Protein AF-A0A971QK13-F1 (afdb_monomer_lite)

Structure (mmCIF, N/CA/C/O backbone):
data_AF-A0A971QK13-F1
#
_entry.id   AF-A0A971QK13-F1
#
loop_
_atom_site.group_PDB
_atom_site.id
_atom_site.type_symbol
_atom_site.label_atom_id
_atom_site.label_alt_id
_atom_site.label_comp_id
_atom_site.label_asym_id
_atom_site.label_entity_id
_atom_site.label_seq_id
_atom_site.pdbx_PDB_ins_code
_atom_site.Cartn_x
_atom_site.Cartn_y
_atom_site.Cartn_z
_atom_site.occupancy
_atom_site.B_iso_or_equiv
_atom_site.auth_seq_id
_atom_site.auth_comp_id
_atom_site.auth_asym_id
_atom_site.auth_atom_id
_atom_site.pdbx_PDB_model_num
ATOM 1 N N . MET A 1 1 ? 20.544 -62.397 50.017 1.00 30.62 1 MET A N 1
ATOM 2 C CA . MET A 1 1 ? 21.923 -61.939 49.705 1.00 30.62 1 MET A CA 1
ATOM 3 C C . MET A 1 1 ? 21.960 -61.643 48.209 1.00 30.62 1 MET A C 1
ATOM 5 O O . MET A 1 1 ? 21.668 -62.553 47.460 1.00 30.62 1 MET A O 1
ATOM 9 N N . ASN A 1 2 ? 21.909 -60.396 47.738 1.00 28.27 2 ASN A N 1
ATOM 10 C CA . ASN A 1 2 ? 22.898 -59.305 47.735 1.00 28.27 2 ASN A CA 1
ATOM 11 C C . ASN A 1 2 ? 23.994 -59.445 46.653 1.00 28.27 2 ASN A C 1
ATOM 13 O O . ASN A 1 2 ? 24.692 -60.451 46.636 1.00 28.27 2 ASN A O 1
ATOM 17 N N . LYS A 1 3 ? 24.185 -58.327 45.923 1.00 26.98 3 LYS A N 1
ATOM 18 C CA . LYS A 1 3 ? 25.390 -57.833 45.212 1.00 26.98 3 LYS A CA 1
ATOM 19 C C . LYS A 1 3 ? 25.695 -58.422 43.823 1.00 26.98 3 LYS A C 1
ATOM 21 O O . LYS A 1 3 ? 25.902 -59.613 43.682 1.00 26.98 3 LYS A O 1
ATOM 26 N N . ARG A 1 4 ? 25.574 -57.587 42.770 1.00 28.06 4 ARG A N 1
ATOM 27 C CA . ARG A 1 4 ? 26.642 -56.727 42.173 1.00 28.06 4 ARG A CA 1
ATOM 28 C C . ARG A 1 4 ? 27.706 -57.611 41.511 1.00 28.06 4 ARG A C 1
ATOM 30 O O . ARG A 1 4 ? 28.234 -58.483 42.170 1.00 28.06 4 ARG A O 1
ATOM 37 N N . SER A 1 5 ? 28.175 -57.400 40.292 1.00 31.84 5 SER A N 1
ATOM 38 C CA . SER A 1 5 ? 28.191 -56.244 39.393 1.00 31.84 5 SER A CA 1
ATOM 39 C C . SER A 1 5 ? 29.078 -56.689 38.227 1.00 31.84 5 SER A C 1
ATOM 41 O O . SER A 1 5 ? 30.087 -57.325 38.513 1.00 31.84 5 SER A O 1
ATOM 43 N N . LEU A 1 6 ? 28.748 -56.313 36.989 1.00 28.02 6 LEU A N 1
ATOM 44 C CA . LEU A 1 6 ? 29.665 -55.895 35.905 1.00 28.02 6 LEU A CA 1
ATOM 45 C C . LEU A 1 6 ? 28.840 -55.893 34.602 1.00 28.02 6 LEU A C 1
ATOM 47 O O . LEU A 1 6 ? 28.635 -56.939 34.004 1.00 28.02 6 LEU A O 1
ATOM 51 N N . LEU A 1 7 ? 28.104 -54.827 34.258 1.00 28.72 7 LEU A N 1
ATOM 52 C CA . LEU A 1 7 ? 28.603 -53.533 33.759 1.00 28.72 7 LEU A CA 1
ATOM 53 C C . LEU A 1 7 ? 29.648 -53.724 32.656 1.00 28.72 7 LEU A C 1
ATOM 55 O O . LEU A 1 7 ? 30.816 -53.943 32.965 1.00 28.72 7 LEU A O 1
ATOM 59 N N . SER A 1 8 ? 29.206 -53.611 31.399 1.00 29.81 8 SER A N 1
ATOM 60 C CA . SER A 1 8 ? 29.820 -52.807 30.322 1.00 29.81 8 SER A CA 1
ATOM 61 C C . SER A 1 8 ? 29.254 -53.256 28.971 1.00 29.81 8 SER A C 1
ATOM 63 O O . SER A 1 8 ? 29.828 -54.163 28.395 1.00 29.81 8 SER A O 1
ATOM 65 N N . PHE A 1 9 ? 28.124 -52.694 28.509 1.00 28.33 9 PHE A N 1
ATOM 66 C CA . PHE A 1 9 ? 27.793 -52.500 27.070 1.00 28.33 9 PHE A CA 1
ATOM 67 C C . PHE A 1 9 ? 26.409 -51.851 26.812 1.00 28.33 9 PHE A C 1
ATOM 69 O O . PHE A 1 9 ? 25.771 -52.102 25.796 1.00 28.33 9 PHE A O 1
ATOM 76 N N . ALA A 1 10 ? 25.917 -50.994 27.713 1.00 28.88 10 ALA A N 1
ATOM 77 C CA . ALA A 1 10 ? 24.663 -50.264 27.498 1.00 28.88 10 ALA A CA 1
ATOM 78 C C . ALA A 1 10 ? 24.762 -48.835 28.050 1.00 28.88 10 ALA A C 1
ATOM 80 O O . ALA A 1 10 ? 24.079 -48.452 28.994 1.00 28.88 10 ALA A O 1
ATOM 81 N N . MET A 1 11 ? 25.673 -48.051 27.483 1.00 30.08 11 MET A N 1
ATOM 82 C CA . MET A 1 11 ? 25.593 -46.595 27.513 1.00 30.08 11 MET A CA 1
ATOM 83 C C . MET A 1 11 ? 25.805 -46.131 26.086 1.00 30.08 11 MET A C 1
ATOM 85 O O . MET A 1 11 ? 26.916 -46.256 25.586 1.00 30.08 11 MET A O 1
ATOM 89 N N . LEU A 1 12 ? 24.719 -45.693 25.454 1.00 31.02 12 LEU A N 1
ATOM 90 C CA . LEU A 1 12 ? 24.586 -44.753 24.334 1.00 31.02 12 LEU A CA 1
ATOM 91 C C . LEU A 1 12 ? 23.219 -45.050 23.698 1.00 31.02 12 LEU A C 1
ATOM 93 O O . LEU A 1 12 ? 22.898 -46.208 23.464 1.00 31.02 12 LEU A O 1
ATOM 97 N N . PHE A 1 13 ? 22.427 -44.004 23.457 1.00 29.22 13 PHE A N 1
ATOM 98 C CA . PHE A 1 13 ? 21.011 -44.011 23.042 1.00 29.22 13 PHE A CA 1
ATOM 99 C C . PHE A 1 13 ? 19.954 -44.073 24.156 1.00 29.22 13 PHE A C 1
ATOM 101 O O . PHE A 1 13 ? 18.994 -44.827 24.091 1.00 29.22 13 PHE A O 1
ATOM 108 N N . PHE A 1 14 ? 20.062 -43.158 25.117 1.00 26.88 14 PHE A N 1
ATOM 109 C CA . PHE A 1 14 ? 18.880 -42.428 25.585 1.00 26.88 14 PHE A CA 1
ATOM 110 C C . PHE A 1 14 ? 19.212 -40.936 25.547 1.00 26.88 14 PHE A C 1
ATOM 112 O O . PHE A 1 14 ? 19.660 -40.362 26.533 1.00 26.88 14 PHE A O 1
ATOM 119 N N . SER A 1 15 ? 19.048 -40.325 24.373 1.00 23.19 15 SER A N 1
ATOM 120 C CA . SER A 1 15 ? 18.797 -38.888 24.311 1.00 23.19 15 SER A CA 1
ATOM 121 C C . SER A 1 15 ? 17.277 -38.745 24.366 1.00 23.19 15 SER A C 1
ATOM 123 O O . SER A 1 15 ? 16.614 -39.202 23.430 1.00 23.19 15 SER A O 1
ATOM 125 N N . PRO A 1 16 ? 16.687 -38.216 25.450 1.00 29.66 16 PRO A N 1
ATOM 126 C CA . PRO A 1 16 ? 15.288 -37.853 25.424 1.00 29.66 16 PRO A CA 1
ATOM 127 C C . PRO A 1 16 ? 15.213 -36.617 24.530 1.00 29.66 16 PRO A C 1
ATOM 129 O O . PRO A 1 16 ? 15.584 -35.520 24.940 1.00 29.66 16 PRO A O 1
ATOM 132 N N . PHE A 1 17 ? 14.785 -36.796 23.281 1.00 29.94 17 PHE A N 1
ATOM 133 C CA . PHE A 1 17 ? 14.240 -35.673 22.534 1.00 29.94 17 PHE A CA 1
ATOM 134 C C . PHE A 1 17 ? 13.046 -35.181 23.340 1.00 29.94 17 PHE A C 1
ATOM 136 O O . PHE A 1 17 ? 12.014 -35.847 23.438 1.00 29.94 17 PHE A O 1
ATOM 143 N N . ALA A 1 18 ? 13.269 -34.058 24.009 1.00 30.66 18 ALA A N 1
ATOM 144 C CA . ALA A 1 18 ? 12.284 -33.336 24.764 1.00 30.66 18 ALA A CA 1
ATOM 145 C C . ALA A 1 18 ? 11.224 -32.826 23.787 1.00 30.66 18 ALA A C 1
ATOM 147 O O . ALA A 1 18 ? 11.289 -31.710 23.291 1.00 30.66 18 ALA A O 1
ATOM 148 N N . VAL A 1 19 ? 10.212 -33.650 23.538 1.00 33.84 19 VAL A N 1
ATOM 149 C CA . VAL A 1 19 ? 8.870 -33.126 23.322 1.00 33.84 19 VAL A CA 1
ATOM 150 C C . VAL A 1 19 ? 8.419 -32.655 24.701 1.00 33.84 19 VAL A C 1
ATOM 152 O O . VAL A 1 19 ? 7.732 -33.375 25.425 1.00 33.84 19 VAL A O 1
ATOM 155 N N . TYR A 1 20 ? 8.894 -31.478 25.122 1.00 38.09 20 TYR A N 1
ATOM 156 C CA . TYR A 1 20 ? 8.211 -30.749 26.178 1.00 38.09 20 TYR A CA 1
ATOM 157 C C . TYR A 1 20 ? 6.815 -30.490 25.625 1.00 38.09 20 TYR A C 1
ATOM 159 O O . TYR A 1 20 ? 6.620 -29.673 24.728 1.00 38.09 20 TYR A O 1
ATOM 167 N N . ALA A 1 21 ? 5.834 -31.239 26.126 1.00 41.72 21 ALA A N 1
ATOM 168 C CA . ALA A 1 21 ? 4.463 -30.793 26.041 1.00 41.72 21 ALA A CA 1
ATOM 169 C C . ALA A 1 21 ? 4.459 -29.344 26.545 1.00 41.72 21 ALA A C 1
ATOM 171 O O . ALA A 1 21 ? 4.994 -29.063 27.618 1.00 41.72 21 ALA A O 1
ATOM 172 N N . ILE A 1 22 ? 3.886 -28.436 25.758 1.00 50.66 22 ILE A N 1
ATOM 173 C CA . ILE A 1 22 ? 3.754 -26.987 25.997 1.00 50.66 22 ILE A CA 1
ATOM 174 C C . ILE A 1 22 ? 2.853 -26.706 27.241 1.00 50.66 22 ILE A C 1
ATOM 176 O O . ILE A 1 22 ? 2.108 -25.735 27.291 1.00 50.66 22 ILE A O 1
ATOM 180 N N . GLY A 1 23 ? 2.813 -27.617 28.222 1.00 49.03 23 GLY A N 1
ATOM 181 C CA . GLY A 1 23 ? 1.889 -27.657 29.354 1.00 49.03 23 GLY A CA 1
ATOM 182 C C . GLY A 1 23 ? 2.478 -27.221 30.696 1.00 49.03 23 GLY A C 1
ATOM 183 O O . GLY A 1 23 ? 1.758 -26.584 31.451 1.00 49.03 23 GLY A O 1
ATOM 184 N N . ASP A 1 24 ? 3.762 -27.465 30.980 1.00 63.75 24 ASP A N 1
ATOM 185 C CA . ASP A 1 24 ? 4.302 -27.266 32.337 1.00 63.75 24 ASP A CA 1
ATOM 186 C C . ASP A 1 24 ? 5.513 -26.325 32.348 1.00 63.75 24 ASP A C 1
ATOM 188 O O . ASP A 1 24 ? 6.656 -26.736 32.556 1.00 63.75 24 ASP A O 1
ATOM 192 N N . LEU A 1 25 ? 5.272 -25.028 32.130 1.00 71.38 25 LEU A N 1
ATOM 193 C CA . LEU A 1 25 ? 6.267 -24.016 32.490 1.00 71.38 25 LEU A CA 1
ATOM 194 C C . LEU A 1 25 ? 6.360 -23.912 34.008 1.00 71.38 25 LEU A C 1
ATOM 196 O O . LEU A 1 25 ? 5.355 -23.705 34.691 1.00 71.38 25 LEU A O 1
ATOM 200 N N . THR A 1 26 ? 7.583 -23.953 34.521 1.00 82.25 26 THR A N 1
ATOM 201 C CA . THR A 1 26 ? 7.875 -23.599 35.912 1.00 82.25 26 THR A CA 1
ATOM 202 C C . THR A 1 26 ? 7.540 -22.128 36.178 1.00 82.25 26 THR A C 1
ATOM 204 O O . THR A 1 26 ? 7.613 -21.286 35.278 1.00 82.25 26 THR A O 1
ATOM 207 N N . ASP A 1 27 ? 7.244 -21.775 37.430 1.00 80.12 27 ASP A N 1
ATOM 208 C CA . ASP A 1 27 ? 6.997 -20.376 37.821 1.00 80.12 27 ASP A CA 1
ATOM 209 C C . ASP A 1 27 ? 8.185 -19.458 37.502 1.00 80.12 27 ASP A C 1
ATOM 211 O O . ASP A 1 27 ? 8.011 -18.291 37.143 1.00 80.12 27 ASP A O 1
ATOM 215 N N . MET A 1 28 ? 9.403 -20.004 37.557 1.00 82.31 28 MET A N 1
ATOM 216 C CA . MET A 1 28 ? 10.619 -19.311 37.140 1.00 82.31 28 MET A CA 1
ATOM 217 C C . MET A 1 28 ? 10.604 -19.008 35.636 1.00 82.31 28 MET A C 1
ATOM 219 O O . MET A 1 28 ? 10.874 -17.874 35.246 1.00 82.31 28 MET A O 1
ATOM 223 N N . GLN A 1 29 ? 10.234 -19.976 34.789 1.00 82.88 29 GLN A N 1
ATOM 224 C CA . GLN A 1 29 ? 10.110 -19.759 33.343 1.00 82.88 29 GLN A CA 1
ATOM 225 C C . GLN A 1 29 ? 8.994 -18.764 33.010 1.00 82.88 29 GLN A C 1
ATOM 227 O O . GLN A 1 29 ? 9.206 -17.893 32.172 1.00 82.88 29 GLN A O 1
ATOM 232 N N . LYS A 1 30 ? 7.843 -18.821 33.695 1.00 80.50 30 LYS A N 1
ATOM 233 C CA . LYS A 1 30 ? 6.766 -17.824 33.537 1.00 80.50 30 LYS A CA 1
ATOM 234 C C . LYS A 1 30 ? 7.236 -16.420 33.924 1.00 80.50 30 LYS A C 1
ATOM 236 O O . LYS A 1 30 ? 6.954 -15.452 33.221 1.00 80.50 30 LYS A O 1
ATOM 241 N N . THR A 1 31 ? 7.982 -16.310 35.022 1.00 82.69 31 THR A N 1
ATOM 242 C CA . THR A 1 31 ? 8.544 -15.036 35.492 1.00 82.69 31 THR A CA 1
ATOM 243 C C . THR A 1 31 ? 9.523 -14.452 34.480 1.00 82.69 31 THR A C 1
ATOM 245 O O . THR A 1 31 ? 9.425 -13.263 34.173 1.00 82.69 31 THR A O 1
ATOM 248 N N . GLU A 1 32 ? 10.414 -15.284 33.935 1.00 82.44 32 GLU A N 1
ATOM 249 C CA . GLU A 1 32 ? 11.365 -14.880 32.900 1.00 82.44 32 GLU A CA 1
ATOM 250 C C . GLU A 1 32 ? 10.610 -14.459 31.631 1.00 82.44 32 GLU A C 1
ATOM 252 O O . GLU A 1 32 ? 10.753 -13.329 31.180 1.00 82.44 32 GLU A O 1
ATOM 257 N N . MET A 1 33 ? 9.661 -15.261 31.136 1.00 81.62 33 MET A N 1
ATOM 258 C CA . MET A 1 33 ? 8.839 -14.882 29.977 1.00 81.62 33 MET A CA 1
ATOM 259 C C . MET A 1 33 ? 8.122 -13.538 30.148 1.00 81.62 33 MET A C 1
ATOM 261 O O . MET A 1 33 ? 8.027 -12.775 29.192 1.00 81.62 33 MET A O 1
ATOM 265 N N . LEU A 1 34 ? 7.650 -13.206 31.349 1.00 82.19 34 LEU A N 1
ATOM 266 C CA . LEU A 1 34 ? 6.960 -11.943 31.629 1.00 82.19 34 LEU A CA 1
ATOM 267 C C . LEU A 1 34 ? 7.899 -10.805 32.052 1.00 82.19 34 LEU A C 1
ATOM 269 O O . LEU A 1 34 ? 7.438 -9.790 32.592 1.00 82.19 34 LEU A O 1
ATOM 273 N N . ARG A 1 35 ? 9.211 -10.956 31.857 1.00 82.62 35 ARG A N 1
ATOM 274 C CA . ARG A 1 35 ? 10.189 -9.904 32.131 1.00 82.62 35 ARG A CA 1
ATOM 275 C C . ARG A 1 35 ? 9.904 -8.674 31.275 1.00 82.62 35 ARG A C 1
ATOM 277 O O . ARG A 1 35 ? 9.619 -8.783 30.081 1.00 82.62 35 ARG A O 1
ATOM 284 N N . TYR A 1 36 ? 9.991 -7.500 31.898 1.00 79.94 36 TYR A N 1
ATOM 285 C CA . TYR A 1 36 ? 9.805 -6.225 31.215 1.00 79.94 36 TYR A CA 1
ATOM 286 C C . TYR A 1 36 ? 10.885 -6.015 30.149 1.00 79.94 36 TYR A C 1
ATOM 288 O O . TYR A 1 36 ? 12.076 -6.174 30.425 1.00 79.94 36 TYR A O 1
ATOM 296 N N . VAL A 1 37 ? 10.451 -5.626 28.951 1.00 78.62 37 VAL A N 1
ATOM 297 C CA . VAL A 1 37 ? 11.316 -5.222 27.840 1.00 78.62 37 VAL A CA 1
ATOM 298 C C . VAL A 1 37 ? 10.913 -3.798 27.448 1.00 78.62 37 VAL A C 1
ATOM 300 O O . VAL A 1 37 ? 9.719 -3.572 27.200 1.00 78.62 37 VAL A O 1
ATOM 303 N N . PRO A 1 38 ? 11.849 -2.829 27.460 1.00 69.88 38 PRO A N 1
ATOM 304 C CA . PRO A 1 38 ? 11.549 -1.462 27.054 1.00 69.88 38 PRO A CA 1
ATOM 305 C C . PRO A 1 38 ? 11.153 -1.420 25.573 1.00 69.88 38 PRO A C 1
ATOM 307 O O . PRO A 1 38 ? 11.573 -2.272 24.791 1.00 69.88 38 PRO A O 1
ATOM 310 N N . ALA A 1 39 ? 10.317 -0.448 25.210 1.00 62.44 39 ALA A N 1
ATOM 311 C CA . ALA A 1 39 ? 10.036 -0.152 23.808 1.00 62.44 39 ALA A CA 1
ATOM 312 C C . ALA A 1 39 ? 11.306 0.398 23.124 1.00 62.44 39 ALA A C 1
ATOM 314 O O . ALA A 1 39 ? 12.195 0.884 23.829 1.00 62.44 39 ALA A O 1
ATOM 315 N N . PRO A 1 40 ? 11.409 0.340 21.786 1.00 59.59 40 PRO A N 1
ATOM 316 C CA . PRO A 1 40 ? 12.537 0.929 21.087 1.00 59.59 40 PRO A CA 1
ATOM 317 C C . PRO A 1 40 ? 12.478 2.457 21.219 1.00 59.59 40 PRO A C 1
ATOM 319 O O . PRO A 1 40 ? 11.396 3.045 21.198 1.00 59.59 40 PRO A O 1
ATOM 322 N N . ASP A 1 41 ? 13.645 3.093 21.330 1.00 53.16 41 ASP A N 1
ATOM 323 C CA . ASP A 1 41 ? 13.761 4.553 21.457 1.00 53.16 41 ASP A CA 1
ATOM 324 C C . ASP A 1 41 ? 13.451 5.293 20.138 1.00 53.16 41 ASP A C 1
ATOM 326 O O . ASP A 1 41 ? 13.190 6.497 20.143 1.00 53.16 41 ASP A O 1
ATOM 330 N N . GLU A 1 42 ? 13.449 4.581 19.005 1.00 51.53 42 GLU A N 1
ATOM 331 C CA . GLU A 1 42 ? 13.185 5.139 17.679 1.00 51.53 42 GLU A CA 1
ATOM 332 C C . GLU A 1 42 ? 11.786 4.764 17.169 1.00 51.53 42 GLU A C 1
ATOM 334 O O . GLU A 1 42 ? 11.354 3.615 17.324 1.00 51.53 42 GLU A O 1
ATOM 339 N N . PRO A 1 43 ? 11.074 5.694 16.503 1.00 49.38 43 PRO A N 1
ATOM 340 C CA . PRO A 1 43 ? 9.821 5.389 15.836 1.00 49.38 43 PRO A CA 1
ATOM 341 C C . PRO A 1 43 ? 10.116 4.513 14.614 1.00 49.38 43 PRO A C 1
ATOM 343 O O . PRO A 1 43 ? 10.297 4.995 13.498 1.00 49.38 43 PRO A O 1
ATOM 346 N N . TRP A 1 44 ? 10.179 3.200 14.826 1.00 55.19 44 TRP A N 1
ATOM 347 C CA . TRP A 1 44 ? 10.120 2.234 13.737 1.00 55.19 44 TRP A CA 1
ATOM 348 C C . TRP A 1 44 ? 8.863 2.470 12.908 1.00 55.19 44 TRP A C 1
ATOM 350 O O . TRP A 1 44 ? 7.849 2.953 13.418 1.00 55.19 44 TRP A O 1
ATOM 360 N N . PHE A 1 45 ? 8.936 2.097 11.632 1.00 63.94 45 PHE A N 1
ATOM 361 C CA . PHE A 1 45 ? 7.835 2.164 10.682 1.00 63.94 45 PHE A CA 1
ATOM 362 C C . PHE A 1 45 ? 6.538 1.638 11.324 1.00 63.94 45 PHE A C 1
ATOM 364 O O . PHE A 1 45 ? 6.365 0.438 11.535 1.00 63.94 45 PHE A O 1
ATOM 371 N N . TRP A 1 46 ? 5.645 2.559 11.700 1.00 66.12 46 TRP A N 1
ATOM 372 C CA . TRP A 1 46 ? 4.530 2.297 12.621 1.00 66.12 46 TRP A CA 1
ATOM 373 C C . TRP A 1 46 ? 3.446 1.376 12.033 1.00 66.12 46 TRP A C 1
ATOM 375 O O . TRP A 1 46 ? 2.506 1.019 12.730 1.00 66.12 46 TRP A O 1
ATOM 385 N N . LEU A 1 47 ? 3.597 0.972 10.765 1.00 65.69 47 LEU A N 1
ATOM 386 C CA . LEU A 1 47 ? 2.751 0.003 10.060 1.00 65.69 47 LEU A CA 1
ATOM 387 C C . LEU A 1 47 ? 3.213 -1.461 10.213 1.00 65.69 47 LEU A C 1
ATOM 389 O O . LEU A 1 47 ? 2.582 -2.358 9.652 1.00 65.69 47 LEU A O 1
ATOM 393 N N . GLU A 1 48 ? 4.319 -1.729 10.904 1.00 73.25 48 GLU A N 1
ATOM 394 C CA . GLU A 1 48 ? 4.756 -3.095 11.249 1.00 73.25 48 GLU A CA 1
ATOM 395 C C . GLU A 1 48 ? 4.397 -3.431 12.700 1.00 73.25 48 GLU A C 1
ATOM 397 O O . GLU A 1 48 ? 4.147 -2.507 13.447 1.00 73.25 48 GLU A O 1
ATOM 402 N N . PRO A 1 49 ? 4.380 -4.691 13.159 1.00 77.38 49 PRO A N 1
ATOM 403 C CA . PRO A 1 49 ? 4.252 -5.018 14.589 1.00 77.38 49 PRO A CA 1
ATOM 404 C C . PRO A 1 49 ? 5.480 -4.589 15.417 1.00 77.38 49 PRO A C 1
ATOM 406 O O . PRO A 1 49 ? 6.561 -4.373 14.870 1.00 77.38 49 PRO A O 1
ATOM 409 N N . ASP A 1 50 ? 5.352 -4.397 16.733 1.00 79.50 50 ASP A N 1
ATOM 410 C CA . ASP A 1 50 ? 6.501 -4.105 17.613 1.00 79.50 50 ASP A CA 1
ATOM 411 C C . ASP A 1 50 ? 7.334 -5.374 17.847 1.00 79.50 50 ASP A C 1
ATOM 413 O O . ASP A 1 50 ? 6.852 -6.328 18.447 1.00 79.50 50 ASP A O 1
ATOM 417 N N . THR A 1 51 ? 8.583 -5.384 17.373 1.00 81.81 51 THR A N 1
ATOM 418 C CA . THR A 1 51 ? 9.506 -6.530 17.441 1.00 81.81 51 THR A CA 1
ATOM 419 C C . THR A 1 51 ? 10.499 -6.456 18.608 1.00 81.81 51 THR A C 1
ATOM 421 O O . THR A 1 51 ? 11.484 -7.198 18.618 1.00 81.81 51 THR A O 1
ATOM 424 N N . SER A 1 52 ? 10.284 -5.583 19.600 1.00 84.19 52 SER A N 1
ATOM 425 C CA . SER A 1 52 ? 11.232 -5.356 20.710 1.00 84.19 52 SER A CA 1
ATOM 426 C C . SER A 1 52 ? 11.591 -6.626 21.484 1.00 84.19 52 SER A C 1
ATOM 428 O O . SER A 1 52 ? 12.688 -6.736 22.032 1.00 84.19 52 SER A O 1
ATOM 430 N N . ARG A 1 53 ? 10.692 -7.617 21.527 1.00 88.56 53 ARG A N 1
ATOM 431 C CA . ARG A 1 53 ? 10.926 -8.899 22.207 1.00 88.56 53 ARG A CA 1
ATOM 432 C C . ARG A 1 53 ? 11.411 -10.017 21.294 1.00 88.56 53 ARG A C 1
ATOM 434 O O . ARG A 1 53 ? 11.692 -11.089 21.820 1.00 88.56 53 ARG A O 1
ATOM 441 N N . CYS A 1 54 ? 11.565 -9.819 19.983 1.00 88.25 54 CYS A N 1
ATOM 442 C CA . CYS A 1 54 ? 11.956 -10.903 19.070 1.00 88.25 54 CYS A CA 1
ATOM 443 C C . CYS A 1 54 ? 13.262 -11.590 19.500 1.00 88.25 54 CYS A C 1
ATOM 445 O O . CYS A 1 54 ? 13.312 -12.812 19.622 1.00 88.25 54 CYS A O 1
ATOM 447 N N . ALA A 1 55 ? 14.303 -10.808 19.811 1.00 87.81 55 ALA A N 1
ATOM 448 C CA . ALA A 1 55 ? 15.586 -11.351 20.264 1.00 87.81 55 ALA A CA 1
ATOM 449 C C . ALA A 1 55 ? 15.473 -12.073 21.618 1.00 87.81 55 ALA A C 1
ATOM 451 O O . ALA A 1 55 ? 16.104 -13.107 21.833 1.00 87.81 55 ALA A O 1
ATOM 452 N N . TYR A 1 56 ? 14.646 -11.542 22.521 1.00 89.88 56 TYR A N 1
ATOM 453 C CA . TYR A 1 56 ? 14.408 -12.131 23.834 1.00 89.88 56 TYR A CA 1
ATOM 454 C C . TYR A 1 56 ? 13.656 -13.465 23.733 1.00 89.88 56 TYR A C 1
ATOM 456 O O . TYR A 1 56 ? 14.069 -14.455 24.333 1.00 89.88 56 TYR A O 1
ATOM 464 N N . ASN A 1 57 ? 12.596 -13.509 22.925 1.00 91.00 57 ASN A N 1
ATOM 465 C CA . ASN A 1 57 ? 11.814 -14.712 22.661 1.00 91.00 57 ASN A CA 1
ATOM 466 C C . ASN A 1 57 ? 12.692 -15.802 22.032 1.00 91.00 57 ASN A C 1
ATOM 468 O O . ASN A 1 57 ? 12.707 -16.919 22.537 1.00 91.00 57 ASN A O 1
ATOM 472 N N . ALA A 1 58 ? 13.510 -15.465 21.029 1.00 90.50 58 ALA A N 1
ATOM 473 C CA . ALA A 1 58 ? 14.434 -16.416 20.408 1.00 90.50 58 ALA A CA 1
ATOM 474 C C . ALA A 1 58 ? 15.482 -16.963 21.400 1.00 90.50 58 ALA A C 1
ATOM 476 O O . ALA A 1 58 ? 15.829 -18.146 21.372 1.00 90.50 58 ALA A O 1
ATOM 477 N N . ALA A 1 59 ? 15.989 -16.118 22.306 1.00 90.06 59 ALA A N 1
ATOM 478 C CA . ALA A 1 59 ? 16.908 -16.551 23.356 1.00 90.06 59 ALA A CA 1
ATOM 479 C C . ALA A 1 59 ? 16.224 -17.487 24.366 1.00 90.06 59 ALA A C 1
ATOM 481 O O . ALA A 1 59 ? 16.807 -18.504 24.747 1.00 90.06 59 ALA A O 1
ATOM 482 N N . PHE A 1 60 ? 14.988 -17.170 24.765 1.00 90.12 60 PHE A N 1
ATOM 483 C CA . PHE A 1 60 ? 14.175 -18.020 25.632 1.00 90.12 60 PHE A CA 1
ATOM 484 C C . PHE A 1 60 ? 13.882 -19.375 24.976 1.00 90.12 60 PHE A C 1
ATOM 486 O O . PHE A 1 60 ? 14.064 -20.410 25.616 1.00 90.12 60 PHE A O 1
ATOM 493 N N . GLU A 1 61 ? 13.492 -19.385 23.700 1.00 92.31 61 GLU A N 1
ATOM 494 C CA . GLU A 1 61 ? 13.224 -20.605 22.932 1.00 92.31 61 GLU A CA 1
ATOM 495 C C . GLU A 1 61 ? 14.460 -21.502 22.891 1.00 92.31 61 GLU A C 1
ATOM 497 O O . GLU A 1 61 ? 14.414 -22.657 23.316 1.00 92.31 61 GLU A O 1
ATOM 502 N N . LYS A 1 62 ? 15.610 -20.933 22.517 1.00 92.12 62 LYS A N 1
ATOM 503 C CA . LYS A 1 62 ? 16.886 -21.652 22.485 1.00 92.12 62 LYS A CA 1
ATOM 504 C C . LYS A 1 62 ? 17.285 -22.212 23.853 1.00 92.12 62 LYS A C 1
ATOM 506 O O . LYS A 1 62 ? 17.756 -23.344 23.929 1.00 92.12 62 LYS A O 1
ATOM 511 N N . ALA A 1 63 ? 17.121 -21.435 24.925 1.00 89.50 63 ALA A N 1
ATOM 512 C CA . ALA A 1 63 ? 17.487 -21.856 26.279 1.00 89.50 63 ALA A CA 1
ATOM 513 C C . ALA A 1 63 ? 16.624 -23.017 26.801 1.00 89.50 63 ALA A C 1
ATOM 515 O O . ALA A 1 63 ? 17.078 -23.767 27.663 1.00 89.50 63 ALA A O 1
ATOM 516 N N . ASN A 1 64 ? 15.408 -23.173 26.274 1.00 85.75 64 ASN A N 1
ATOM 517 C CA . ASN A 1 64 ? 14.447 -24.186 26.709 1.00 85.75 64 ASN A CA 1
ATOM 518 C C . ASN A 1 64 ? 14.209 -25.292 25.663 1.00 85.75 64 ASN A C 1
ATOM 520 O O . ASN A 1 64 ? 13.340 -26.134 25.870 1.00 85.75 64 ASN A O 1
ATOM 524 N N . GLY A 1 65 ? 14.975 -25.317 24.565 1.00 89.50 65 GLY A N 1
ATOM 525 C CA . GLY A 1 65 ? 14.836 -26.321 23.505 1.00 89.50 65 GLY A CA 1
ATOM 526 C C . GLY A 1 65 ? 13.504 -26.245 22.751 1.00 89.50 65 GLY A C 1
ATOM 527 O O . GLY A 1 65 ? 12.985 -27.281 22.350 1.00 89.50 65 GLY A O 1
ATOM 528 N N . LEU A 1 66 ? 12.943 -25.041 22.611 1.00 88.62 66 LEU A N 1
ATOM 529 C CA . LEU A 1 66 ? 11.697 -24.779 21.890 1.00 88.62 66 LEU A CA 1
ATOM 530 C C . LEU A 1 66 ? 11.968 -24.389 20.431 1.00 88.62 66 LEU A C 1
ATOM 532 O O . LEU A 1 66 ? 13.050 -23.897 20.098 1.00 88.62 66 LEU A O 1
ATOM 536 N N . GLU A 1 67 ? 10.966 -24.571 19.575 1.00 90.69 67 GLU A N 1
ATOM 537 C CA . GLU A 1 67 ? 11.027 -24.190 18.166 1.00 90.69 67 GLU A CA 1
ATOM 538 C C . GLU A 1 67 ? 10.753 -22.687 17.977 1.00 90.69 67 GLU A C 1
ATOM 540 O O . GLU A 1 67 ? 10.048 -22.073 18.787 1.00 90.69 67 GLU A O 1
ATOM 545 N N . PRO A 1 68 ? 11.236 -22.074 16.879 1.00 88.94 68 PRO A N 1
ATOM 546 C CA . PRO A 1 68 ? 10.933 -20.682 16.566 1.00 88.94 68 PRO A CA 1
ATOM 547 C C . PRO A 1 68 ? 9.425 -20.365 16.606 1.00 88.94 68 PRO A C 1
ATOM 549 O O . PRO A 1 68 ? 8.597 -21.012 15.944 1.00 88.94 68 PRO A O 1
ATOM 552 N N . GLY A 1 69 ? 9.064 -19.347 17.388 1.00 87.88 69 GLY A N 1
ATOM 553 C CA . GLY A 1 69 ? 7.690 -18.875 17.586 1.00 87.88 69 GLY A CA 1
ATOM 554 C C . GLY A 1 69 ? 6.919 -19.580 18.710 1.00 87.88 69 GLY A C 1
ATOM 555 O O . GLY A 1 69 ? 5.789 -19.184 19.011 1.00 87.88 69 GLY A O 1
ATOM 556 N N . ASP A 1 70 ? 7.486 -20.598 19.363 1.00 90.00 70 ASP A N 1
ATOM 557 C CA . ASP A 1 70 ? 6.845 -21.245 20.514 1.00 90.00 70 ASP A CA 1
ATOM 558 C C . ASP A 1 70 ? 6.648 -20.284 21.686 1.00 90.00 70 ASP A C 1
ATOM 560 O O . ASP A 1 70 ? 5.613 -20.353 22.351 1.00 90.00 70 ASP A O 1
ATOM 564 N N . ALA A 1 71 ? 7.570 -19.345 21.924 1.00 90.62 71 ALA A N 1
ATOM 565 C CA . ALA A 1 71 ? 7.415 -18.379 23.010 1.00 90.62 71 ALA A CA 1
ATOM 566 C C . ALA A 1 71 ? 6.142 -17.538 22.838 1.00 90.62 71 ALA A C 1
ATOM 568 O O . ALA A 1 71 ? 5.427 -17.287 23.807 1.00 90.62 71 ALA A O 1
ATOM 569 N N . VAL A 1 72 ? 5.812 -17.143 21.605 1.00 90.62 72 VAL A N 1
ATOM 570 C CA . VAL A 1 72 ? 4.602 -16.360 21.315 1.00 90.62 72 VAL A CA 1
ATOM 571 C C . VAL A 1 72 ? 3.346 -17.213 21.461 1.00 90.62 72 VAL A C 1
ATOM 573 O O . VAL A 1 72 ? 2.376 -16.769 22.077 1.00 90.62 72 VAL A O 1
ATOM 576 N N . ARG A 1 73 ? 3.367 -18.461 20.972 1.00 90.25 73 ARG A N 1
ATOM 577 C CA . ARG A 1 73 ? 2.252 -19.411 21.152 1.00 90.25 73 ARG A CA 1
ATOM 578 C C . ARG A 1 73 ? 1.963 -19.651 22.631 1.00 90.25 73 ARG A C 1
ATOM 580 O O . ARG A 1 73 ? 0.804 -19.655 23.041 1.00 90.25 73 ARG A O 1
ATOM 587 N N . ILE A 1 74 ? 3.015 -19.794 23.431 1.00 90.50 74 ILE A N 1
ATOM 588 C CA . ILE A 1 74 ? 2.935 -19.922 24.883 1.00 90.50 74 ILE A CA 1
ATOM 589 C C . ILE A 1 74 ? 2.324 -18.668 25.515 1.00 90.50 74 ILE A C 1
ATOM 591 O O . ILE A 1 74 ? 1.388 -18.795 26.300 1.00 90.50 74 ILE A O 1
ATOM 595 N N . LEU A 1 75 ? 2.806 -17.467 25.171 1.00 91.44 75 LEU A N 1
ATOM 596 C CA . LEU A 1 75 ? 2.236 -16.212 25.679 1.00 91.44 75 LEU A CA 1
ATOM 597 C C . LEU A 1 75 ? 0.742 -16.101 25.351 1.00 91.44 75 LEU A C 1
ATOM 599 O O . LEU A 1 75 ? -0.049 -15.732 26.216 1.00 91.44 75 LEU A O 1
ATOM 603 N N . GLY A 1 76 ? 0.348 -16.464 24.129 1.00 90.81 76 GLY A N 1
ATOM 604 C CA . GLY A 1 76 ? -1.054 -16.489 23.716 1.00 90.81 76 GLY A CA 1
ATOM 605 C C . GLY A 1 76 ? -1.896 -17.474 24.508 1.00 90.81 76 GLY A C 1
ATOM 606 O O . GLY A 1 76 ? -2.989 -17.126 24.948 1.00 90.81 76 GLY A O 1
ATOM 607 N N . ARG A 1 77 ? -1.376 -18.679 24.744 1.00 89.19 77 ARG A N 1
ATOM 608 C CA . ARG A 1 77 ? -2.057 -19.684 25.558 1.00 89.19 77 ARG A CA 1
ATOM 609 C C . ARG A 1 77 ? -2.221 -19.228 27.007 1.00 89.19 77 ARG A C 1
ATOM 611 O O . ARG A 1 77 ? -3.319 -19.330 27.535 1.00 89.19 77 ARG A O 1
ATOM 618 N N . LEU A 1 78 ? -1.168 -18.687 27.623 1.00 89.94 78 LEU A N 1
ATOM 619 C CA . LEU A 1 78 ? -1.233 -18.142 28.983 1.00 89.94 78 LEU A CA 1
ATOM 620 C C . LEU A 1 78 ? -2.253 -17.000 29.077 1.00 89.94 78 LEU A C 1
ATOM 622 O O . LEU A 1 78 ? -3.009 -16.927 30.040 1.00 89.94 78 LEU A O 1
ATOM 626 N N . LEU A 1 79 ? -2.311 -16.131 28.064 1.00 90.62 79 LEU A N 1
ATOM 627 C CA . LEU A 1 79 ? -3.311 -15.066 27.988 1.00 90.62 79 LEU A CA 1
ATOM 628 C C . LEU A 1 79 ? -4.737 -15.622 27.876 1.00 90.62 79 LEU A C 1
ATOM 630 O O . LEU A 1 79 ? -5.646 -15.113 28.528 1.00 90.62 79 LEU A O 1
ATOM 634 N N . GLU A 1 80 ? -4.935 -16.662 27.067 1.00 89.81 80 GLU A N 1
ATOM 635 C CA . GLU A 1 80 ? -6.229 -17.329 26.910 1.00 89.81 80 GLU A CA 1
ATOM 636 C C . GLU A 1 80 ? -6.672 -18.028 28.202 1.00 89.81 80 GLU A C 1
ATOM 638 O O . GLU A 1 80 ? -7.813 -17.849 28.624 1.00 89.81 80 GLU A O 1
ATOM 643 N N . GLU A 1 81 ? -5.769 -18.744 28.874 1.00 88.50 81 GLU A N 1
ATOM 644 C CA . GLU A 1 81 ? -6.022 -19.392 30.167 1.00 88.50 81 GLU A CA 1
ATOM 645 C C . GLU A 1 81 ? -6.377 -18.372 31.259 1.00 88.50 81 GLU A C 1
ATOM 647 O O . GLU A 1 81 ? -7.336 -18.582 32.004 1.00 88.50 81 GLU A O 1
ATOM 652 N N . GLU A 1 82 ? -5.664 -17.244 31.324 1.00 88.56 82 GLU A N 1
ATOM 653 C CA . GLU A 1 82 ? -5.912 -16.205 32.326 1.00 88.56 82 GLU A CA 1
ATOM 654 C C . GLU A 1 82 ? -7.258 -15.497 32.100 1.00 88.56 82 GLU A C 1
ATOM 656 O O . GLU A 1 82 ? -8.025 -15.297 33.042 1.00 88.56 82 GLU A O 1
ATOM 661 N N . ILE A 1 83 ? -7.590 -15.155 30.848 1.00 86.44 83 ILE A N 1
ATOM 662 C CA . ILE A 1 83 ? -8.848 -14.465 30.511 1.00 86.44 83 ILE A CA 1
ATOM 663 C C . ILE A 1 83 ? -10.063 -15.380 30.673 1.00 86.44 83 ILE A C 1
ATOM 665 O O . ILE A 1 83 ? -11.122 -14.924 31.107 1.00 86.44 83 ILE A O 1
ATOM 669 N N . LEU A 1 84 ? -9.931 -16.657 30.310 1.00 83.62 84 LEU A N 1
ATOM 670 C CA . LEU A 1 84 ? -11.008 -17.642 30.429 1.00 83.62 84 LEU A CA 1
ATOM 671 C C . LEU A 1 84 ? -11.074 -18.278 31.826 1.00 83.62 84 LEU A C 1
ATOM 673 O O . LEU A 1 84 ? -11.917 -19.147 32.062 1.00 83.62 84 LEU A O 1
ATOM 677 N N . SER A 1 85 ? -10.215 -17.846 32.756 1.00 82.00 85 SER A N 1
ATOM 678 C CA . SER A 1 85 ? -10.200 -18.328 34.132 1.00 82.00 85 SER A CA 1
ATOM 679 C C . SER A 1 85 ? -11.561 -18.105 34.806 1.00 82.00 85 SER A C 1
ATOM 681 O O . SER A 1 85 ? -12.064 -16.976 34.827 1.00 82.00 85 SER A O 1
ATOM 683 N N . PRO A 1 86 ? -12.149 -19.138 35.443 1.00 70.62 86 PRO A N 1
ATOM 684 C CA . PRO A 1 86 ? -13.420 -19.012 36.160 1.00 70.62 86 PRO A CA 1
ATOM 685 C C . PRO A 1 86 ? -13.404 -17.954 37.272 1.00 70.62 86 PRO A C 1
ATOM 687 O O . PRO A 1 86 ? -14.454 -17.436 37.639 1.00 70.62 86 PRO A O 1
ATOM 690 N N . ASN A 1 87 ? -12.217 -17.625 37.795 1.00 74.00 87 ASN A N 1
ATOM 691 C CA . ASN A 1 87 ? -12.031 -16.664 38.883 1.00 74.00 87 ASN A CA 1
ATOM 692 C C . ASN A 1 87 ? -11.793 -15.221 38.393 1.00 74.00 87 ASN A C 1
ATOM 694 O O . ASN A 1 87 ? -11.477 -14.355 39.203 1.00 74.00 87 ASN A O 1
ATOM 698 N N . GLY A 1 88 ? -11.932 -14.951 37.089 1.00 63.25 88 GLY A N 1
ATOM 699 C CA . GLY A 1 88 ? -11.849 -13.602 36.513 1.00 63.25 88 GLY A CA 1
ATOM 700 C C . GLY A 1 88 ? -10.450 -13.134 36.094 1.00 63.25 88 GLY A C 1
ATOM 701 O O . GLY A 1 88 ? -10.345 -12.058 35.507 1.00 63.25 88 GLY A O 1
ATOM 702 N N . GLY A 1 89 ? -9.413 -13.945 36.324 1.00 76.12 89 GLY A N 1
ATOM 703 C CA . GLY A 1 89 ? -8.016 -13.635 35.993 1.00 76.12 89 GLY A CA 1
ATOM 704 C C . GLY A 1 89 ? -7.416 -12.492 36.829 1.00 76.12 89 GLY A C 1
ATOM 705 O O . GLY A 1 89 ? -8.104 -11.554 37.232 1.00 76.12 89 GLY A O 1
ATOM 706 N N . ASP A 1 90 ? -6.116 -12.550 37.108 1.00 84.31 90 ASP A N 1
ATOM 707 C CA . ASP A 1 90 ? -5.376 -11.483 37.784 1.00 84.31 90 ASP A CA 1
ATOM 708 C C . ASP A 1 90 ? -5.064 -10.331 36.816 1.00 84.31 90 ASP A C 1
ATOM 710 O O . ASP A 1 90 ? -4.399 -10.502 35.790 1.00 84.31 90 ASP A O 1
ATOM 714 N N . SER A 1 91 ? -5.499 -9.116 37.166 1.00 80.75 91 SER A N 1
ATOM 715 C CA . SER A 1 91 ? -5.370 -7.936 36.302 1.00 80.75 91 SER A CA 1
ATOM 716 C C . SER A 1 91 ? -3.918 -7.608 35.946 1.00 80.75 91 SER A C 1
ATOM 718 O O . SER A 1 91 ? -3.631 -7.172 34.830 1.00 80.75 91 SER A O 1
ATOM 720 N N . ASN A 1 92 ? -2.986 -7.819 36.883 1.00 84.50 92 ASN A N 1
ATOM 721 C CA . ASN A 1 92 ? -1.567 -7.543 36.661 1.00 84.50 92 ASN A CA 1
ATOM 722 C C . ASN A 1 92 ? -0.945 -8.569 35.711 1.00 84.50 92 ASN A C 1
ATOM 724 O O . ASN A 1 92 ? -0.154 -8.211 34.835 1.00 84.50 92 ASN A O 1
ATOM 728 N N . THR A 1 93 ? -1.328 -9.834 35.851 1.00 85.88 93 THR A N 1
ATOM 729 C CA . THR A 1 93 ? -0.913 -10.930 34.974 1.00 85.88 93 THR A CA 1
ATOM 730 C C . THR A 1 93 ? -1.419 -10.714 33.554 1.00 85.88 93 THR A C 1
ATOM 732 O O . THR A 1 93 ? -0.613 -10.725 32.620 1.00 85.88 93 THR A O 1
ATOM 735 N N . VAL A 1 94 ? -2.707 -10.394 33.384 1.00 86.12 94 VAL A N 1
ATOM 736 C CA . VAL A 1 94 ? -3.290 -10.067 32.072 1.00 86.12 94 VAL A CA 1
ATOM 737 C C . VAL A 1 94 ? -2.567 -8.880 31.429 1.00 86.12 94 VAL A C 1
ATOM 739 O O . VAL A 1 94 ? -2.189 -8.954 30.261 1.00 86.12 94 VAL A O 1
ATOM 742 N N . ALA A 1 95 ? -2.302 -7.805 32.180 1.00 84.38 95 ALA A N 1
ATOM 743 C CA . ALA A 1 95 ? -1.590 -6.638 31.657 1.00 84.38 95 ALA A CA 1
ATOM 744 C C . ALA A 1 95 ? -0.171 -6.973 31.166 1.00 84.38 95 ALA A C 1
ATOM 746 O O . ALA A 1 95 ? 0.225 -6.530 30.086 1.00 84.38 95 ALA A O 1
ATOM 747 N N . ARG A 1 96 ? 0.582 -7.782 31.923 1.00 86.75 96 ARG A N 1
ATOM 748 C CA . ARG A 1 96 ? 1.937 -8.218 31.541 1.00 86.75 96 ARG A CA 1
ATOM 749 C C . ARG A 1 96 ? 1.926 -9.139 30.325 1.00 86.75 96 ARG A C 1
ATOM 751 O O . ARG A 1 96 ? 2.794 -9.006 29.467 1.00 86.75 96 ARG A O 1
ATOM 758 N N . LEU A 1 97 ? 0.952 -10.045 30.236 1.00 90.12 97 LEU A N 1
ATOM 759 C CA . LEU A 1 97 ? 0.781 -10.931 29.083 1.00 90.12 97 LEU A CA 1
ATOM 760 C C . LEU A 1 97 ? 0.434 -10.140 27.819 1.00 90.12 97 LEU A C 1
ATOM 762 O O . LEU A 1 97 ? 1.041 -10.365 26.776 1.00 90.12 97 LEU A O 1
ATOM 766 N N . VAL A 1 98 ? -0.477 -9.170 27.921 1.00 88.06 98 VAL A N 1
ATOM 767 C CA . VAL A 1 98 ? -0.827 -8.274 26.811 1.00 88.06 98 VAL A CA 1
ATOM 768 C C . VAL A 1 98 ? 0.381 -7.454 26.346 1.00 88.06 98 VAL A C 1
ATOM 770 O O . VAL A 1 98 ? 0.619 -7.369 25.143 1.00 88.06 98 VAL A O 1
ATOM 773 N N . ASP A 1 99 ? 1.171 -6.887 27.264 1.00 85.44 99 ASP A N 1
ATOM 774 C CA . ASP A 1 99 ? 2.398 -6.150 26.914 1.00 85.44 99 ASP A CA 1
ATOM 775 C C . ASP A 1 99 ? 3.436 -7.050 26.221 1.00 85.44 99 ASP A C 1
ATOM 777 O O . ASP A 1 99 ? 4.015 -6.672 25.201 1.00 85.44 99 ASP A O 1
ATOM 781 N N . ALA A 1 100 ? 3.634 -8.269 26.732 1.00 88.38 100 ALA A N 1
ATOM 782 C CA . ALA A 1 100 ? 4.552 -9.238 26.144 1.00 88.38 100 ALA A CA 1
ATOM 783 C C . ALA A 1 100 ? 4.107 -9.690 24.744 1.00 88.38 100 ALA A C 1
ATOM 785 O O . ALA A 1 100 ? 4.945 -9.831 23.853 1.00 88.38 100 ALA A O 1
ATOM 786 N N . VAL A 1 101 ? 2.799 -9.883 24.543 1.00 89.06 101 VAL A N 1
ATOM 787 C CA . VAL A 1 101 ? 2.210 -10.180 23.234 1.00 89.06 101 VAL A CA 1
ATOM 788 C C . VAL A 1 101 ? 2.439 -9.019 22.276 1.00 89.06 101 VAL A C 1
ATOM 790 O O . VAL A 1 101 ? 3.008 -9.245 21.214 1.00 89.06 101 VAL A O 1
ATOM 793 N N . LEU A 1 102 ? 2.072 -7.792 22.650 1.00 84.75 102 LEU A N 1
ATOM 794 C CA . LEU A 1 102 ? 2.189 -6.599 21.800 1.00 84.75 102 LEU A CA 1
ATOM 795 C C . LEU A 1 102 ? 3.599 -6.402 21.231 1.00 84.75 102 LEU A C 1
ATOM 797 O O . LEU A 1 102 ? 3.751 -6.098 20.054 1.00 84.75 102 LEU A O 1
ATOM 801 N N . LYS A 1 103 ? 4.622 -6.630 22.057 1.00 85.88 103 LYS A N 1
ATOM 802 C CA . LYS A 1 103 ? 6.035 -6.448 21.692 1.00 85.88 103 LYS A CA 1
ATOM 803 C C . LYS A 1 103 ? 6.677 -7.678 21.039 1.00 85.88 103 LYS A C 1
ATOM 805 O O . LYS A 1 103 ? 7.895 -7.706 20.851 1.00 85.88 103 LYS A O 1
ATOM 810 N N . SER A 1 104 ? 5.903 -8.736 20.782 1.00 86.44 104 SER A N 1
ATOM 811 C CA . SER A 1 104 ? 6.417 -10.001 20.242 1.00 86.44 104 SER A CA 1
ATOM 812 C C . SER A 1 104 ? 6.761 -9.946 18.758 1.00 86.44 104 SER A C 1
ATOM 814 O O . SER A 1 104 ? 7.552 -10.766 18.303 1.00 86.44 104 SER A O 1
ATOM 816 N N . GLY A 1 105 ? 6.162 -9.018 18.012 1.00 80.50 105 GLY A N 1
ATOM 817 C CA . GLY A 1 105 ? 6.381 -8.859 16.580 1.00 80.50 105 GLY A CA 1
ATOM 818 C C . GLY A 1 105 ? 5.734 -9.932 15.698 1.00 80.50 105 GLY A C 1
ATOM 819 O O . GLY A 1 105 ? 5.838 -9.852 14.476 1.00 80.50 105 GLY A O 1
ATOM 820 N N . ASP A 1 106 ? 5.082 -10.936 16.287 1.00 86.25 106 ASP A N 1
ATOM 821 C CA . ASP A 1 106 ? 4.626 -12.134 15.585 1.00 86.25 106 ASP A CA 1
ATOM 822 C C . ASP A 1 106 ? 3.106 -12.117 15.374 1.00 86.25 106 ASP A C 1
ATOM 824 O O . ASP A 1 106 ? 2.308 -12.227 16.306 1.00 86.25 106 ASP A O 1
ATOM 828 N N . ASN A 1 107 ? 2.704 -12.023 14.106 1.00 85.62 107 ASN A N 1
ATOM 829 C CA . ASN A 1 107 ? 1.303 -11.980 13.693 1.00 85.62 107 ASN A CA 1
ATOM 830 C C . ASN A 1 107 ? 0.525 -13.277 13.973 1.00 85.62 107 ASN A C 1
ATOM 832 O O . ASN A 1 107 ? -0.706 -13.259 13.907 1.00 85.62 107 ASN A O 1
ATOM 836 N N . SER A 1 108 ? 1.178 -14.396 14.306 1.00 85.62 108 SER A N 1
ATOM 837 C CA . SER A 1 108 ? 0.495 -15.655 14.641 1.00 85.62 108 SER A CA 1
ATOM 838 C C . SER A 1 108 ? -0.439 -15.525 15.853 1.00 85.62 108 SER A C 1
ATOM 840 O O . SER A 1 108 ? -1.426 -16.259 15.963 1.00 85.62 108 SER A O 1
ATOM 842 N N . ILE A 1 109 ? -0.193 -14.532 16.716 1.00 88.56 109 ILE A N 1
ATOM 843 C CA . ILE A 1 109 ? -1.002 -14.244 17.902 1.00 88.56 109 ILE A CA 1
ATOM 844 C C . ILE A 1 109 ? -2.384 -13.657 17.582 1.00 88.56 109 ILE A C 1
ATOM 846 O O . ILE A 1 109 ? -3.297 -13.736 18.406 1.00 88.56 109 ILE A O 1
ATOM 850 N N . THR A 1 110 ? -2.572 -13.102 16.379 1.00 89.56 110 THR A N 1
ATOM 851 C CA . THR A 1 110 ? -3.824 -12.442 15.966 1.00 89.56 110 THR A CA 1
ATOM 852 C C . THR A 1 110 ? -5.039 -13.358 16.083 1.00 89.56 110 THR A C 1
ATOM 854 O O . THR A 1 110 ? -6.073 -12.922 16.576 1.00 89.56 110 THR A O 1
ATOM 857 N N . ASN A 1 111 ? -4.895 -14.647 15.756 1.00 90.00 111 ASN A N 1
ATOM 858 C CA . ASN A 1 111 ? -5.966 -15.635 15.903 1.00 90.00 111 ASN A CA 1
ATOM 859 C C . ASN A 1 111 ? -6.420 -15.792 17.362 1.00 90.00 111 ASN A C 1
ATOM 861 O O . ASN A 1 111 ? -7.616 -15.897 17.628 1.00 90.00 111 ASN A O 1
ATOM 865 N N . VAL A 1 112 ? -5.478 -15.805 18.312 1.00 91.69 112 VAL A N 1
ATOM 866 C CA . VAL A 1 112 ? -5.786 -15.901 19.748 1.00 91.69 112 VAL A CA 1
ATOM 867 C C . VAL A 1 112 ? -6.478 -14.623 20.217 1.00 91.69 112 VAL A C 1
ATOM 869 O O . VAL A 1 112 ? -7.519 -14.690 20.868 1.00 91.69 112 VAL A O 1
ATOM 872 N N . LEU A 1 113 ? -5.953 -13.458 19.829 1.00 92.94 113 LEU A N 1
ATOM 873 C CA . LEU A 1 113 ? -6.555 -12.167 20.160 1.00 92.94 113 LEU A CA 1
ATOM 874 C C . LEU A 1 113 ? -7.974 -12.031 19.591 1.00 92.94 113 LEU A C 1
ATOM 876 O O . LEU A 1 113 ? -8.863 -11.584 20.309 1.00 92.94 113 LEU A O 1
ATOM 880 N N . ASP A 1 114 ? -8.220 -12.473 18.356 1.00 93.19 114 ASP A N 1
ATOM 881 C CA . ASP A 1 114 ? -9.551 -12.449 17.742 1.00 93.19 114 ASP A CA 1
ATOM 882 C C . ASP A 1 114 ? -10.514 -13.408 18.462 1.00 93.19 114 ASP A C 1
ATOM 884 O O . ASP A 1 114 ? -11.651 -13.032 18.759 1.00 93.19 114 ASP A O 1
ATOM 888 N N . ARG A 1 115 ? -10.073 -14.627 18.820 1.00 92.19 115 ARG A N 1
ATOM 889 C CA . ARG A 1 115 ? -10.891 -15.551 19.632 1.00 92.19 115 ARG A CA 1
ATOM 890 C C . ARG A 1 115 ? -11.304 -14.919 20.957 1.00 92.19 115 ARG A C 1
ATOM 892 O O . ARG A 1 115 ? -12.471 -15.010 21.328 1.00 92.19 115 ARG A O 1
ATOM 899 N N . LEU A 1 116 ? -10.368 -14.270 21.646 1.00 92.62 116 LEU A N 1
ATOM 900 C CA . LEU A 1 116 ? -10.607 -13.638 22.942 1.00 92.62 116 LEU A CA 1
ATOM 901 C C . LEU A 1 116 ? -11.475 -12.383 22.825 1.00 92.62 116 LEU A C 1
ATOM 903 O O . LEU A 1 116 ? -12.383 -12.184 23.633 1.00 92.62 116 LEU A O 1
ATOM 907 N N . LEU A 1 117 ? -11.235 -11.544 21.816 1.00 94.19 117 LEU A N 1
ATOM 908 C CA . LEU A 1 117 ? -11.996 -10.318 21.570 1.00 94.19 117 LEU A CA 1
ATOM 909 C C . LEU A 1 117 ? -13.479 -10.629 21.337 1.00 94.19 117 LEU A C 1
ATOM 911 O O . LEU A 1 117 ? -14.353 -9.974 21.906 1.00 94.19 117 LEU A O 1
ATOM 915 N N . PHE A 1 118 ? -13.756 -11.670 20.550 1.00 94.12 118 PHE A N 1
ATOM 916 C CA . PHE A 1 118 ? -15.111 -12.084 20.188 1.00 94.12 118 PHE A CA 1
ATOM 917 C C . PHE A 1 118 ? -15.655 -13.243 21.035 1.00 94.12 118 PHE A C 1
ATOM 919 O O . PHE A 1 118 ? -16.677 -13.836 20.679 1.00 94.12 118 PHE A O 1
ATOM 926 N N . ALA A 1 119 ? -14.999 -13.575 22.149 1.00 90.44 119 ALA A N 1
ATOM 927 C CA . ALA A 1 119 ? -15.511 -14.550 23.101 1.00 90.44 119 ALA A CA 1
ATOM 928 C C . ALA A 1 119 ? -16.822 -14.049 23.727 1.00 90.44 119 ALA A C 1
ATOM 930 O O . ALA A 1 119 ? -16.991 -12.854 23.989 1.00 90.44 119 ALA A O 1
ATOM 931 N N . LYS A 1 120 ? -17.743 -14.982 24.004 1.00 86.50 120 LYS A N 1
ATOM 932 C CA . LYS A 1 120 ? -19.079 -14.683 24.551 1.00 8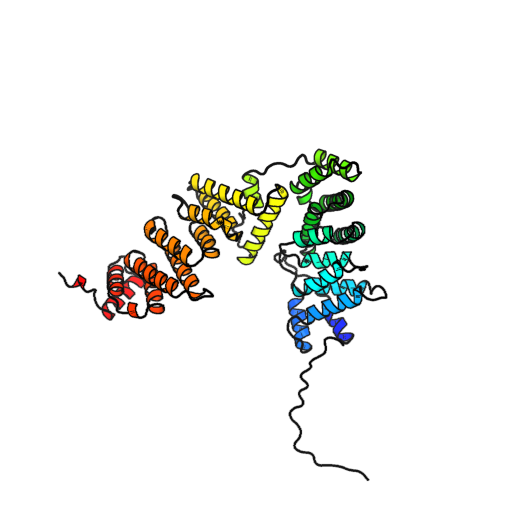6.50 120 LYS A CA 1
ATOM 933 C C . LYS A 1 120 ? -19.013 -13.916 25.876 1.00 86.50 120 LYS A C 1
ATOM 935 O O . LYS A 1 120 ? -19.854 -13.066 26.136 1.00 86.50 120 LYS A O 1
ATOM 940 N N . THR A 1 121 ? -18.021 -14.226 26.701 1.00 82.19 121 THR A N 1
ATOM 941 C CA . THR A 1 121 ? -17.763 -13.563 27.979 1.00 82.19 121 THR A CA 1
ATOM 942 C C . THR A 1 121 ? -16.274 -13.278 28.078 1.00 82.19 121 THR A C 1
ATOM 944 O O . THR A 1 121 ? -15.477 -14.211 28.139 1.00 82.19 121 THR A O 1
ATOM 947 N N . ASN A 1 122 ? -15.903 -12.000 28.077 1.00 87.62 122 ASN A N 1
ATOM 948 C CA . ASN A 1 122 ? -14.529 -11.563 28.286 1.00 87.62 122 ASN A CA 1
ATOM 949 C C . ASN A 1 122 ? -14.524 -10.267 29.122 1.00 87.62 122 ASN A C 1
ATOM 951 O O . ASN A 1 122 ? -14.830 -9.202 28.578 1.00 87.62 122 ASN A O 1
ATOM 955 N N . PRO A 1 123 ? -14.176 -10.325 30.421 1.00 85.12 123 PRO A N 1
ATOM 956 C CA . PRO A 1 123 ? -14.107 -9.130 31.266 1.00 85.12 123 PRO A CA 1
ATOM 957 C C . PRO A 1 123 ? -12.970 -8.177 30.857 1.00 85.12 123 PRO A C 1
ATOM 959 O O . PRO A 1 123 ? -13.033 -6.983 31.132 1.00 85.12 123 PRO A O 1
ATOM 962 N N . TRP A 1 124 ? -11.967 -8.676 30.131 1.00 88.19 124 TRP A N 1
ATOM 963 C CA . TRP A 1 124 ? -10.782 -7.945 29.678 1.00 88.19 124 TRP A CA 1
ATOM 964 C C . TRP A 1 124 ? -10.871 -7.503 28.213 1.00 88.19 124 TRP A C 1
ATOM 966 O O . TRP A 1 124 ? -9.861 -7.144 27.601 1.00 88.19 124 TRP A O 1
ATOM 976 N N . ARG A 1 125 ? -12.073 -7.506 27.622 1.00 91.00 125 ARG A N 1
ATOM 977 C CA . ARG A 1 125 ? -12.271 -7.265 26.184 1.00 91.00 125 ARG A CA 1
ATOM 978 C C . ARG A 1 125 ? -11.659 -5.957 25.690 1.00 91.00 125 ARG A C 1
ATOM 980 O O . ARG A 1 125 ? -11.062 -5.940 24.618 1.00 91.00 125 ARG A O 1
ATOM 987 N N . GLY A 1 126 ? -11.749 -4.885 26.477 1.00 91.06 126 GLY A N 1
ATOM 988 C CA . GLY A 1 126 ? -11.130 -3.607 26.128 1.00 91.06 126 GLY A CA 1
ATOM 989 C C . GLY A 1 126 ? -9.604 -3.681 26.020 1.00 91.06 126 GLY A C 1
ATOM 990 O O . GLY A 1 126 ? -9.027 -3.143 25.081 1.00 91.06 126 GLY A O 1
ATOM 991 N N . MET A 1 127 ? -8.943 -4.428 26.909 1.00 89.44 127 MET A N 1
ATOM 992 C CA . MET A 1 127 ? -7.493 -4.639 26.831 1.00 89.44 127 MET A CA 1
ATOM 993 C C . MET A 1 127 ? -7.105 -5.497 25.628 1.00 89.44 127 MET A C 1
ATOM 995 O O . MET A 1 127 ? -6.131 -5.176 24.950 1.00 89.44 127 MET A O 1
ATOM 999 N N . VAL A 1 128 ? -7.878 -6.548 25.332 1.00 92.06 128 VAL A N 1
ATOM 1000 C CA . VAL A 1 128 ? -7.654 -7.396 24.148 1.00 92.06 128 VAL A CA 1
ATOM 1001 C C . VAL A 1 128 ? -7.853 -6.598 22.860 1.00 92.06 128 VAL A C 1
ATOM 1003 O O . VAL A 1 128 ? -7.058 -6.740 21.936 1.00 92.06 128 VAL A O 1
ATOM 1006 N N . PHE A 1 129 ? -8.853 -5.714 22.807 1.00 93.69 129 PHE A N 1
ATOM 1007 C CA . PHE A 1 129 ? -9.049 -4.795 21.686 1.00 93.69 129 PHE A CA 1
ATOM 1008 C C . PHE A 1 129 ? -7.811 -3.917 21.466 1.00 93.69 129 PHE A C 1
ATOM 1010 O O . PHE A 1 129 ? -7.246 -3.940 20.375 1.00 93.69 129 PHE A O 1
ATOM 1017 N N . CYS A 1 130 ? -7.324 -3.236 22.509 1.00 90.44 130 CYS A N 1
ATOM 1018 C CA . CYS A 1 130 ? -6.108 -2.417 22.436 1.00 90.44 130 CYS A CA 1
ATOM 1019 C C . CYS A 1 130 ? -4.842 -3.224 22.108 1.00 90.44 130 CYS A C 1
ATOM 1021 O O . CYS A 1 130 ? -3.888 -2.674 21.572 1.00 90.44 130 CYS A O 1
ATOM 1023 N N . ALA A 1 131 ? -4.795 -4.511 22.460 1.00 89.00 131 ALA A N 1
ATOM 1024 C CA . ALA A 1 131 ? -3.706 -5.395 22.059 1.00 89.00 131 ALA A CA 1
ATOM 1025 C C . ALA A 1 131 ? -3.789 -5.717 20.561 1.00 89.00 131 ALA A C 1
ATOM 1027 O O . ALA A 1 131 ? -2.802 -5.663 19.834 1.00 89.00 131 ALA A O 1
ATOM 1028 N N . ARG A 1 132 ? -4.998 -6.028 20.086 1.00 91.06 132 ARG A N 1
ATOM 1029 C CA . ARG A 1 132 ? -5.256 -6.436 18.707 1.00 91.06 132 ARG A CA 1
ATOM 1030 C C . ARG A 1 132 ? -4.999 -5.320 17.697 1.00 91.06 132 ARG A C 1
ATOM 1032 O O . ARG A 1 132 ? -4.617 -5.634 16.564 1.00 91.06 132 ARG A O 1
ATOM 1039 N N . THR A 1 133 ? -5.153 -4.050 18.088 1.00 89.94 133 THR A N 1
ATOM 1040 C CA . THR A 1 133 ? -4.833 -2.904 17.219 1.00 89.94 133 THR A CA 1
ATOM 1041 C C . THR A 1 133 ? -3.375 -2.918 16.761 1.00 89.94 133 THR A C 1
ATOM 1043 O O . THR A 1 133 ? -3.122 -2.616 15.598 1.00 89.94 133 THR A O 1
ATOM 1046 N N . GLY A 1 134 ? -2.444 -3.379 17.610 1.00 85.12 134 GLY A N 1
ATOM 1047 C CA . GLY A 1 134 ? -1.009 -3.437 17.296 1.00 85.12 134 GLY A CA 1
ATOM 1048 C C . GLY A 1 134 ? -0.584 -4.481 16.263 1.00 85.12 134 GLY A C 1
ATOM 1049 O O . GLY A 1 134 ? 0.588 -4.614 15.930 1.00 85.12 134 GLY A O 1
ATOM 1050 N N . PHE A 1 135 ? -1.554 -5.226 15.735 1.00 86.75 135 PHE A N 1
ATOM 1051 C CA . PHE A 1 135 ? -1.357 -6.226 14.688 1.00 86.75 135 PHE A CA 1
ATOM 1052 C C . PHE A 1 135 ? -2.283 -5.984 13.491 1.00 86.75 135 PHE A C 1
ATOM 1054 O O . PHE A 1 135 ? -2.621 -6.912 12.756 1.00 86.75 135 PHE A O 1
ATOM 1061 N N . CYS A 1 136 ? -2.802 -4.764 13.323 1.00 81.50 136 CYS A N 1
ATOM 1062 C CA . CYS A 1 136 ? -3.635 -4.430 12.162 1.00 81.50 136 CYS A CA 1
ATOM 1063 C C . CYS A 1 136 ? -2.805 -4.146 10.907 1.00 81.50 136 CYS A C 1
ATOM 1065 O O . CYS A 1 136 ? -3.322 -4.279 9.798 1.00 81.50 136 CYS A O 1
ATOM 1067 N N . GLY A 1 137 ? -1.538 -3.746 11.064 1.00 77.25 137 GLY A N 1
ATOM 1068 C CA . GLY A 1 137 ? -0.730 -3.244 9.956 1.00 77.25 137 GLY A CA 1
ATOM 1069 C C . GLY A 1 137 ? -1.471 -2.123 9.225 1.00 77.25 137 GLY A C 1
ATOM 1070 O O . GLY A 1 137 ? -1.895 -1.152 9.844 1.00 77.25 137 GLY A O 1
ATOM 1071 N N . VAL A 1 138 ? -1.686 -2.286 7.919 1.00 71.94 138 VAL A N 1
ATOM 1072 C CA . VAL A 1 138 ? -2.433 -1.331 7.080 1.00 71.94 138 VAL A CA 1
ATOM 1073 C C . VAL A 1 138 ? -3.950 -1.579 7.016 1.00 71.94 138 VAL A C 1
ATOM 1075 O O . VAL A 1 138 ? -4.657 -0.817 6.356 1.00 71.94 138 VAL A O 1
ATOM 1078 N N . ASP A 1 139 ? -4.475 -2.627 7.663 1.00 77.38 139 ASP A N 1
ATOM 1079 C CA . ASP A 1 139 ? -5.885 -3.029 7.545 1.00 77.38 139 ASP A CA 1
ATOM 1080 C C . ASP A 1 139 ? -6.715 -2.832 8.827 1.00 77.38 139 ASP A C 1
ATOM 1082 O O . ASP A 1 139 ? -7.385 -3.731 9.334 1.00 77.38 139 ASP A O 1
ATOM 1086 N N . GLN A 1 140 ? -6.694 -1.612 9.367 1.00 88.50 140 GLN A N 1
ATOM 1087 C CA . GLN A 1 140 ? -7.455 -1.254 10.576 1.00 88.50 140 GLN A CA 1
ATOM 1088 C C . GLN A 1 140 ? -8.984 -1.398 10.410 1.00 88.50 140 GLN A C 1
ATOM 1090 O O . GLN A 1 140 ? -9.696 -1.718 11.364 1.00 88.50 140 GLN A O 1
ATOM 1095 N N . ARG A 1 141 ? -9.499 -1.195 9.194 1.00 88.75 141 ARG A N 1
ATOM 1096 C CA . ARG A 1 141 ? -10.923 -1.212 8.850 1.00 88.75 141 ARG A CA 1
ATOM 1097 C C . ARG A 1 141 ? -11.524 -2.595 8.991 1.00 88.75 141 ARG A C 1
ATOM 1099 O O . ARG A 1 141 ? -12.624 -2.703 9.521 1.00 88.75 141 ARG A O 1
ATOM 1106 N N . ALA A 1 142 ? -10.810 -3.643 8.583 1.00 90.62 142 ALA A N 1
ATOM 1107 C CA . ALA A 1 142 ? -11.298 -5.004 8.759 1.00 90.62 142 ALA A CA 1
ATOM 1108 C C . ALA A 1 142 ? -11.558 -5.321 10.241 1.00 90.62 142 ALA A C 1
ATOM 1110 O O . ALA A 1 142 ? -12.579 -5.930 10.568 1.00 90.62 142 ALA A O 1
ATOM 1111 N N . LEU A 1 143 ? -10.686 -4.869 11.153 1.00 93.12 143 LEU A N 1
ATOM 1112 C CA . LEU A 1 143 ? -10.919 -5.007 12.593 1.00 93.12 143 LEU A CA 1
ATOM 1113 C C . LEU A 1 143 ? -12.111 -4.157 13.054 1.00 93.12 143 LEU A C 1
ATOM 1115 O O . LEU A 1 143 ? -12.989 -4.674 13.746 1.00 93.12 143 LEU A O 1
ATOM 1119 N N . ALA A 1 144 ? -12.166 -2.883 12.658 1.00 95.50 144 ALA A N 1
ATOM 1120 C CA . ALA A 1 144 ? -13.249 -1.974 13.031 1.00 95.50 144 ALA A CA 1
ATOM 1121 C C . ALA A 1 144 ? -14.630 -2.506 12.605 1.00 95.50 144 ALA A C 1
ATOM 1123 O O . ALA A 1 144 ? -15.550 -2.585 13.420 1.00 95.50 144 ALA A O 1
ATOM 1124 N N . GLU A 1 145 ? -14.767 -2.957 11.356 1.00 95.50 145 GLU A N 1
ATOM 1125 C CA . GLU A 1 145 ? -16.003 -3.545 10.830 1.00 95.50 145 GLU A CA 1
ATOM 1126 C C . GLU A 1 145 ? -16.376 -4.837 11.566 1.00 95.50 145 GLU A C 1
ATOM 1128 O O . GLU A 1 145 ? -17.549 -5.063 11.867 1.00 95.50 145 GLU A O 1
ATOM 1133 N N . GLN A 1 146 ? -15.399 -5.684 11.912 1.00 95.06 146 GLN A N 1
ATOM 1134 C CA . GLN A 1 146 ? -15.664 -6.879 12.713 1.00 95.06 146 GLN A CA 1
ATOM 1135 C C . GLN A 1 146 ? -16.155 -6.541 14.122 1.00 95.06 146 GLN A C 1
ATOM 1137 O O . GLN A 1 146 ? -17.108 -7.170 14.584 1.00 95.06 146 GLN A O 1
ATOM 1142 N N . VAL A 1 147 ? -15.545 -5.557 14.784 1.00 96.19 147 VAL A N 1
ATOM 1143 C CA . VAL A 1 147 ? -15.959 -5.071 16.108 1.00 96.19 147 VAL A CA 1
ATOM 1144 C C . VAL A 1 147 ? -17.392 -4.554 16.063 1.00 96.19 147 VAL A C 1
ATOM 1146 O O . VAL A 1 147 ? -18.225 -5.027 16.836 1.00 96.19 147 VAL A O 1
ATOM 1149 N N . VAL A 1 148 ? -17.709 -3.671 15.112 1.00 96.50 148 VAL A N 1
ATOM 1150 C CA . VAL A 1 148 ? -19.058 -3.102 14.957 1.00 96.50 148 VAL A CA 1
ATOM 1151 C C . VAL A 1 148 ? -20.097 -4.176 14.646 1.00 96.50 148 VAL A C 1
ATOM 1153 O O . VAL A 1 148 ? -21.176 -4.186 15.234 1.00 96.50 148 VAL A O 1
ATOM 1156 N N . ARG A 1 149 ? -19.766 -5.117 13.758 1.00 96.56 149 ARG A N 1
ATOM 1157 C CA . ARG A 1 149 ? -20.694 -6.161 13.310 1.00 96.56 149 ARG A CA 1
ATOM 1158 C C . ARG A 1 149 ? -20.953 -7.243 14.358 1.00 96.56 149 ARG A C 1
ATOM 1160 O O . ARG A 1 149 ? -22.040 -7.812 14.371 1.00 96.56 149 ARG A O 1
ATOM 1167 N N . ARG A 1 150 ? -19.947 -7.614 15.158 1.00 95.81 150 ARG A N 1
ATOM 1168 C CA . ARG A 1 150 ? -20.001 -8.822 16.006 1.00 95.81 150 ARG A CA 1
ATOM 1169 C C . ARG A 1 150 ? -20.290 -8.536 17.472 1.00 95.81 150 ARG A C 1
ATOM 1171 O O . ARG A 1 150 ? -20.825 -9.418 18.138 1.00 95.81 150 ARG A O 1
ATOM 1178 N N . LEU A 1 151 ? -19.911 -7.365 17.978 1.00 96.12 151 LEU A N 1
ATOM 1179 C CA . LEU A 1 151 ? -20.089 -7.021 19.387 1.00 96.12 151 LEU A CA 1
ATOM 1180 C C . LEU A 1 151 ? -21.336 -6.146 19.576 1.00 96.12 151 LEU A C 1
ATOM 1182 O O . LEU A 1 151 ? -21.585 -5.271 18.745 1.00 96.12 151 LEU A O 1
ATOM 1186 N N . PRO A 1 152 ? -22.113 -6.326 20.657 1.00 95.12 152 PRO A N 1
ATOM 1187 C CA . PRO A 1 152 ? -23.199 -5.412 21.015 1.00 95.12 152 PRO A CA 1
ATOM 1188 C C . PRO A 1 152 ? -22.658 -4.037 21.449 1.00 95.12 152 PRO A C 1
ATOM 1190 O O . PRO A 1 152 ? -21.525 -3.945 21.922 1.00 95.12 152 PRO A O 1
ATOM 1193 N N . SER A 1 153 ? -23.473 -2.973 21.347 1.00 95.81 153 SER A N 1
ATOM 1194 C CA . SER A 1 153 ? -23.042 -1.586 21.633 1.00 95.81 153 SER A CA 1
ATOM 1195 C C . SER A 1 153 ? -22.359 -1.434 22.996 1.00 95.81 153 SER A C 1
ATOM 1197 O O . SER A 1 153 ? -21.305 -0.813 23.078 1.00 95.81 153 SER A O 1
ATOM 1199 N N . SER A 1 154 ? -22.891 -2.064 24.049 1.00 94.25 154 SER A N 1
ATOM 1200 C CA . SER A 1 154 ? -22.312 -2.000 25.399 1.00 94.25 154 SER A CA 1
ATOM 1201 C C . SER A 1 154 ? -20.910 -2.609 25.493 1.00 94.25 154 SER A C 1
ATOM 1203 O O . SER A 1 154 ? -20.097 -2.174 26.297 1.00 94.25 154 SER A O 1
ATOM 1205 N N . GLU A 1 155 ? -20.597 -3.624 24.682 1.00 95.19 155 GLU A N 1
ATOM 1206 C CA . GLU A 1 155 ? -19.251 -4.208 24.647 1.00 95.19 155 GLU A CA 1
ATOM 1207 C C . GLU A 1 155 ? -18.300 -3.401 23.758 1.00 95.19 155 GLU A C 1
ATOM 1209 O O . GLU A 1 155 ? -17.113 -3.308 24.073 1.00 95.19 155 GLU A O 1
ATOM 1214 N N . ARG A 1 156 ? -18.809 -2.773 22.689 1.00 96.94 156 ARG A N 1
ATOM 1215 C CA . ARG A 1 156 ? -18.027 -1.835 21.866 1.00 96.94 156 ARG A CA 1
ATOM 1216 C C . ARG A 1 156 ? -17.615 -0.602 22.662 1.00 96.94 156 ARG A C 1
ATOM 1218 O O . ARG A 1 156 ? -16.467 -0.182 22.571 1.00 96.94 156 ARG A O 1
ATOM 1225 N N . GLU A 1 157 ? -18.508 -0.088 23.505 1.00 96.56 157 GLU A N 1
ATOM 1226 C CA . GLU A 1 157 ? -18.210 1.001 24.438 1.00 96.56 157 GLU A CA 1
ATOM 1227 C C . GLU A 1 157 ? -17.003 0.673 25.326 1.00 96.56 157 GLU A C 1
ATOM 1229 O O . GLU A 1 157 ? -16.070 1.470 25.410 1.00 96.56 157 GLU A O 1
ATOM 1234 N N . LEU A 1 158 ? -16.961 -0.529 25.916 1.00 94.12 158 LEU A N 1
ATOM 1235 C CA . LEU A 1 158 ? -15.823 -0.981 26.728 1.00 94.12 158 LEU A CA 1
ATOM 1236 C C . LEU A 1 158 ? -14.513 -1.004 25.928 1.00 94.12 158 LEU A C 1
ATOM 1238 O O . LEU A 1 158 ? -13.462 -0.636 26.457 1.00 94.12 158 LEU A O 1
ATOM 1242 N N . CYS A 1 159 ? -14.563 -1.417 24.658 1.00 96.56 159 CYS A N 1
ATOM 1243 C CA . CYS A 1 159 ? -13.407 -1.380 23.762 1.00 96.56 159 CYS A CA 1
ATOM 1244 C C . CYS A 1 159 ? -12.917 0.051 23.519 1.00 96.56 159 CYS A C 1
ATOM 1246 O O . CYS A 1 159 ? -11.725 0.319 23.665 1.00 96.56 159 CYS A O 1
ATOM 1248 N N . TYR A 1 160 ? -13.821 0.974 23.192 1.00 97.31 160 TYR A N 1
ATOM 1249 C CA . TYR A 1 160 ? -13.463 2.360 22.892 1.00 97.31 160 TYR A CA 1
ATOM 1250 C C . TYR A 1 160 ? -12.934 3.094 24.125 1.00 97.31 160 TYR A C 1
ATOM 1252 O O . TYR A 1 160 ? -11.868 3.703 24.062 1.00 97.31 160 TYR A O 1
ATOM 1260 N N . VAL A 1 161 ? -13.597 2.948 25.274 1.00 95.56 161 VAL A N 1
ATOM 1261 C CA . VAL A 1 161 ? -13.165 3.566 26.537 1.00 95.56 161 VAL A CA 1
ATOM 1262 C C . VAL A 1 161 ? -11.776 3.082 26.956 1.00 95.56 161 VAL A C 1
ATOM 1264 O O . VAL A 1 161 ? -10.945 3.893 27.364 1.00 95.56 161 VAL A O 1
ATOM 1267 N N . ALA A 1 162 ? -11.483 1.787 26.807 1.00 92.88 162 ALA A N 1
ATOM 1268 C CA . ALA A 1 162 ? -10.153 1.245 27.092 1.00 92.88 162 ALA A CA 1
ATOM 1269 C C . ALA A 1 162 ? -9.070 1.758 26.124 1.00 92.88 162 ALA A C 1
ATOM 1271 O O . ALA A 1 162 ? -7.889 1.784 26.478 1.00 92.88 162 ALA A O 1
ATOM 1272 N N . ALA A 1 163 ? -9.460 2.164 24.915 1.00 94.06 163 ALA A N 1
ATOM 1273 C CA . ALA A 1 163 ? -8.568 2.659 23.874 1.00 94.06 163 ALA A CA 1
ATOM 1274 C C . ALA A 1 163 ? -8.272 4.162 23.989 1.00 94.06 163 ALA A C 1
ATOM 1276 O O . ALA A 1 163 ? -7.170 4.588 23.649 1.00 94.06 163 ALA A O 1
ATOM 1277 N N . PHE A 1 164 ? -9.196 4.966 24.524 1.00 93.94 164 PHE A N 1
ATOM 1278 C CA . PHE A 1 164 ? -9.032 6.422 24.638 1.00 93.94 164 PHE A CA 1
ATOM 1279 C C . PHE A 1 164 ? -7.733 6.889 25.319 1.00 93.94 164 PHE A C 1
ATOM 1281 O O . PHE A 1 164 ? -7.132 7.849 24.827 1.00 93.94 164 PHE A O 1
ATOM 1288 N N . PRO A 1 165 ? -7.221 6.244 26.392 1.00 89.56 165 PRO A N 1
ATOM 1289 C CA . PRO A 1 165 ? -5.930 6.601 26.986 1.00 89.56 165 PRO A CA 1
ATOM 1290 C C . PRO A 1 165 ? -4.743 6.537 26.017 1.00 89.56 165 PRO A C 1
ATOM 1292 O O . PRO A 1 165 ? -3.754 7.228 26.250 1.00 89.56 165 PRO A O 1
ATOM 1295 N N . PHE A 1 166 ? -4.857 5.747 24.947 1.00 86.69 166 PHE A N 1
ATOM 1296 C CA . PHE A 1 166 ? -3.831 5.543 23.925 1.00 86.69 166 PHE A CA 1
ATOM 1297 C C . PHE A 1 166 ? -4.100 6.339 22.643 1.00 86.69 166 PHE A C 1
ATOM 1299 O O . PHE A 1 166 ? -3.436 6.109 21.644 1.00 86.69 166 PHE A O 1
ATOM 1306 N N . ILE A 1 167 ? -5.060 7.268 22.615 1.00 86.62 167 ILE A N 1
ATOM 1307 C CA . ILE A 1 167 ? -5.161 8.186 21.474 1.00 86.62 167 ILE A CA 1
ATOM 1308 C C . ILE A 1 167 ? -3.913 9.071 21.439 1.00 86.62 167 ILE A C 1
ATOM 1310 O O . ILE A 1 167 ? -3.519 9.620 22.473 1.00 86.62 167 ILE A O 1
ATOM 1314 N N . VAL A 1 168 ? -3.342 9.249 20.242 1.00 82.00 168 VAL A N 1
ATOM 1315 C CA . VAL A 1 168 ? -2.207 10.142 19.994 1.00 82.00 168 VAL A CA 1
ATOM 1316 C C . VAL A 1 168 ? -2.495 11.518 20.579 1.00 82.00 168 VAL A C 1
ATOM 1318 O O . VAL A 1 168 ? -3.392 12.238 20.132 1.00 82.00 168 VAL A O 1
ATOM 1321 N N . ASP A 1 169 ? -1.683 11.906 21.560 1.00 79.81 169 ASP A N 1
ATOM 1322 C CA . ASP A 1 169 ? -1.694 13.254 22.105 1.00 79.81 169 ASP A CA 1
ATOM 1323 C C . ASP A 1 169 ? -0.572 14.063 21.465 1.00 79.81 169 ASP A C 1
ATOM 1325 O O . ASP A 1 169 ? 0.575 14.073 21.916 1.00 79.81 169 ASP A O 1
ATOM 1329 N N . THR A 1 170 ? -0.938 14.785 20.410 1.00 68.25 170 THR A N 1
ATOM 1330 C CA . THR A 1 170 ? -0.019 15.643 19.646 1.00 68.25 170 THR A CA 1
ATOM 1331 C C . THR A 1 170 ? 0.663 16.735 20.488 1.00 68.25 170 THR A C 1
ATOM 1333 O O . THR A 1 170 ? 1.618 17.350 20.022 1.00 68.25 170 THR A O 1
ATOM 1336 N N . ARG A 1 171 ? 0.231 16.966 21.739 1.00 70.88 171 ARG A N 1
ATOM 1337 C CA . ARG A 1 171 ? 0.873 17.903 22.680 1.00 70.88 171 ARG A CA 1
ATOM 1338 C C . ARG A 1 171 ? 2.106 17.319 23.375 1.00 70.88 171 ARG A C 1
ATOM 1340 O O . ARG A 1 171 ? 2.901 18.087 23.906 1.00 70.88 171 ARG A O 1
ATOM 1347 N N . LYS A 1 172 ? 2.266 15.990 23.404 1.00 66.69 172 LYS A N 1
ATOM 1348 C CA . LYS A 1 172 ? 3.354 15.308 24.133 1.00 66.69 172 LYS A CA 1
ATOM 1349 C C . LYS A 1 172 ? 4.690 15.291 23.381 1.00 66.69 172 LYS A C 1
ATOM 1351 O O . LYS A 1 172 ? 5.693 14.892 23.964 1.00 66.69 172 LYS A O 1
ATOM 1356 N N . GLY A 1 173 ? 4.723 15.718 22.116 1.00 56.72 173 GLY A N 1
ATOM 1357 C CA . GLY A 1 173 ? 5.931 15.801 21.280 1.00 56.72 173 GLY A CA 1
ATOM 1358 C C . GLY A 1 173 ? 6.491 14.449 20.818 1.00 56.72 173 GLY A C 1
ATOM 1359 O O . GLY A 1 173 ? 6.912 14.334 19.673 1.00 56.72 173 GLY A O 1
ATOM 1360 N N . VAL A 1 174 ? 6.435 13.417 21.665 1.00 60.97 174 VAL A N 1
ATOM 1361 C CA . VAL A 1 174 ? 6.774 12.028 21.335 1.00 60.97 174 VAL A CA 1
ATOM 1362 C C . VAL A 1 174 ? 5.486 11.219 21.254 1.00 60.97 174 VAL A C 1
ATOM 1364 O O . VAL A 1 174 ? 4.744 11.131 22.231 1.00 60.97 174 VAL A O 1
ATOM 1367 N N . VAL A 1 175 ? 5.229 10.643 20.082 1.00 63.78 175 VAL A N 1
ATOM 1368 C CA . VAL A 1 175 ? 4.103 9.740 19.837 1.00 63.78 175 VAL A CA 1
ATOM 1369 C C . VAL A 1 175 ? 4.656 8.331 19.738 1.00 63.78 175 VAL A C 1
ATOM 1371 O O . VAL A 1 175 ? 5.544 8.078 18.922 1.00 63.78 175 VAL A O 1
ATOM 1374 N N . ASN A 1 176 ? 4.153 7.415 20.562 1.00 70.62 176 ASN A N 1
ATOM 1375 C CA . ASN A 1 176 ? 4.565 6.021 20.450 1.00 70.62 176 ASN A CA 1
ATOM 1376 C C . ASN A 1 176 ? 3.696 5.277 19.425 1.00 70.62 176 ASN A C 1
ATOM 1378 O O . ASN A 1 176 ? 2.561 5.644 19.123 1.00 70.62 176 ASN A O 1
ATOM 1382 N N . LYS A 1 177 ? 4.248 4.199 18.881 1.00 74.31 177 LYS A N 1
ATOM 1383 C CA . LYS A 1 177 ? 3.617 3.376 17.846 1.00 74.31 177 LYS A CA 1
ATOM 1384 C C . LYS A 1 177 ? 2.226 2.862 18.224 1.00 74.31 177 LYS A C 1
ATOM 1386 O O . LYS A 1 177 ? 1.296 2.957 17.428 1.00 74.31 177 LYS A O 1
ATOM 1391 N N . ARG A 1 178 ? 2.077 2.386 19.460 1.00 77.31 178 ARG A N 1
ATOM 1392 C CA . ARG A 1 178 ? 0.801 1.888 19.979 1.00 77.31 178 ARG A CA 1
ATOM 1393 C C . ARG A 1 178 ? -0.278 2.968 19.925 1.00 77.31 178 ARG A C 1
ATOM 1395 O O . ARG A 1 178 ? -1.425 2.665 19.609 1.00 77.31 178 ARG A O 1
ATOM 1402 N N . GLU A 1 179 ? 0.080 4.218 20.216 1.00 82.19 179 GLU A N 1
ATOM 1403 C CA . GLU A 1 179 ? -0.866 5.328 20.138 1.00 82.19 179 GLU A CA 1
ATOM 1404 C C . GLU A 1 179 ? -1.344 5.570 18.698 1.00 82.19 179 GLU A C 1
ATOM 1406 O O . GLU A 1 179 ? -2.541 5.771 18.474 1.00 82.19 179 GLU A O 1
ATOM 1411 N N . LEU A 1 180 ? -0.442 5.491 17.711 1.00 80.88 180 LEU A N 1
ATOM 1412 C CA . LEU A 1 180 ? -0.785 5.623 16.287 1.00 80.88 180 LEU A CA 1
ATOM 1413 C C . LEU A 1 180 ? -1.752 4.524 15.832 1.00 80.88 180 LEU A C 1
ATOM 1415 O O . LEU A 1 180 ? -2.773 4.825 15.217 1.00 80.88 180 LEU A O 1
ATOM 1419 N N . GLU A 1 181 ? -1.471 3.267 16.173 1.00 84.44 181 GLU A N 1
ATOM 1420 C CA . GLU A 1 181 ? -2.291 2.115 15.775 1.00 84.44 181 GLU A CA 1
ATOM 1421 C C . GLU A 1 181 ? -3.688 2.161 16.398 1.00 84.44 181 GLU A C 1
ATOM 1423 O O . GLU A 1 181 ? -4.689 1.956 15.708 1.00 84.44 181 GLU A O 1
ATOM 1428 N N . VAL A 1 182 ? -3.772 2.472 17.696 1.00 89.06 182 VAL A N 1
ATOM 1429 C CA . VAL A 1 182 ? -5.058 2.628 18.384 1.00 89.06 182 VAL A CA 1
ATOM 1430 C C . VAL A 1 182 ? -5.852 3.782 17.779 1.00 89.06 182 VAL A C 1
ATOM 1432 O O . VAL A 1 182 ? -7.044 3.631 17.515 1.00 89.06 182 VAL A O 1
ATOM 1435 N N . THR A 1 183 ? -5.200 4.917 17.519 1.00 89.56 183 THR A N 1
ATOM 1436 C CA . THR A 1 183 ? -5.857 6.083 16.913 1.00 89.56 183 THR A CA 1
ATOM 1437 C C . THR A 1 183 ? -6.402 5.741 15.530 1.00 89.56 183 THR A C 1
ATOM 1439 O O . THR A 1 183 ? -7.580 5.980 15.281 1.00 89.56 183 THR A O 1
ATOM 1442 N N . ALA A 1 184 ? -5.606 5.103 14.668 1.00 87.69 184 ALA A N 1
ATOM 1443 C CA . ALA A 1 184 ? -6.036 4.700 13.329 1.00 87.69 184 ALA A CA 1
ATOM 1444 C C . ALA A 1 184 ? -7.233 3.729 13.362 1.00 87.69 184 ALA A C 1
ATOM 1446 O O . ALA A 1 184 ? -8.182 3.886 12.595 1.00 87.69 184 ALA A O 1
ATOM 1447 N N . VAL A 1 185 ? -7.244 2.754 14.282 1.00 92.94 185 VAL A N 1
ATOM 1448 C CA . VAL A 1 185 ? -8.398 1.852 14.454 1.00 92.94 185 VAL A CA 1
ATOM 1449 C C . VAL A 1 185 ? -9.627 2.603 14.968 1.00 92.94 185 VAL A C 1
ATOM 1451 O O . VAL A 1 185 ? -10.733 2.327 14.512 1.00 92.94 185 VAL A O 1
ATOM 1454 N N . LEU A 1 186 ? -9.473 3.561 15.886 1.00 95.06 186 LEU A N 1
ATOM 1455 C CA . LEU A 1 186 ? -10.597 4.363 16.379 1.00 95.06 186 LEU A CA 1
ATOM 1456 C C . LEU A 1 186 ? -11.204 5.260 15.291 1.00 95.06 186 LEU A C 1
ATOM 1458 O O . LEU A 1 186 ? -12.426 5.393 15.246 1.00 95.06 186 LEU A O 1
ATOM 1462 N N . GLU A 1 187 ? -10.393 5.823 14.393 1.00 93.25 187 GLU A N 1
ATOM 1463 C CA . GLU A 1 187 ? -10.893 6.563 13.226 1.00 93.25 187 GLU A CA 1
ATOM 1464 C C . GLU A 1 187 ? -11.759 5.666 12.322 1.00 93.25 187 GLU A C 1
ATOM 1466 O O . GLU A 1 187 ? -12.859 6.058 11.929 1.00 93.25 187 GLU A O 1
ATOM 1471 N N . GLU A 1 188 ? -11.316 4.435 12.051 1.00 93.88 188 GLU A N 1
ATOM 1472 C CA . GLU A 1 188 ? -12.089 3.452 11.277 1.00 93.88 188 GLU A CA 1
ATOM 1473 C C . GLU A 1 188 ? -13.339 2.968 12.025 1.00 93.88 188 GLU A C 1
ATOM 1475 O O . GLU A 1 188 ? -14.394 2.774 11.417 1.00 93.88 188 GLU A O 1
ATOM 1480 N N . CYS A 1 189 ? -13.275 2.828 13.352 1.00 96.12 189 CYS A N 1
ATOM 1481 C CA . CYS A 1 189 ? -14.450 2.549 14.176 1.00 96.12 189 CYS A CA 1
ATOM 1482 C C . CYS A 1 189 ? -15.477 3.680 14.073 1.00 96.12 189 CYS A C 1
ATOM 1484 O O . CYS A 1 189 ? -16.653 3.388 13.901 1.00 96.12 189 CYS A O 1
ATOM 1486 N N . ALA A 1 190 ? -15.066 4.952 14.093 1.00 95.88 190 ALA A N 1
ATOM 1487 C CA . ALA A 1 190 ? -15.988 6.080 13.924 1.00 95.88 190 ALA A CA 1
ATOM 1488 C C . ALA A 1 190 ? -16.704 6.063 12.557 1.00 95.88 190 ALA A C 1
ATOM 1490 O O . ALA A 1 190 ? -17.839 6.528 12.441 1.00 95.88 190 ALA A O 1
ATOM 1491 N N . ILE A 1 191 ? -16.060 5.504 11.526 1.00 93.88 191 ILE A N 1
ATOM 1492 C CA . ILE A 1 191 ? -16.648 5.306 10.195 1.00 93.88 191 ILE A CA 1
ATOM 1493 C C . ILE A 1 191 ? -17.630 4.134 10.188 1.00 93.88 191 ILE A C 1
ATOM 1495 O O . ILE A 1 191 ? -18.742 4.260 9.667 1.00 93.88 191 ILE A O 1
ATOM 1499 N N . ALA A 1 192 ? -17.206 2.983 10.707 1.00 95.44 192 ALA A N 1
ATOM 1500 C CA . ALA A 1 192 ? -17.974 1.745 10.648 1.00 95.44 192 ALA A CA 1
ATOM 1501 C C . ALA A 1 192 ? -19.170 1.751 11.606 1.00 95.44 192 ALA A C 1
ATOM 1503 O O . ALA A 1 192 ? -20.206 1.166 11.291 1.00 95.44 192 ALA A O 1
ATOM 1504 N N . GLU A 1 193 ? -19.030 2.408 12.758 1.00 97.19 193 GLU A N 1
ATOM 1505 C CA . GLU A 1 193 ? -20.017 2.416 13.828 1.00 97.19 193 GLU A CA 1
ATOM 1506 C C . GLU A 1 193 ? -21.366 2.941 13.333 1.00 97.19 193 GLU A C 1
ATOM 1508 O O . GLU A 1 193 ? -21.460 3.760 12.415 1.00 97.19 193 GLU A O 1
ATOM 1513 N N . THR A 1 194 ? -22.414 2.392 13.936 1.00 94.38 194 THR A N 1
ATOM 1514 C CA . THR A 1 194 ? -23.826 2.618 13.618 1.00 94.38 194 THR A CA 1
ATOM 1515 C C . THR A 1 194 ? -24.587 3.267 14.768 1.00 94.38 194 THR A C 1
ATOM 1517 O O . THR A 1 194 ? -25.642 3.848 14.536 1.00 94.38 194 THR A O 1
ATOM 1520 N N . ASP A 1 195 ? -24.059 3.183 15.992 1.00 96.38 195 ASP A N 1
ATOM 1521 C CA . ASP A 1 195 ? -24.611 3.810 17.186 1.00 96.38 195 ASP A CA 1
ATOM 1522 C C . ASP A 1 195 ? -24.154 5.279 17.284 1.00 96.38 195 ASP A C 1
ATOM 1524 O O . ASP A 1 195 ? -22.974 5.541 17.551 1.00 96.38 195 ASP A O 1
ATOM 1528 N N . PRO A 1 196 ? -25.059 6.262 17.108 1.00 96.38 196 PRO A N 1
ATOM 1529 C CA . PRO A 1 196 ? -24.691 7.676 17.098 1.00 96.38 196 PRO A CA 1
ATOM 1530 C C . PRO A 1 196 ? -24.014 8.138 18.395 1.00 96.38 196 PRO A C 1
ATOM 1532 O O . PRO A 1 196 ? -23.164 9.030 18.361 1.00 96.38 196 PRO A O 1
ATOM 1535 N N . LEU A 1 197 ? -24.371 7.548 19.545 1.00 97.06 197 LEU A N 1
ATOM 1536 C CA . LEU A 1 197 ? -23.792 7.933 20.832 1.00 97.06 197 LEU A CA 1
ATOM 1537 C C . LEU A 1 197 ? -22.330 7.495 20.924 1.00 97.06 197 LEU A C 1
ATOM 1539 O O . LEU A 1 197 ? -21.488 8.309 21.311 1.00 97.06 197 LEU A O 1
ATOM 1543 N N . LEU A 1 198 ? -22.015 6.272 20.490 1.00 97.69 198 LEU A N 1
ATOM 1544 C CA . LEU A 1 198 ? -20.640 5.768 20.463 1.00 97.69 198 LEU A CA 1
ATOM 1545 C C . LEU A 1 198 ? -19.772 6.546 19.467 1.00 97.69 198 LEU A C 1
ATOM 1547 O O . LEU A 1 198 ? -18.663 6.945 19.820 1.00 97.69 198 LEU A O 1
ATOM 1551 N N . VAL A 1 199 ? -20.294 6.865 18.275 1.00 97.69 199 VAL A N 1
ATOM 1552 C CA . VAL A 1 199 ? -19.579 7.720 17.304 1.00 97.69 199 VAL A CA 1
ATOM 1553 C C . VAL A 1 199 ? -19.276 9.089 17.908 1.00 97.69 199 VAL A C 1
ATOM 1555 O O . VAL A 1 199 ? -18.159 9.587 17.782 1.00 97.69 199 VAL A O 1
ATOM 1558 N N . SER A 1 200 ? -20.238 9.686 18.620 1.00 97.94 200 SER A N 1
ATOM 1559 C CA . SER A 1 200 ? -20.022 10.977 19.283 1.00 97.94 200 SER A CA 1
ATOM 1560 C C . SER A 1 200 ? -18.973 10.907 20.399 1.00 97.94 200 SER A C 1
ATOM 1562 O O . SER A 1 200 ? -18.239 11.872 20.599 1.00 97.94 200 SER A O 1
ATOM 1564 N N . ALA A 1 201 ? -18.876 9.785 21.120 1.00 97.62 201 ALA A N 1
ATOM 1565 C CA . ALA A 1 201 ? -17.864 9.588 22.155 1.00 97.62 201 ALA A CA 1
ATOM 1566 C C . ALA A 1 201 ? -16.460 9.476 21.543 1.00 97.62 201 ALA A C 1
ATOM 1568 O O . ALA A 1 201 ? -15.542 10.155 22.003 1.00 97.62 201 ALA A O 1
ATOM 1569 N N . ILE A 1 202 ? -16.318 8.696 20.464 1.00 97.75 202 ILE A N 1
ATOM 1570 C CA . ILE A 1 202 ? -15.056 8.584 19.723 1.00 97.75 202 ILE A CA 1
ATOM 1571 C C . ILE A 1 202 ? -14.637 9.952 19.160 1.00 97.75 202 ILE A C 1
ATOM 1573 O O . ILE A 1 202 ? -13.492 10.356 19.362 1.00 97.75 202 ILE A O 1
ATOM 1577 N N . ASP A 1 203 ? -15.547 10.694 18.511 1.00 97.56 203 ASP A N 1
ATOM 1578 C CA . ASP A 1 203 ? -15.229 12.012 17.933 1.00 97.56 203 ASP A CA 1
ATOM 1579 C C . ASP A 1 203 ? -14.730 12.999 18.990 1.00 97.56 203 ASP A C 1
ATOM 1581 O O . ASP A 1 203 ? -13.727 13.676 18.769 1.00 97.56 203 ASP A O 1
ATOM 1585 N N . LYS A 1 204 ? -15.390 13.057 20.155 1.00 96.56 204 LYS A N 1
ATOM 1586 C CA . LYS A 1 204 ? -14.995 13.942 21.262 1.00 96.56 204 LYS A CA 1
ATOM 1587 C C . LYS A 1 204 ? -13.583 13.641 21.747 1.00 96.56 204 LYS A C 1
ATOM 1589 O O . LYS A 1 204 ? -12.786 14.565 21.917 1.00 96.56 204 LYS A O 1
ATOM 1594 N N . GLU A 1 205 ? -13.263 12.368 21.950 1.00 95.81 205 GLU A N 1
ATOM 1595 C CA . GLU A 1 205 ? -11.943 11.968 22.436 1.00 95.81 205 GLU A CA 1
ATOM 1596 C C . GLU A 1 205 ? -10.855 12.224 21.390 1.00 95.81 205 GLU A C 1
ATOM 1598 O O . GLU A 1 205 ? -9.844 12.853 21.719 1.00 95.81 205 GLU A O 1
ATOM 1603 N N . LEU A 1 206 ? -11.091 11.865 20.121 1.00 94.56 206 LEU A N 1
ATOM 1604 C CA . LEU A 1 206 ? -10.175 12.180 19.021 1.00 94.56 206 LEU A CA 1
ATOM 1605 C C . LEU A 1 206 ? -9.962 13.696 18.892 1.00 94.56 206 LEU A C 1
ATOM 1607 O O . LEU A 1 206 ? -8.822 14.159 18.877 1.00 94.56 206 LEU A O 1
ATOM 1611 N N . ALA A 1 207 ? -11.033 14.495 18.887 1.00 93.50 207 ALA A N 1
ATOM 1612 C CA . ALA A 1 207 ? -10.952 15.951 18.780 1.00 93.50 207 ALA A CA 1
ATOM 1613 C C . ALA A 1 207 ? -10.243 16.601 19.980 1.00 93.50 207 ALA A C 1
ATOM 1615 O O . ALA A 1 207 ? -9.636 17.661 19.829 1.00 93.50 207 ALA A O 1
ATOM 1616 N N . SER A 1 208 ? -10.279 15.988 21.165 1.00 91.06 208 SER A N 1
ATOM 1617 C CA . SER A 1 208 ? -9.630 16.539 22.360 1.00 91.06 208 SER A CA 1
ATOM 1618 C C . SER A 1 208 ? -8.100 16.371 22.377 1.00 91.06 208 SER A C 1
ATOM 1620 O O . SER A 1 208 ? -7.413 17.181 23.005 1.00 91.06 208 SER A O 1
ATOM 1622 N N . ARG A 1 209 ? -7.551 15.366 21.673 1.00 86.00 209 ARG A N 1
ATOM 1623 C CA . ARG A 1 209 ? -6.123 14.968 21.757 1.00 86.00 209 ARG A CA 1
ATOM 1624 C C . ARG A 1 209 ? -5.379 15.008 20.416 1.00 86.00 209 ARG A C 1
ATOM 1626 O O . ARG A 1 209 ? -4.207 15.397 20.364 1.00 86.00 209 ARG A O 1
ATOM 1633 N N . HIS A 1 210 ? -6.058 14.648 19.329 1.00 83.12 210 HIS A N 1
ATOM 1634 C CA . HIS A 1 210 ? -5.469 14.485 18.006 1.00 83.12 210 HIS A CA 1
ATOM 1635 C C . HIS A 1 210 ? -5.742 15.724 17.141 1.00 83.12 210 HIS A C 1
ATOM 1637 O O . HIS A 1 210 ? -6.820 15.887 16.568 1.00 83.12 210 HIS A O 1
ATOM 1643 N N . ASN A 1 211 ? -4.763 16.632 17.042 1.00 80.69 211 ASN A N 1
ATOM 1644 C CA . ASN A 1 211 ? -4.950 17.905 16.336 1.00 80.69 211 ASN A CA 1
ATOM 1645 C C . ASN A 1 211 ? -5.347 17.735 14.861 1.00 80.69 211 ASN A C 1
ATOM 1647 O O . ASN A 1 211 ? -6.143 18.530 14.368 1.00 80.69 211 ASN A O 1
ATOM 1651 N N . TRP A 1 212 ? -4.855 16.697 14.176 1.00 82.06 212 TRP A N 1
ATOM 1652 C CA . TRP A 1 212 ? -5.212 16.432 12.779 1.00 82.06 212 TRP A CA 1
ATOM 1653 C C . TRP A 1 212 ? -6.676 16.026 12.596 1.00 82.06 212 TRP A C 1
ATOM 1655 O O . TRP A 1 212 ? -7.264 16.357 11.573 1.00 82.06 212 TRP A O 1
ATOM 1665 N N . TRP A 1 213 ? -7.301 15.386 13.590 1.00 90.88 213 TRP A N 1
ATOM 1666 C CA . TRP A 1 213 ? -8.714 15.000 13.520 1.00 90.88 213 TRP A CA 1
ATOM 1667 C C . TRP A 1 213 ? -9.656 16.210 13.453 1.00 90.88 213 TRP A C 1
ATOM 1669 O O . TRP A 1 213 ? -10.659 16.185 12.740 1.00 90.88 213 TRP A O 1
ATOM 1679 N N . LYS A 1 214 ? -9.325 17.295 14.167 1.00 89.56 214 LYS A N 1
ATOM 1680 C CA . LYS A 1 214 ? -10.221 18.443 14.394 1.00 89.56 214 LYS A CA 1
ATOM 1681 C C . LYS A 1 214 ? -10.778 19.053 13.110 1.00 89.56 214 LYS A C 1
ATOM 1683 O O . LYS A 1 214 ? -11.965 19.368 13.068 1.00 89.56 214 LYS A O 1
ATOM 1688 N N . SER A 1 215 ? -9.938 19.217 12.091 1.00 87.19 215 SER A N 1
ATOM 1689 C CA . SER A 1 215 ? -10.282 19.860 10.815 1.00 87.19 215 SER A CA 1
ATOM 1690 C C . SER A 1 215 ? -10.453 18.875 9.656 1.00 87.19 215 SER A C 1
ATOM 1692 O O . SER A 1 215 ? -10.733 19.295 8.530 1.00 87.19 215 SER A O 1
ATOM 1694 N N . ARG A 1 216 ? -10.292 17.574 9.918 1.00 91.25 216 ARG A N 1
ATOM 1695 C CA . ARG A 1 216 ? -10.254 16.532 8.895 1.00 91.25 216 ARG A CA 1
ATOM 1696 C C . ARG A 1 216 ? -11.566 16.454 8.110 1.00 91.25 216 ARG A C 1
ATOM 1698 O O . ARG A 1 216 ? -12.652 16.536 8.687 1.00 91.25 216 ARG A O 1
ATOM 1705 N N . ASN A 1 217 ? -11.490 16.254 6.792 1.00 94.81 217 ASN A N 1
ATOM 1706 C CA . ASN A 1 217 ? -12.692 16.172 5.953 1.00 94.81 217 ASN A CA 1
ATOM 1707 C C . ASN A 1 217 ? -13.539 14.938 6.307 1.00 94.81 217 ASN A C 1
ATOM 1709 O O . ASN A 1 217 ? -14.765 15.029 6.345 1.00 94.81 217 ASN A O 1
ATOM 1713 N N . LEU A 1 218 ? -12.900 13.827 6.688 1.00 94.44 218 LEU A N 1
ATOM 1714 C CA . LEU A 1 218 ? -13.566 12.645 7.232 1.00 94.44 218 LEU A CA 1
ATOM 1715 C C . LEU A 1 218 ? -14.486 12.969 8.420 1.00 94.44 218 LEU A C 1
ATOM 1717 O O . LEU A 1 218 ? -15.641 12.540 8.436 1.00 94.44 218 LEU A O 1
ATOM 1721 N N . ARG A 1 219 ? -14.010 13.768 9.384 1.00 96.19 219 ARG A N 1
ATOM 1722 C CA . ARG A 1 219 ? -14.795 14.188 10.554 1.00 96.19 219 ARG A CA 1
ATOM 1723 C C . ARG A 1 219 ? -16.065 14.927 10.138 1.00 96.19 219 ARG A C 1
ATOM 1725 O O . ARG A 1 219 ? -17.146 14.629 10.640 1.00 96.19 219 ARG A O 1
ATOM 1732 N N . LYS A 1 220 ? -15.961 15.838 9.165 1.00 96.50 220 LYS A N 1
ATOM 1733 C CA . LYS A 1 220 ? -17.116 16.562 8.605 1.00 96.50 220 LYS A CA 1
ATOM 1734 C C . LYS A 1 220 ? -18.133 15.602 7.993 1.00 96.50 220 LYS A C 1
ATOM 1736 O O . LYS A 1 220 ? -19.336 15.788 8.149 1.00 96.50 220 LYS A O 1
ATOM 1741 N N . ARG A 1 221 ? -17.662 14.563 7.295 1.00 95.75 221 ARG A N 1
ATOM 1742 C CA . ARG A 1 221 ? -18.532 13.559 6.660 1.00 95.75 221 ARG A CA 1
ATOM 1743 C C . ARG A 1 221 ? -19.255 12.702 7.692 1.00 95.75 221 ARG A C 1
ATOM 1745 O O . ARG A 1 221 ? -20.448 12.457 7.533 1.00 95.75 221 ARG A O 1
ATOM 1752 N N . ILE A 1 222 ? -18.560 12.297 8.755 1.00 96.75 222 ILE A N 1
ATOM 1753 C CA . ILE A 1 222 ? -19.168 11.610 9.902 1.00 96.75 222 ILE A CA 1
ATOM 1754 C C . ILE A 1 222 ? -20.221 12.513 10.549 1.00 96.75 222 ILE A C 1
ATOM 1756 O O . ILE A 1 222 ? -21.352 12.077 10.754 1.00 96.75 222 ILE A O 1
ATOM 1760 N N . ALA A 1 223 ? -19.893 13.786 10.783 1.00 97.25 223 ALA A N 1
ATOM 1761 C CA . ALA A 1 223 ? -20.836 14.739 11.349 1.00 97.25 223 ALA A CA 1
ATOM 1762 C C . ALA A 1 223 ? -22.093 14.874 10.479 1.00 97.25 223 ALA A C 1
ATOM 1764 O O . ALA A 1 223 ? -23.204 14.731 10.981 1.00 97.25 223 ALA A O 1
ATOM 1765 N N . ARG A 1 224 ? -21.934 15.031 9.159 1.00 96.38 224 ARG A N 1
ATOM 1766 C CA . ARG A 1 224 ? -23.058 15.093 8.214 1.00 96.38 224 ARG A CA 1
ATOM 1767 C C . ARG A 1 224 ? -23.913 13.829 8.220 1.00 96.38 224 ARG A C 1
ATOM 1769 O O . ARG A 1 224 ? -25.131 13.934 8.176 1.00 96.38 224 ARG A O 1
ATOM 1776 N N . ARG A 1 225 ? -23.299 12.646 8.311 1.00 96.12 225 ARG A N 1
ATOM 1777 C CA . ARG A 1 225 ? -24.021 11.364 8.380 1.00 96.12 225 ARG A CA 1
ATOM 1778 C C . ARG A 1 225 ? -24.937 11.276 9.603 1.00 96.12 225 ARG A C 1
ATOM 1780 O O . ARG A 1 225 ? -26.007 10.687 9.502 1.00 96.12 225 ARG A O 1
ATOM 1787 N N . TYR A 1 226 ? -24.519 11.830 10.739 1.00 96.94 226 TYR A N 1
ATOM 1788 C CA . TYR A 1 226 ? -25.248 11.717 12.006 1.00 96.94 226 TYR A CA 1
ATOM 1789 C C . TYR A 1 226 ? -26.051 12.963 12.394 1.00 96.94 226 TYR A C 1
ATOM 1791 O O . TYR A 1 226 ? -26.836 12.897 13.343 1.00 96.94 226 TYR A O 1
ATOM 1799 N N . ALA A 1 227 ? -25.904 14.069 11.661 1.00 96.12 227 ALA A N 1
ATOM 1800 C CA . ALA A 1 227 ? -26.539 15.352 11.950 1.00 96.12 227 ALA A CA 1
ATOM 1801 C C . ALA A 1 227 ? -28.068 15.284 12.025 1.00 96.12 227 ALA A C 1
ATOM 1803 O O . ALA A 1 227 ? -28.649 16.015 12.820 1.00 96.12 227 ALA A O 1
ATOM 1804 N N . ASP A 1 228 ? -28.717 14.399 11.268 1.00 94.25 228 ASP A N 1
ATOM 1805 C CA . ASP A 1 228 ? -30.184 14.288 11.236 1.00 94.25 228 ASP A CA 1
ATOM 1806 C C . ASP A 1 228 ? -30.752 13.350 12.313 1.00 94.25 228 ASP A C 1
ATOM 1808 O O . ASP A 1 228 ? -31.961 13.155 12.411 1.00 94.25 228 ASP A O 1
ATOM 1812 N N . THR A 1 229 ? -29.899 12.784 13.169 1.00 94.19 229 THR A N 1
ATOM 1813 C CA . THR A 1 229 ? -30.362 11.951 14.284 1.00 94.19 229 THR A CA 1
ATOM 1814 C C . THR A 1 229 ? -31.101 12.814 15.318 1.00 94.19 229 THR A C 1
ATOM 1816 O O . THR A 1 229 ? -30.619 13.876 15.721 1.00 94.19 229 THR A O 1
ATOM 1819 N N . GLU A 1 230 ? -32.241 12.342 15.828 1.00 92.31 230 GLU A N 1
ATOM 1820 C CA . GLU A 1 230 ? -33.035 13.046 16.856 1.00 92.31 230 GLU A CA 1
ATOM 1821 C C . GLU A 1 230 ? -32.415 12.996 18.273 1.00 92.31 230 GLU A C 1
ATOM 1823 O O . GLU A 1 230 ? -32.972 13.527 19.232 1.00 92.31 230 GLU A O 1
ATOM 1828 N N . SER A 1 231 ? -31.240 12.381 18.427 1.00 93.12 231 SER A N 1
ATOM 1829 C CA . SER A 1 231 ? -30.556 12.194 19.710 1.00 93.12 231 SER A CA 1
ATOM 1830 C C . SER A 1 231 ? -29.598 13.342 20.067 1.00 93.12 231 SER A C 1
ATOM 1832 O O . SER A 1 231 ? -29.289 14.220 19.255 1.00 93.12 231 SER A O 1
ATOM 1834 N N . ALA A 1 232 ? -29.045 13.296 21.286 1.00 95.00 232 ALA A N 1
ATOM 1835 C CA . ALA A 1 232 ? -27.972 14.198 21.718 1.00 95.00 232 ALA A CA 1
ATOM 1836 C C . ALA A 1 232 ? -26.732 14.133 20.801 1.00 95.00 232 ALA A C 1
ATOM 1838 O O . ALA A 1 232 ? -26.039 15.136 20.629 1.00 95.00 232 ALA A O 1
ATOM 1839 N N . ALA A 1 233 ? -26.472 12.983 20.166 1.00 95.75 233 ALA A N 1
ATOM 1840 C CA . ALA A 1 233 ? -25.406 12.854 19.175 1.00 95.75 233 ALA A CA 1
ATOM 1841 C C . ALA A 1 233 ? -25.694 13.663 17.902 1.00 95.75 233 ALA A C 1
ATOM 1843 O O . ALA A 1 233 ? -24.791 14.304 17.373 1.00 95.75 233 ALA A O 1
ATOM 1844 N N . GLY A 1 234 ? -26.946 13.698 17.433 1.00 97.12 234 GLY A N 1
ATOM 1845 C CA . GLY A 1 234 ? -27.311 14.520 16.277 1.00 97.12 234 GLY A CA 1
ATOM 1846 C C . GLY A 1 234 ? -27.185 16.015 16.566 1.00 97.12 234 GLY A C 1
ATOM 1847 O O . GLY A 1 234 ? -26.643 16.755 15.749 1.00 97.12 234 GLY A O 1
ATOM 1848 N N . GLN A 1 235 ? -27.583 16.462 17.765 1.00 97.44 235 GLN A N 1
ATOM 1849 C CA . GLN A 1 235 ? -27.326 17.839 18.217 1.00 97.44 235 GLN A CA 1
ATOM 1850 C C . GLN A 1 235 ? -25.827 18.160 18.225 1.00 97.44 235 GLN A C 1
ATOM 1852 O O . GLN A 1 235 ? -25.421 19.181 17.672 1.00 97.44 235 GLN A O 1
ATOM 1857 N N . TYR A 1 236 ? -25.012 17.263 18.786 1.00 98.00 236 TYR A N 1
ATOM 1858 C CA . TYR A 1 236 ? -23.558 17.394 18.797 1.00 98.00 236 TYR A CA 1
ATOM 1859 C C . TYR A 1 236 ? -22.978 17.541 17.385 1.00 98.00 236 TYR A C 1
ATOM 1861 O O . TYR A 1 236 ? -22.233 18.483 17.124 1.00 98.00 236 TYR A O 1
ATOM 1869 N N . PHE A 1 237 ? -23.352 16.669 16.447 1.00 98.06 237 PHE A N 1
ATOM 1870 C CA . PHE A 1 237 ? -22.797 16.717 15.096 1.00 98.06 237 PHE A CA 1
ATOM 1871 C C . PHE A 1 237 ? -23.293 17.904 14.263 1.00 98.06 237 PHE A C 1
ATOM 1873 O O . PHE A 1 237 ? -22.524 18.427 13.459 1.00 98.06 237 PHE A O 1
ATOM 1880 N N . ARG A 1 238 ? -24.508 18.417 14.505 1.00 97.88 238 ARG A N 1
ATOM 1881 C CA . ARG A 1 238 ? -24.930 19.714 13.945 1.00 97.88 238 ARG A CA 1
ATOM 1882 C C . ARG A 1 238 ? -24.041 20.856 14.440 1.00 97.88 238 ARG A C 1
ATOM 1884 O O . ARG A 1 238 ? -23.660 21.709 13.643 1.00 97.88 238 ARG A O 1
ATOM 1891 N N . SER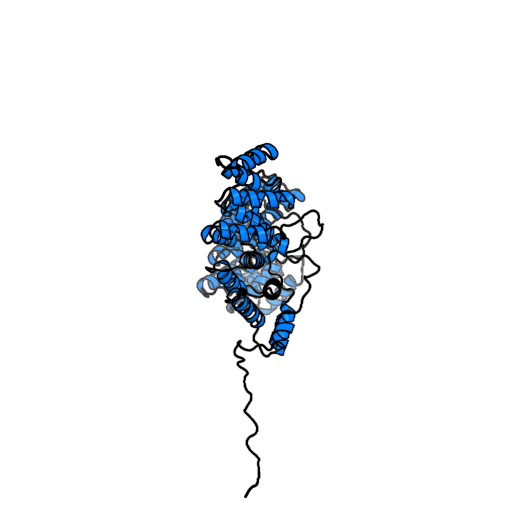 A 1 239 ? -23.659 20.852 15.720 1.00 97.19 239 SER A N 1
ATOM 1892 C CA . SER A 1 239 ? -22.686 21.816 16.250 1.00 97.19 239 SER A CA 1
ATOM 1893 C C . SER A 1 239 ? -21.302 21.648 15.622 1.00 97.19 239 SER A C 1
ATOM 1895 O O . SER A 1 239 ? -20.688 22.650 15.275 1.00 97.19 239 SER A O 1
ATOM 1897 N N . VAL A 1 240 ? -20.839 20.411 15.398 1.00 96.69 240 VAL A N 1
ATOM 1898 C CA . VAL A 1 240 ? -19.571 20.157 14.690 1.00 96.69 240 VAL A CA 1
ATOM 1899 C C . VAL A 1 240 ? -19.610 20.743 13.276 1.00 96.69 240 VAL A C 1
ATOM 1901 O O . VAL A 1 240 ? -18.700 21.475 12.907 1.00 96.69 240 VAL A O 1
ATOM 1904 N N . ILE A 1 241 ? -20.668 20.505 12.492 1.00 96.62 241 ILE A N 1
ATOM 1905 C CA . ILE A 1 241 ? -20.797 21.088 11.141 1.00 96.62 241 ILE A CA 1
ATOM 1906 C C . ILE A 1 241 ? -20.802 22.618 11.197 1.00 96.62 241 ILE A C 1
ATOM 1908 O O . ILE A 1 241 ? -20.148 23.257 10.376 1.00 96.62 241 ILE A O 1
ATOM 1912 N N . ALA A 1 242 ? -21.496 23.213 12.170 1.00 96.81 242 ALA A N 1
ATOM 1913 C CA . ALA A 1 242 ? -21.501 24.663 12.351 1.00 96.81 242 ALA A CA 1
ATOM 1914 C C . ALA A 1 242 ? -20.108 25.224 12.705 1.00 96.81 242 ALA A C 1
ATOM 1916 O O . ALA A 1 242 ? -19.783 26.336 12.299 1.00 96.81 242 ALA A O 1
ATOM 1917 N N . GLU A 1 243 ? -19.288 24.462 13.434 1.00 95.81 243 GLU A N 1
ATOM 1918 C CA . GLU A 1 243 ? -17.934 24.850 13.848 1.00 95.81 243 GLU A CA 1
ATOM 1919 C C . GLU A 1 243 ? -16.908 24.716 12.713 1.00 95.81 243 GLU A C 1
ATOM 1921 O O . GLU A 1 243 ? -16.159 25.653 12.441 1.00 95.81 243 GLU A O 1
ATOM 1926 N N . ILE A 1 244 ? -16.848 23.552 12.055 1.00 94.44 244 ILE A N 1
ATOM 1927 C CA . ILE A 1 244 ? -15.766 23.217 11.108 1.00 94.44 244 ILE A CA 1
ATOM 1928 C C . ILE A 1 244 ? -16.205 23.214 9.635 1.00 94.44 244 ILE A C 1
ATOM 1930 O O . ILE A 1 244 ? -15.373 23.037 8.738 1.00 94.44 244 ILE A O 1
ATOM 1934 N N . GLY A 1 245 ? -17.492 23.436 9.371 1.00 95.12 245 GLY A N 1
ATOM 1935 C CA . GLY A 1 245 ? -18.089 23.517 8.041 1.00 95.12 245 GLY A CA 1
ATOM 1936 C C . GLY A 1 245 ? -18.445 22.167 7.413 1.00 95.12 245 GLY A C 1
ATOM 1937 O O . GLY A 1 245 ? -18.129 21.093 7.927 1.00 95.12 245 GLY A O 1
ATOM 1938 N N . GLU A 1 246 ? -19.087 22.244 6.249 1.00 94.81 246 GLU A N 1
ATOM 1939 C CA . GLU A 1 246 ? -19.491 21.088 5.442 1.00 94.81 246 GLU A CA 1
ATOM 1940 C C . GLU A 1 246 ? -18.290 20.344 4.826 1.00 94.81 246 GLU A C 1
ATOM 1942 O O . GLU A 1 246 ? -17.243 20.958 4.566 1.00 94.81 246 GLU A O 1
ATOM 1947 N N . PRO A 1 247 ? -18.421 19.031 4.546 1.00 94.75 247 PRO A N 1
ATOM 1948 C CA . PRO A 1 247 ? -17.445 18.306 3.744 1.00 94.75 247 PRO A CA 1
ATOM 1949 C C . PRO A 1 247 ? -17.253 18.969 2.382 1.00 94.75 247 PRO A C 1
ATOM 1951 O O . PRO A 1 247 ? -18.226 19.329 1.717 1.00 94.75 247 PRO A O 1
ATOM 1954 N N . ARG A 1 248 ? -16.001 19.078 1.937 1.00 94.06 248 ARG A N 1
ATOM 1955 C CA . ARG A 1 248 ? -15.669 19.605 0.607 1.00 94.06 248 ARG A CA 1
ATOM 1956 C C . ARG A 1 248 ? -15.201 18.507 -0.342 1.00 94.06 248 ARG A C 1
ATOM 1958 O O . ARG A 1 248 ? -14.724 17.459 0.097 1.00 94.06 248 ARG A O 1
ATOM 1965 N N . ALA A 1 249 ? -15.289 18.789 -1.639 1.00 93.44 249 ALA A N 1
ATOM 1966 C CA . ALA A 1 249 ? -14.574 18.031 -2.658 1.00 93.44 249 ALA A CA 1
ATOM 1967 C C . ALA A 1 249 ? -13.054 18.246 -2.527 1.00 93.44 249 ALA A C 1
ATOM 1969 O O . ALA A 1 249 ? -12.600 19.277 -2.007 1.00 93.44 249 ALA A O 1
ATOM 1970 N N . PHE A 1 250 ? -12.273 17.276 -3.000 1.00 94.81 250 PHE A N 1
ATOM 1971 C CA . PHE A 1 250 ? -10.826 17.432 -3.102 1.00 94.81 250 PHE A CA 1
ATOM 1972 C C . PHE A 1 250 ? -10.449 18.314 -4.297 1.00 94.81 250 PHE A C 1
ATOM 1974 O O . PHE A 1 250 ? -11.214 18.508 -5.241 1.00 94.81 250 PHE A O 1
ATOM 1981 N N . THR A 1 251 ? -9.236 18.838 -4.238 1.00 94.06 251 THR A N 1
ATOM 1982 C CA . THR A 1 251 ? -8.577 19.656 -5.251 1.00 94.06 251 THR A CA 1
ATOM 1983 C C . THR A 1 251 ? -7.277 18.977 -5.680 1.00 94.06 251 THR A C 1
ATOM 1985 O O . THR A 1 251 ? -6.800 18.052 -5.023 1.00 94.06 251 THR A O 1
ATOM 1988 N N . SER A 1 252 ? -6.646 19.458 -6.751 1.00 90.31 252 SER A N 1
ATOM 1989 C CA . SER A 1 252 ? -5.315 18.974 -7.145 1.00 90.31 252 SER A CA 1
ATOM 1990 C C . SER A 1 252 ? -4.259 19.178 -6.052 1.00 90.31 252 SER A C 1
ATOM 1992 O O . SER A 1 252 ? -3.306 18.409 -5.972 1.00 90.31 252 SER A O 1
ATOM 1994 N N . GLN A 1 253 ? -4.431 20.187 -5.193 1.00 92.12 253 GLN A N 1
ATOM 1995 C CA . GLN A 1 253 ? -3.533 20.426 -4.065 1.00 92.12 253 GLN A CA 1
ATOM 1996 C C . GLN A 1 253 ? -3.616 19.291 -3.035 1.00 92.12 253 GLN A C 1
ATOM 1998 O O . GLN A 1 253 ? -2.587 18.834 -2.552 1.00 92.12 253 GLN A O 1
ATOM 2003 N N . ASP A 1 254 ? -4.815 18.765 -2.774 1.00 93.38 254 ASP A N 1
ATOM 2004 C CA . ASP A 1 254 ? -4.998 17.637 -1.854 1.00 93.38 254 ASP A CA 1
ATOM 2005 C C . ASP A 1 254 ? -4.291 16.371 -2.354 1.00 93.38 254 ASP A C 1
ATOM 2007 O O . ASP A 1 254 ? -3.753 15.602 -1.560 1.00 93.38 254 ASP A O 1
ATOM 2011 N N . ILE A 1 255 ? -4.263 16.151 -3.674 1.00 93.50 255 ILE A N 1
ATOM 2012 C CA . ILE A 1 255 ? -3.522 15.033 -4.279 1.00 93.50 255 ILE A CA 1
ATOM 2013 C C . ILE A 1 255 ? -2.025 15.175 -3.970 1.00 93.50 255 ILE A C 1
ATOM 2015 O O . ILE A 1 255 ? -1.397 14.214 -3.529 1.00 93.50 255 ILE A O 1
ATOM 2019 N N . TRP A 1 256 ? -1.461 16.375 -4.142 1.00 91.81 256 TRP A N 1
ATOM 2020 C CA . TRP A 1 256 ? -0.058 16.641 -3.814 1.00 91.81 256 TRP A CA 1
ATOM 2021 C C . TRP A 1 256 ? 0.263 16.461 -2.337 1.00 91.81 256 TRP A C 1
ATOM 2023 O O . TRP A 1 256 ? 1.305 15.901 -2.015 1.00 91.81 256 TRP A O 1
ATOM 2033 N N . GLU A 1 257 ? -0.600 16.952 -1.454 1.00 88.12 257 GLU A N 1
ATOM 2034 C CA . GLU A 1 257 ? -0.341 16.967 -0.014 1.00 88.12 257 GLU A CA 1
ATOM 2035 C C . GLU A 1 257 ? -0.530 15.595 0.639 1.00 88.12 257 GLU A C 1
ATOM 2037 O O . GLU A 1 257 ? 0.150 15.281 1.616 1.00 88.12 257 GLU A O 1
ATOM 2042 N N . HIS A 1 258 ? -1.440 14.769 0.116 1.00 89.06 258 HIS A N 1
ATOM 2043 C CA . HIS A 1 258 ? -1.866 13.549 0.803 1.00 89.06 258 HIS A CA 1
ATOM 2044 C C . HIS A 1 258 ? -1.523 12.251 0.074 1.00 89.06 258 HIS A C 1
ATOM 2046 O O . HIS A 1 258 ? -1.317 11.234 0.736 1.00 89.06 258 HIS A O 1
ATOM 2052 N N . LEU A 1 259 ? -1.459 12.253 -1.261 1.00 91.31 259 LEU A N 1
ATOM 2053 C CA . LEU A 1 259 ? -1.208 11.034 -2.042 1.00 91.31 259 LEU A CA 1
ATOM 2054 C C . LEU A 1 259 ? 0.235 10.896 -2.508 1.00 91.31 259 LEU A C 1
ATOM 2056 O O . LEU A 1 259 ? 0.641 9.791 -2.866 1.00 91.31 259 LEU A O 1
ATOM 2060 N N . ILE A 1 260 ? 1.000 11.986 -2.522 1.00 89.50 260 ILE A N 1
ATOM 2061 C CA . ILE A 1 260 ? 2.311 12.027 -3.160 1.00 89.50 260 ILE A CA 1
ATOM 2062 C C . ILE A 1 260 ? 3.385 12.335 -2.122 1.00 89.50 260 ILE A C 1
ATOM 2064 O O . ILE A 1 260 ? 3.334 13.348 -1.430 1.00 89.50 260 ILE A O 1
ATOM 2068 N N . ASP A 1 261 ? 4.395 11.469 -2.043 1.00 78.81 261 ASP A N 1
ATOM 2069 C CA . ASP A 1 261 ? 5.595 11.789 -1.279 1.00 78.81 261 ASP A CA 1
ATOM 2070 C C . ASP A 1 261 ? 6.483 12.754 -2.057 1.00 78.81 261 ASP A C 1
ATOM 2072 O O . ASP A 1 261 ? 6.920 12.432 -3.162 1.00 78.81 261 ASP A O 1
ATOM 2076 N N . ARG A 1 262 ? 6.764 13.914 -1.468 1.00 72.94 262 ARG A N 1
ATOM 2077 C CA . ARG A 1 262 ? 7.735 14.881 -1.996 1.00 72.94 262 ARG A CA 1
ATOM 2078 C C . ARG A 1 262 ? 9.041 14.902 -1.204 1.00 72.94 262 ARG A C 1
ATOM 2080 O O . ARG A 1 262 ? 9.963 15.618 -1.588 1.00 72.94 262 ARG A O 1
ATOM 2087 N N . SER A 1 263 ? 9.134 14.143 -0.110 1.00 60.88 263 SER A N 1
ATOM 2088 C CA . SER A 1 263 ? 10.390 13.984 0.616 1.00 60.88 263 SER A CA 1
ATOM 2089 C C . SER A 1 263 ? 11.277 13.000 -0.151 1.00 60.88 263 SER A C 1
ATOM 2091 O O . SER A 1 263 ? 11.074 11.793 -0.133 1.00 60.88 263 SER A O 1
ATOM 2093 N N . PHE A 1 264 ? 12.245 13.536 -0.898 1.00 43.62 264 PHE A N 1
ATOM 2094 C CA . PHE A 1 264 ? 13.309 12.758 -1.549 1.00 43.62 264 PHE A CA 1
ATOM 2095 C C . PHE A 1 264 ? 14.394 12.310 -0.562 1.00 43.62 264 PHE A C 1
ATOM 2097 O O . PHE A 1 264 ? 15.383 11.698 -0.972 1.00 43.62 264 PHE A O 1
ATOM 2104 N N . GLU A 1 265 ? 14.247 12.627 0.726 1.00 39.31 265 GLU A N 1
ATOM 2105 C CA . GLU A 1 265 ? 15.129 12.054 1.726 1.00 39.31 265 GLU A CA 1
ATOM 2106 C C . GLU A 1 265 ? 14.860 10.548 1.766 1.00 39.31 265 GLU A C 1
ATOM 2108 O O . GLU A 1 265 ? 13.704 10.128 1.872 1.00 39.31 265 GLU A O 1
ATOM 2113 N N . PRO A 1 266 ? 15.890 9.698 1.613 1.00 42.38 266 PRO A N 1
ATOM 2114 C CA . PRO A 1 266 ? 15.718 8.291 1.888 1.00 42.38 266 PRO A CA 1
ATOM 2115 C C . PRO A 1 266 ? 15.334 8.206 3.361 1.00 42.38 266 PRO A C 1
ATOM 2117 O O . PRO A 1 266 ? 16.194 8.263 4.233 1.00 42.38 266 PRO A O 1
ATOM 2120 N N . ASN A 1 267 ? 14.041 8.051 3.639 1.00 50.66 267 ASN A N 1
ATOM 2121 C CA . ASN A 1 267 ? 13.493 7.879 4.986 1.00 50.66 267 ASN A CA 1
ATOM 2122 C C . ASN A 1 267 ? 13.953 6.541 5.616 1.00 50.66 267 ASN A C 1
ATOM 2124 O O . ASN A 1 267 ? 13.237 5.954 6.420 1.00 50.66 267 ASN A O 1
ATOM 2128 N N . GLY A 1 268 ? 15.069 5.962 5.149 1.00 60.88 268 GLY A N 1
ATOM 2129 C CA . GLY A 1 268 ? 15.524 4.603 5.430 1.00 60.88 268 GLY A CA 1
ATOM 2130 C C . GLY A 1 268 ? 14.543 3.514 4.988 1.00 60.88 268 GLY A C 1
ATOM 2131 O O . GLY A 1 268 ? 14.797 2.341 5.241 1.00 60.88 268 GLY A O 1
ATOM 2132 N N . CYS A 1 269 ? 13.425 3.880 4.349 1.00 71.44 269 CYS A N 1
ATOM 2133 C CA . CYS A 1 269 ? 12.333 2.965 4.058 1.00 71.44 269 CYS A CA 1
ATOM 2134 C C . CYS A 1 269 ? 12.687 2.049 2.887 1.00 71.44 269 CYS A C 1
ATOM 2136 O O . CYS A 1 269 ? 13.082 2.497 1.808 1.00 71.44 269 CYS A O 1
ATOM 2138 N N . THR A 1 270 ? 12.484 0.754 3.095 1.00 81.00 270 THR A N 1
ATOM 2139 C CA . THR A 1 270 ? 12.535 -0.247 2.029 1.00 81.00 270 THR A CA 1
ATOM 2140 C C . THR A 1 270 ? 11.402 -0.025 1.023 1.00 81.00 270 THR A C 1
ATOM 2142 O O . THR A 1 270 ? 10.399 0.632 1.309 1.00 81.00 270 THR A O 1
ATOM 2145 N N . GLU A 1 271 ? 11.526 -0.605 -0.170 1.00 81.31 271 GLU A N 1
ATOM 2146 C CA . GLU A 1 271 ? 10.485 -0.498 -1.197 1.00 81.31 271 GLU A CA 1
ATOM 2147 C C . GLU A 1 271 ? 9.136 -1.074 -0.730 1.00 81.31 271 GLU A C 1
ATOM 2149 O O . GLU A 1 271 ? 8.084 -0.498 -0.992 1.00 81.31 271 GLU A O 1
ATOM 2154 N N . GLU A 1 272 ? 9.166 -2.156 0.047 1.00 82.31 272 GLU A N 1
ATOM 2155 C CA . GLU A 1 272 ? 7.972 -2.745 0.658 1.00 82.31 272 GLU A CA 1
ATOM 2156 C C . GLU A 1 272 ? 7.290 -1.785 1.646 1.00 82.31 272 GLU A C 1
ATOM 2158 O O . GLU A 1 272 ? 6.066 -1.653 1.670 1.00 82.31 272 GLU A O 1
ATOM 2163 N N . GLN A 1 273 ? 8.075 -1.051 2.434 1.00 80.25 273 GLN A N 1
ATOM 2164 C CA . GLN A 1 273 ? 7.547 -0.035 3.346 1.00 80.25 273 GLN A CA 1
ATOM 2165 C C . GLN A 1 273 ? 6.935 1.138 2.574 1.00 80.25 273 GLN A C 1
ATOM 2167 O O . GLN A 1 273 ? 5.835 1.582 2.898 1.00 80.25 273 GLN A O 1
ATOM 2172 N N . ASN A 1 274 ? 7.571 1.589 1.492 1.00 82.62 274 ASN A N 1
ATOM 2173 C CA . ASN A 1 274 ? 7.001 2.631 0.637 1.00 82.62 274 ASN A CA 1
ATOM 2174 C C . ASN A 1 274 ? 5.661 2.213 0.009 1.00 82.62 274 ASN A C 1
ATOM 2176 O O . ASN A 1 274 ? 4.745 3.033 -0.062 1.00 82.62 274 ASN A O 1
ATOM 2180 N N . LYS A 1 275 ? 5.508 0.943 -0.388 1.00 85.44 275 LYS A N 1
ATOM 2181 C CA . LYS A 1 275 ? 4.229 0.398 -0.876 1.00 85.44 275 LYS A CA 1
ATOM 2182 C C . LYS A 1 275 ? 3.145 0.424 0.200 1.00 85.44 275 LYS A C 1
ATOM 2184 O O . LYS A 1 275 ? 2.051 0.933 -0.037 1.00 85.44 275 LYS A O 1
ATOM 2189 N N . LYS A 1 276 ? 3.458 -0.032 1.419 1.00 83.62 276 LYS A N 1
ATOM 2190 C CA . LYS A 1 276 ? 2.527 0.029 2.563 1.00 83.62 276 LYS A CA 1
ATOM 2191 C C . LYS A 1 276 ? 2.108 1.463 2.895 1.00 83.62 276 LYS A C 1
ATOM 2193 O O . LYS A 1 276 ? 0.930 1.715 3.144 1.00 83.62 276 LYS A O 1
ATOM 2198 N N . LEU A 1 277 ? 3.050 2.408 2.862 1.00 83.75 277 LEU A N 1
ATOM 2199 C CA . LEU A 1 277 ? 2.767 3.824 3.092 1.00 83.75 277 LEU A CA 1
ATOM 2200 C C . LEU A 1 277 ? 1.855 4.399 2.003 1.00 83.75 277 LEU A C 1
ATOM 2202 O O . LEU A 1 277 ? 0.917 5.134 2.309 1.00 83.75 277 LEU A O 1
ATOM 2206 N N . GLN A 1 278 ? 2.100 4.049 0.741 1.00 88.56 278 GLN A N 1
ATOM 2207 C CA . GLN A 1 278 ? 1.251 4.486 -0.361 1.00 88.56 278 GLN A CA 1
ATOM 2208 C C . GLN A 1 278 ? -0.166 3.917 -0.250 1.00 88.56 278 GLN A C 1
ATOM 2210 O O . GLN A 1 278 ? -1.135 4.659 -0.403 1.00 88.56 278 GLN A O 1
ATOM 2215 N N . TYR A 1 279 ? -0.302 2.633 0.084 1.00 86.69 279 TYR A N 1
ATOM 2216 C CA . TYR A 1 279 ? -1.601 2.016 0.346 1.00 86.69 279 TYR A CA 1
ATOM 2217 C C . TYR A 1 279 ? -2.357 2.747 1.469 1.00 86.69 279 TYR A C 1
ATOM 2219 O O . TYR A 1 279 ? -3.530 3.098 1.316 1.00 86.69 279 TYR A O 1
ATOM 2227 N N . TYR A 1 280 ? -1.665 3.061 2.569 1.00 84.62 280 TYR A N 1
ATOM 2228 C CA . TYR A 1 280 ? -2.224 3.841 3.672 1.00 84.62 280 TYR A CA 1
ATOM 2229 C C . TYR A 1 280 ? -2.697 5.237 3.225 1.00 84.62 280 TYR A C 1
ATOM 2231 O O . TYR A 1 280 ? -3.832 5.624 3.514 1.00 84.62 280 TYR A O 1
ATOM 2239 N N . ARG A 1 281 ? -1.874 5.971 2.461 1.00 88.31 281 ARG A N 1
ATOM 2240 C CA . ARG A 1 281 ? -2.225 7.287 1.891 1.00 88.31 281 ARG A CA 1
ATOM 2241 C C . ARG A 1 281 ? -3.468 7.217 1.009 1.00 88.31 281 ARG A C 1
ATOM 2243 O O . ARG A 1 281 ? -4.403 7.994 1.211 1.00 88.31 281 ARG A O 1
ATOM 2250 N N . ASN A 1 282 ? -3.512 6.257 0.083 1.00 90.81 282 ASN A N 1
ATOM 2251 C CA . ASN A 1 282 ? -4.644 6.061 -0.824 1.00 90.81 282 ASN A CA 1
ATOM 2252 C C . ASN A 1 282 ? -5.947 5.849 -0.048 1.00 90.81 282 ASN A C 1
ATOM 2254 O O . ASN A 1 282 ? -6.976 6.447 -0.371 1.00 90.81 282 ASN A O 1
ATOM 2258 N N . ARG A 1 283 ? -5.899 5.026 1.002 1.00 87.12 283 ARG A N 1
ATOM 2259 C CA . ARG A 1 283 ? -7.053 4.748 1.855 1.00 87.12 283 ARG A CA 1
ATOM 2260 C C . ARG A 1 283 ? -7.485 5.963 2.668 1.00 87.12 283 ARG A C 1
ATOM 2262 O O . ARG A 1 283 ? -8.672 6.274 2.680 1.00 87.12 283 ARG A O 1
ATOM 2269 N N . HIS A 1 284 ? -6.557 6.674 3.304 1.00 87.12 284 HIS A N 1
ATOM 2270 C CA . HIS A 1 284 ? -6.892 7.871 4.080 1.00 87.12 284 HIS A CA 1
ATOM 2271 C C . HIS A 1 284 ? -7.533 8.950 3.212 1.00 87.12 284 HIS A C 1
ATOM 2273 O O . HIS A 1 284 ? -8.580 9.484 3.578 1.00 87.12 284 HIS A O 1
ATOM 2279 N N . PHE A 1 285 ? -6.976 9.187 2.025 1.00 93.19 285 PHE A N 1
ATOM 2280 C CA . PHE A 1 285 ? -7.564 10.090 1.043 1.00 93.19 285 PHE A CA 1
ATOM 2281 C C . PHE A 1 285 ? -8.970 9.644 0.625 1.00 93.19 285 PHE A C 1
ATOM 2283 O O . PHE A 1 285 ? -9.898 10.451 0.579 1.00 93.19 285 PHE A O 1
ATOM 2290 N N . ALA A 1 286 ? -9.152 8.344 0.372 1.00 92.50 286 ALA A N 1
ATOM 2291 C CA . ALA A 1 286 ? -10.447 7.787 0.002 1.00 92.50 286 ALA A CA 1
ATOM 2292 C C . ALA A 1 286 ? -11.508 8.053 1.084 1.00 92.50 286 ALA A C 1
ATOM 2294 O O . ALA A 1 286 ? -12.612 8.516 0.792 1.00 92.50 286 ALA A O 1
ATOM 2295 N N . LEU A 1 287 ? -11.152 7.843 2.352 1.00 90.19 287 LEU A N 1
ATOM 2296 C CA . LEU A 1 287 ? -12.028 8.115 3.491 1.00 90.19 287 LEU A CA 1
ATOM 2297 C C . LEU A 1 287 ? -12.360 9.602 3.616 1.00 90.19 287 LEU A C 1
ATOM 2299 O O . LEU A 1 287 ? -13.532 9.964 3.767 1.00 90.19 287 LEU A O 1
ATOM 2303 N N . ASP A 1 288 ? -11.350 10.461 3.504 1.00 92.69 288 ASP A N 1
ATOM 2304 C CA . ASP A 1 288 ? -11.520 11.905 3.610 1.00 92.69 288 ASP A CA 1
ATOM 2305 C C . ASP A 1 288 ? -12.481 12.452 2.559 1.00 92.69 288 ASP A C 1
ATOM 2307 O O . ASP A 1 288 ? -13.317 13.296 2.882 1.00 92.69 288 ASP A O 1
ATOM 2311 N N . PHE A 1 289 ? -12.441 11.934 1.333 1.00 94.56 289 PHE A N 1
ATOM 2312 C CA . PHE A 1 289 ? -13.216 12.482 0.218 1.00 94.56 289 PHE A CA 1
ATOM 2313 C C . PHE A 1 289 ? -14.382 11.616 -0.254 1.00 94.56 289 PHE A C 1
ATOM 2315 O O . PHE A 1 289 ? -15.120 12.019 -1.148 1.00 94.56 289 PHE A O 1
ATOM 2322 N N . GLY A 1 290 ? -14.622 10.469 0.381 1.00 91.25 290 GLY A N 1
ATOM 2323 C CA . GLY A 1 290 ? -15.760 9.613 0.038 1.00 91.25 290 GLY A CA 1
ATOM 2324 C C . GLY A 1 290 ? -15.603 8.819 -1.222 1.00 91.25 290 GLY A C 1
ATOM 2325 O O . GLY A 1 290 ? -16.592 8.552 -1.893 1.00 91.25 290 GLY A O 1
ATOM 2326 N N . LEU A 1 291 ? -14.368 8.435 -1.484 1.00 93.44 291 LEU A N 1
ATOM 2327 C CA . LEU A 1 291 ? -13.991 7.603 -2.597 1.00 93.44 291 LEU A CA 1
ATOM 2328 C C . LEU A 1 291 ? -13.772 6.174 -2.102 1.00 93.44 291 LEU A C 1
ATOM 2330 O O . LEU A 1 291 ? -13.570 5.901 -0.915 1.00 93.44 291 LEU A O 1
ATOM 2334 N N . THR A 1 292 ? -13.785 5.251 -3.041 1.00 89.62 292 THR A N 1
ATOM 2335 C CA . THR A 1 292 ? -13.191 3.926 -2.902 1.00 89.62 292 THR A CA 1
ATOM 2336 C C . THR A 1 292 ? -11.694 3.992 -3.227 1.00 89.62 292 THR A C 1
ATOM 2338 O O . THR A 1 292 ? -11.237 4.913 -3.905 1.00 89.62 292 THR A O 1
ATOM 2341 N N . ALA A 1 293 ? -10.907 3.007 -2.782 1.00 84.88 293 ALA A N 1
ATOM 2342 C CA . ALA A 1 293 ? -9.483 2.951 -3.129 1.00 84.88 293 ALA A CA 1
ATOM 2343 C C . ALA A 1 293 ? -9.231 2.943 -4.660 1.00 84.88 293 ALA A C 1
ATOM 2345 O O . ALA A 1 293 ? -8.387 3.721 -5.112 1.00 84.88 293 ALA A O 1
ATOM 2346 N N . PRO A 1 294 ? -10.005 2.200 -5.486 1.00 89.12 294 PRO A N 1
ATOM 2347 C CA . PRO A 1 294 ? -9.890 2.288 -6.943 1.00 89.12 294 PRO A CA 1
ATOM 2348 C C . PRO A 1 294 ? -10.231 3.671 -7.515 1.00 89.12 294 PRO A C 1
ATOM 2350 O O . PRO A 1 294 ? -9.624 4.097 -8.492 1.00 89.12 294 PRO A O 1
ATOM 2353 N N . GLU A 1 295 ? -11.193 4.397 -6.937 1.00 93.62 295 GLU A N 1
ATOM 2354 C CA . GLU A 1 295 ? -11.511 5.766 -7.372 1.00 93.62 295 GLU A CA 1
ATOM 2355 C C . GLU A 1 295 ? -10.379 6.742 -7.065 1.00 93.62 295 GLU A C 1
ATOM 2357 O O . GLU A 1 295 ? -10.012 7.527 -7.939 1.00 93.62 295 GLU A O 1
ATOM 2362 N N . THR A 1 296 ? -9.785 6.658 -5.872 1.00 94.06 296 THR A N 1
ATOM 2363 C CA . THR A 1 296 ? -8.597 7.444 -5.514 1.00 94.06 296 THR A CA 1
ATOM 2364 C C . THR A 1 296 ? -7.472 7.225 -6.520 1.00 94.06 296 THR A C 1
ATOM 2366 O O . THR A 1 296 ? -6.903 8.189 -7.035 1.00 94.06 296 THR A O 1
ATOM 2369 N N . LEU A 1 297 ? -7.188 5.964 -6.854 1.00 92.56 297 LEU A N 1
ATOM 2370 C CA . LEU A 1 297 ? -6.153 5.628 -7.823 1.00 92.56 297 LEU A CA 1
ATOM 2371 C C . LEU A 1 297 ? -6.476 6.162 -9.221 1.00 92.56 297 LEU A C 1
ATOM 2373 O O . LEU A 1 297 ? -5.614 6.771 -9.846 1.00 92.56 297 LEU A O 1
ATOM 2377 N N . ARG A 1 298 ? -7.726 6.038 -9.686 1.00 93.88 298 ARG A N 1
ATOM 2378 C CA . ARG A 1 298 ? -8.145 6.631 -10.965 1.00 93.88 298 ARG A CA 1
ATOM 2379 C C . ARG A 1 298 ? -7.930 8.140 -10.994 1.00 93.88 298 ARG A C 1
ATOM 2381 O O . ARG A 1 298 ? -7.508 8.670 -12.017 1.00 93.88 298 ARG A O 1
ATOM 2388 N N . HIS A 1 299 ? -8.197 8.856 -9.904 1.00 95.19 299 HIS A N 1
ATOM 2389 C CA . HIS A 1 299 ? -7.916 10.292 -9.856 1.00 95.19 299 HIS A CA 1
ATOM 2390 C C . HIS A 1 299 ? -6.418 10.594 -9.938 1.00 95.19 299 HIS A C 1
ATOM 2392 O O . HIS A 1 299 ? -6.030 11.516 -10.656 1.00 95.19 299 HIS A O 1
ATOM 2398 N N . LEU A 1 300 ? -5.580 9.791 -9.280 1.00 94.56 300 LEU A N 1
ATOM 2399 C CA . LEU A 1 300 ? -4.125 9.908 -9.359 1.00 94.56 300 LEU A CA 1
ATOM 2400 C C . LEU A 1 300 ? -3.593 9.603 -10.775 1.00 94.56 300 LEU A C 1
ATOM 2402 O O . LEU A 1 300 ? -2.740 10.327 -11.284 1.00 94.56 300 LEU A O 1
ATOM 2406 N N . GLU A 1 301 ? -4.147 8.594 -11.447 1.00 95.50 301 GLU A N 1
ATOM 2407 C CA . GLU A 1 301 ? -3.875 8.250 -12.851 1.00 95.50 301 GLU A CA 1
ATOM 2408 C C . GLU A 1 301 ? -4.205 9.408 -13.802 1.00 95.50 301 GLU A C 1
ATOM 2410 O O . GLU A 1 301 ? -3.367 9.825 -14.605 1.00 95.50 301 GLU A O 1
ATOM 2415 N N . HIS A 1 302 ? -5.410 9.978 -13.688 1.00 95.69 302 HIS A N 1
ATOM 2416 C CA . HIS A 1 302 ? -5.818 11.131 -14.497 1.00 95.69 302 HIS A CA 1
ATOM 2417 C C . HIS A 1 302 ? -4.916 12.340 -14.240 1.00 95.69 302 HIS A C 1
ATOM 2419 O O . HIS A 1 302 ? -4.573 13.068 -15.174 1.00 95.69 302 HIS A O 1
ATOM 2425 N N . PHE A 1 303 ? -4.508 12.535 -12.986 1.00 95.88 303 PHE A N 1
ATOM 2426 C CA . PHE A 1 303 ? -3.588 13.592 -12.601 1.00 95.88 303 PHE A CA 1
ATOM 2427 C C . PHE A 1 303 ? -2.209 13.415 -13.261 1.00 95.88 303 PHE A C 1
ATOM 2429 O O . PHE A 1 303 ? -1.691 14.360 -13.858 1.00 95.88 303 PHE A O 1
ATOM 2436 N N . ALA A 1 304 ? -1.657 12.197 -13.260 1.00 95.12 304 ALA A N 1
ATOM 2437 C CA . ALA A 1 304 ? -0.397 11.880 -13.937 1.00 95.12 304 ALA A CA 1
ATOM 2438 C C . ALA A 1 304 ? -0.460 12.139 -15.450 1.00 95.12 304 ALA A C 1
ATOM 2440 O O . ALA A 1 304 ? 0.425 12.792 -16.009 1.00 95.12 304 ALA A O 1
ATOM 2441 N N . LEU A 1 305 ? -1.526 11.682 -16.116 1.00 96.00 305 LEU A N 1
ATOM 2442 C CA . LEU A 1 305 ? -1.720 11.917 -17.550 1.00 96.00 305 LEU A CA 1
ATOM 2443 C C . LEU A 1 305 ? -1.881 13.408 -17.876 1.00 96.00 305 LEU A C 1
ATOM 2445 O O . LEU A 1 305 ? -1.411 13.859 -18.921 1.00 96.00 305 LEU A O 1
ATOM 2449 N N . GLY A 1 306 ? -2.515 14.184 -16.992 1.00 96.31 306 GLY A N 1
ATOM 2450 C CA . GLY A 1 306 ? -2.585 15.643 -17.101 1.00 96.31 306 GLY A CA 1
ATOM 2451 C C . GLY A 1 306 ? -1.195 16.281 -17.123 1.00 96.31 306 GLY A C 1
ATOM 2452 O O . GLY A 1 306 ? -0.870 17.011 -18.058 1.00 96.31 306 GLY A O 1
ATOM 2453 N N . LEU A 1 307 ? -0.334 15.916 -16.170 1.00 95.19 307 LEU A N 1
ATOM 2454 C CA . LEU A 1 307 ? 1.040 16.429 -16.090 1.00 95.19 307 LEU A CA 1
ATOM 2455 C C . LEU A 1 307 ? 1.885 16.065 -17.320 1.00 95.19 307 LEU A C 1
ATOM 2457 O O . LEU A 1 307 ? 2.644 16.894 -17.824 1.00 95.19 307 LEU A O 1
ATOM 2461 N N . LEU A 1 308 ? 1.737 14.842 -17.840 1.00 96.31 308 LEU A N 1
ATOM 2462 C CA . LEU A 1 308 ? 2.419 14.415 -19.066 1.00 96.31 308 LEU A CA 1
ATOM 2463 C C . LEU A 1 308 ? 1.962 15.226 -20.291 1.00 96.31 308 LEU A C 1
ATOM 2465 O O . LEU A 1 308 ? 2.778 15.558 -21.153 1.00 96.31 308 LEU A O 1
ATOM 2469 N N . LYS A 1 309 ? 0.675 15.590 -20.358 1.00 95.94 309 LYS A N 1
ATOM 2470 C CA . LYS A 1 309 ? 0.110 16.426 -21.432 1.00 95.94 309 LYS A CA 1
ATOM 2471 C C . LYS A 1 309 ? 0.555 17.885 -21.351 1.00 95.94 309 LYS A C 1
ATOM 2473 O O . LYS A 1 309 ? 0.722 18.509 -22.395 1.00 95.94 309 LYS A O 1
ATOM 2478 N N . GLU A 1 310 ? 0.775 18.417 -20.151 1.00 94.31 310 GLU A N 1
ATOM 2479 C CA . GLU A 1 310 ? 1.284 19.782 -19.952 1.00 94.31 310 GLU A CA 1
ATOM 2480 C C . GLU A 1 310 ? 2.728 19.960 -20.442 1.00 94.31 310 GLU A C 1
ATOM 2482 O O . GLU A 1 310 ? 3.131 21.073 -20.781 1.00 94.31 310 GLU A O 1
ATOM 2487 N N . LYS A 1 311 ? 3.513 18.874 -20.505 1.00 94.25 311 LYS A N 1
ATOM 2488 C CA . LYS A 1 311 ? 4.894 18.865 -21.021 1.00 94.25 311 LYS A CA 1
ATOM 2489 C C . LYS A 1 311 ? 5.809 19.902 -20.357 1.00 94.25 311 LYS A C 1
ATOM 2491 O O . LYS A 1 311 ? 6.686 20.483 -21.005 1.00 94.25 311 LYS A O 1
ATOM 2496 N N . LYS A 1 312 ? 5.631 20.147 -19.053 1.00 93.19 312 LYS A N 1
ATOM 2497 C CA . LYS A 1 312 ? 6.418 21.136 -18.298 1.00 93.19 312 LYS A CA 1
ATOM 2498 C C . LYS A 1 312 ? 7.873 20.666 -18.154 1.00 93.19 312 LYS A C 1
ATOM 2500 O O . LYS A 1 312 ? 8.240 19.996 -17.195 1.00 93.19 312 LYS A O 1
ATOM 2505 N N . ALA A 1 313 ? 8.727 21.052 -19.101 1.00 91.25 313 ALA A N 1
ATOM 2506 C CA . ALA A 1 313 ? 10.121 20.604 -19.196 1.00 91.25 313 ALA A CA 1
ATOM 2507 C C . ALA A 1 313 ? 11.087 21.211 -18.153 1.00 91.25 313 ALA A C 1
ATOM 2509 O O . ALA A 1 313 ? 12.293 20.949 -18.217 1.00 91.25 313 ALA A O 1
ATOM 2510 N N . THR A 1 314 ? 10.590 22.000 -17.195 1.00 94.56 314 THR A N 1
ATOM 2511 C CA . THR A 1 314 ? 11.396 22.523 -16.081 1.00 94.56 314 THR A CA 1
ATOM 2512 C C . THR A 1 314 ? 11.839 21.384 -15.149 1.00 94.56 314 THR A C 1
ATOM 2514 O O . THR A 1 314 ? 11.157 20.360 -15.096 1.00 94.56 314 THR A O 1
ATOM 2517 N N . PRO A 1 315 ? 12.945 21.531 -14.390 1.00 92.56 315 PRO A N 1
ATOM 2518 C CA . PRO A 1 315 ? 13.370 20.519 -13.414 1.00 92.56 315 PRO A CA 1
ATOM 2519 C C . PRO A 1 315 ? 12.238 20.094 -12.465 1.00 92.56 315 PRO A C 1
ATOM 2521 O O . PRO A 1 315 ? 11.917 18.914 -12.380 1.00 92.56 315 PRO A O 1
ATOM 2524 N N . GLU A 1 316 ? 11.535 21.070 -11.891 1.00 90.44 316 GLU A N 1
ATOM 2525 C CA . GLU A 1 316 ? 10.361 20.852 -11.036 1.00 90.44 316 GLU A CA 1
ATOM 2526 C C . GLU A 1 316 ? 9.236 20.077 -11.752 1.00 90.44 316 GLU A C 1
ATOM 2528 O O . GLU A 1 316 ? 8.628 19.176 -11.182 1.00 90.44 316 GLU A O 1
ATOM 2533 N N . GLY A 1 317 ? 8.948 20.399 -13.019 1.00 91.62 317 GLY A N 1
ATOM 2534 C CA . GLY A 1 317 ? 7.922 19.693 -13.790 1.00 91.62 317 GLY A CA 1
ATOM 2535 C C . GLY A 1 317 ? 8.276 18.223 -14.021 1.00 91.62 317 GLY A C 1
ATOM 2536 O O . GLY A 1 317 ? 7.408 17.356 -13.926 1.00 91.62 317 GLY A O 1
ATOM 2537 N N . LYS A 1 318 ? 9.562 17.928 -14.247 1.00 92.81 318 LYS A N 1
ATOM 2538 C CA . LYS A 1 318 ? 10.061 16.554 -14.382 1.00 92.81 318 LYS A CA 1
ATOM 2539 C C . LYS A 1 318 ? 9.974 15.777 -13.068 1.00 92.81 318 LYS A C 1
ATOM 2541 O O . LYS A 1 318 ? 9.506 14.640 -13.069 1.00 92.81 318 LYS A O 1
ATOM 2546 N N . GLU A 1 319 ? 10.370 16.396 -11.958 1.00 90.94 319 GLU A N 1
ATOM 2547 C CA . GLU A 1 319 ? 10.257 15.805 -10.619 1.00 90.94 319 GLU A CA 1
ATOM 2548 C C . GLU A 1 319 ? 8.801 15.530 -10.239 1.00 90.94 319 GLU A C 1
ATOM 2550 O O . GLU A 1 319 ? 8.485 14.464 -9.719 1.00 90.94 319 GLU A O 1
ATOM 2555 N N . ASN A 1 320 ? 7.885 16.444 -10.560 1.00 92.12 320 ASN A N 1
ATOM 2556 C CA . ASN A 1 320 ? 6.458 16.265 -10.309 1.00 92.12 320 ASN A CA 1
ATOM 2557 C C . ASN A 1 320 ? 5.900 15.014 -10.999 1.00 92.12 320 ASN A C 1
ATOM 2559 O O . ASN A 1 320 ? 5.240 14.209 -10.344 1.00 92.12 320 ASN A O 1
ATOM 2563 N N . VAL A 1 321 ? 6.203 14.811 -12.286 1.00 93.75 321 VAL A N 1
ATOM 2564 C CA . VAL A 1 321 ? 5.805 13.584 -12.999 1.00 93.75 321 VAL A CA 1
ATOM 2565 C C . VAL A 1 321 ? 6.388 12.348 -12.319 1.00 93.75 321 VAL A C 1
ATOM 2567 O O . VAL A 1 321 ? 5.668 11.379 -12.086 1.00 93.75 321 VAL A O 1
ATOM 2570 N N . SER A 1 322 ? 7.672 12.397 -11.955 1.00 91.31 322 SER A N 1
ATOM 2571 C CA . SER A 1 322 ? 8.350 11.303 -11.259 1.00 91.31 322 SER A CA 1
ATOM 2572 C C . SER A 1 322 ? 7.640 10.923 -9.957 1.00 91.31 322 SER A C 1
ATOM 2574 O O . SER A 1 322 ? 7.331 9.754 -9.749 1.00 91.31 322 SER A O 1
ATOM 2576 N N . HIS A 1 323 ? 7.328 11.896 -9.099 1.00 91.25 323 HIS A N 1
ATOM 2577 C CA . HIS A 1 323 ? 6.663 11.643 -7.820 1.00 91.25 323 HIS A CA 1
ATOM 2578 C C . HIS A 1 323 ? 5.282 11.002 -7.987 1.00 91.25 323 HIS A C 1
ATOM 2580 O O . HIS A 1 323 ? 4.941 10.065 -7.264 1.00 91.25 323 HIS A O 1
ATOM 2586 N N . VAL A 1 324 ? 4.495 11.477 -8.955 1.00 94.00 324 VAL A N 1
ATOM 2587 C CA . VAL A 1 324 ? 3.139 10.962 -9.185 1.00 94.00 324 VAL A CA 1
ATOM 2588 C C . VAL A 1 324 ? 3.200 9.540 -9.746 1.00 94.00 324 VAL A C 1
ATOM 2590 O O . VAL A 1 324 ? 2.489 8.663 -9.259 1.00 94.00 324 VAL A O 1
ATOM 2593 N N . LEU A 1 325 ? 4.089 9.277 -10.713 1.00 93.06 325 LEU A N 1
ATOM 2594 C CA . LEU A 1 325 ? 4.290 7.928 -11.249 1.00 93.06 325 LEU A CA 1
ATOM 2595 C C . LEU A 1 325 ? 4.789 6.960 -10.171 1.00 93.06 325 LEU A C 1
ATOM 2597 O O . LEU A 1 325 ? 4.288 5.842 -10.107 1.00 93.06 325 LEU A O 1
ATOM 2601 N N . CYS A 1 326 ? 5.695 7.390 -9.286 1.00 90.50 326 CYS A N 1
ATOM 2602 C CA . CYS A 1 326 ? 6.117 6.602 -8.125 1.00 90.50 326 CYS A CA 1
ATOM 2603 C C . CYS A 1 326 ? 4.947 6.267 -7.195 1.00 90.50 326 CYS A C 1
ATOM 2605 O O . CYS A 1 326 ? 4.853 5.133 -6.734 1.00 90.50 326 CYS A O 1
ATOM 2607 N N . ALA A 1 327 ? 4.057 7.224 -6.918 1.00 91.88 327 ALA A N 1
ATOM 2608 C CA . ALA A 1 327 ? 2.876 6.990 -6.089 1.00 91.88 327 ALA A CA 1
A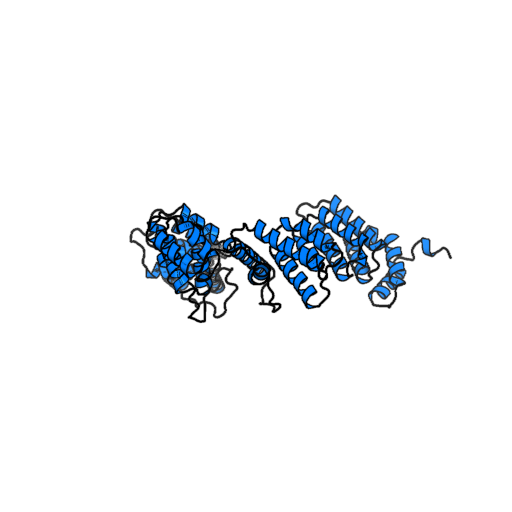TOM 2609 C C . ALA A 1 327 ? 1.918 5.971 -6.735 1.00 91.88 327 ALA A C 1
ATOM 2611 O O . ALA A 1 327 ? 1.401 5.082 -6.060 1.00 91.88 327 ALA A O 1
ATOM 2612 N N . ILE A 1 328 ? 1.730 6.023 -8.055 1.00 92.50 328 ILE A N 1
ATOM 2613 C CA . ILE A 1 328 ? 0.916 5.029 -8.771 1.00 92.50 328 ILE A CA 1
ATOM 2614 C C . ILE A 1 328 ? 1.584 3.653 -8.737 1.00 92.50 328 ILE A C 1
ATOM 2616 O O . ILE A 1 328 ? 0.965 2.677 -8.326 1.00 92.50 328 ILE A O 1
ATOM 2620 N N . TYR A 1 329 ? 2.863 3.581 -9.097 1.00 88.31 329 TYR A N 1
ATOM 2621 C CA . TYR A 1 329 ? 3.660 2.356 -9.054 1.00 88.31 329 TYR A CA 1
ATOM 2622 C C . TYR A 1 329 ? 3.620 1.690 -7.665 1.00 88.31 329 TYR A C 1
ATOM 2624 O O . TYR A 1 329 ? 3.318 0.503 -7.547 1.00 88.31 329 TYR A O 1
ATOM 2632 N N . ARG A 1 330 ? 3.843 2.464 -6.596 1.00 88.81 330 ARG A N 1
ATOM 2633 C CA . ARG A 1 330 ? 3.833 1.975 -5.206 1.00 88.81 330 ARG A CA 1
ATOM 2634 C C . ARG A 1 330 ? 2.449 1.603 -4.697 1.00 88.81 330 ARG A C 1
ATOM 2636 O O . ARG A 1 330 ? 2.359 0.910 -3.690 1.00 88.81 330 ARG A O 1
ATOM 2643 N N . SER A 1 331 ? 1.387 2.033 -5.375 1.00 88.69 331 SER A N 1
ATOM 2644 C CA . SER A 1 331 ? 0.038 1.566 -5.053 1.00 88.69 331 SER A CA 1
ATOM 2645 C C . SER A 1 331 ? -0.101 0.064 -5.322 1.00 88.69 331 SER A C 1
ATOM 2647 O O . SER A 1 331 ? -0.893 -0.583 -4.651 1.00 88.69 331 SER A O 1
ATOM 2649 N N . GLY A 1 332 ? 0.696 -0.500 -6.244 1.00 82.06 332 GLY A N 1
ATOM 2650 C CA . GLY A 1 332 ? 0.746 -1.944 -6.497 1.00 82.06 332 GLY A CA 1
ATOM 2651 C C . GLY A 1 332 ? -0.544 -2.520 -7.088 1.00 82.06 332 GLY A C 1
ATOM 2652 O O . GLY A 1 332 ? -0.816 -3.709 -6.936 1.00 82.06 332 GLY A O 1
ATOM 2653 N N . GLU A 1 333 ? -1.353 -1.679 -7.729 1.00 84.38 333 GLU A N 1
ATOM 2654 C CA . GLU A 1 333 ? -2.664 -2.043 -8.256 1.00 84.38 333 GLU A CA 1
ATOM 2655 C C . GLU A 1 333 ? -2.574 -2.368 -9.752 1.00 84.38 333 GLU A C 1
ATOM 2657 O O . GLU A 1 333 ? -2.255 -1.517 -10.588 1.00 84.38 333 GLU A O 1
ATOM 2662 N N . ALA A 1 334 ? -2.930 -3.602 -10.118 1.00 83.69 334 ALA A N 1
ATOM 2663 C CA . ALA A 1 334 ? -2.861 -4.077 -11.502 1.00 83.69 334 ALA A CA 1
ATOM 2664 C C . ALA A 1 334 ? -3.759 -3.279 -12.472 1.00 83.69 334 ALA A C 1
ATOM 2666 O O . ALA A 1 334 ? -3.510 -3.258 -13.682 1.00 83.69 334 ALA A O 1
ATOM 2667 N N . SER A 1 335 ? -4.783 -2.584 -11.961 1.00 85.06 335 SER A N 1
ATOM 2668 C CA . SER A 1 335 ? -5.667 -1.732 -12.766 1.00 85.06 335 SER A CA 1
ATOM 2669 C C . SER A 1 335 ? -4.940 -0.571 -13.447 1.00 85.06 335 SER A C 1
ATOM 2671 O O . SER A 1 335 ? -5.401 -0.108 -14.489 1.00 85.06 335 SER A O 1
ATOM 2673 N N . SER A 1 336 ? -3.791 -0.137 -12.917 1.00 89.81 336 SER A N 1
ATOM 2674 C CA . SER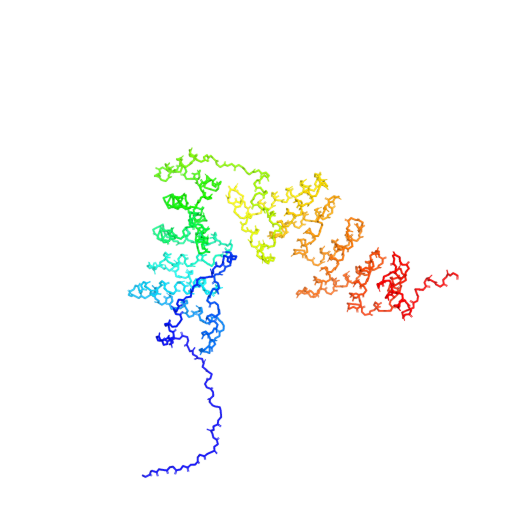 A 1 336 ? -3.020 0.975 -13.485 1.00 89.81 336 SER A CA 1
ATOM 2675 C C . SER A 1 336 ? -2.198 0.606 -14.714 1.00 89.81 336 SER A C 1
ATOM 2677 O O . SER A 1 336 ? -1.640 1.495 -15.353 1.00 89.81 336 SER A O 1
ATOM 2679 N N . THR A 1 337 ? -2.129 -0.674 -15.092 1.00 90.81 337 THR A N 1
ATOM 2680 C CA . THR A 1 337 ? -1.325 -1.145 -16.236 1.00 90.81 337 THR A CA 1
ATOM 2681 C C . THR A 1 337 ? -1.629 -0.393 -17.535 1.00 90.81 337 THR A C 1
ATOM 2683 O O . THR A 1 337 ? -0.706 0.017 -18.233 1.00 90.81 337 THR A O 1
ATOM 2686 N N . ASN A 1 338 ? -2.899 -0.117 -17.842 1.00 92.12 338 ASN A N 1
ATOM 2687 C CA . ASN A 1 338 ? -3.260 0.639 -19.047 1.00 92.12 338 ASN A CA 1
ATOM 2688 C C . ASN A 1 338 ? -2.735 2.082 -19.018 1.00 92.12 338 ASN A C 1
ATOM 2690 O O . ASN A 1 338 ? -2.158 2.546 -20.001 1.00 92.12 338 ASN A O 1
ATOM 2694 N N . MET A 1 339 ? -2.895 2.780 -17.890 1.00 94.88 339 MET A N 1
ATOM 2695 C CA . MET A 1 339 ? -2.397 4.149 -17.744 1.00 94.88 339 MET A CA 1
ATOM 2696 C C . MET A 1 339 ? -0.866 4.176 -17.762 1.00 94.88 339 MET A C 1
ATOM 2698 O O . MET A 1 339 ? -0.284 4.999 -18.460 1.00 94.88 339 MET A O 1
ATOM 2702 N N . LEU A 1 340 ? -0.196 3.249 -17.071 1.00 95.50 340 LEU A N 1
ATOM 2703 C CA . LEU A 1 340 ? 1.265 3.163 -17.076 1.00 95.50 340 LEU A CA 1
ATOM 2704 C C . LEU A 1 340 ? 1.808 2.879 -18.484 1.00 95.50 340 LEU A C 1
ATOM 2706 O O . LEU A 1 340 ? 2.836 3.433 -18.867 1.00 95.50 340 LEU A O 1
ATOM 2710 N N . TYR A 1 341 ? 1.100 2.082 -19.287 1.00 95.50 341 TYR A N 1
ATOM 2711 C CA . TYR A 1 341 ? 1.433 1.868 -20.695 1.00 95.50 341 TYR A CA 1
ATOM 2712 C C . TYR A 1 341 ? 1.269 3.148 -21.526 1.00 95.50 341 TYR A C 1
ATOM 2714 O O . TYR A 1 341 ? 2.135 3.469 -22.344 1.00 95.50 341 TYR A O 1
ATOM 2722 N N . GLU A 1 342 ? 0.195 3.911 -21.306 1.00 96.38 342 GLU A N 1
ATOM 2723 C CA . GLU A 1 342 ? 0.012 5.228 -21.928 1.00 96.38 342 GLU A CA 1
ATOM 2724 C C . GLU A 1 342 ? 1.137 6.193 -21.524 1.00 96.38 342 GLU A C 1
ATOM 2726 O O . GLU A 1 342 ? 1.748 6.819 -22.390 1.00 96.38 342 GLU A O 1
ATOM 2731 N N . ALA A 1 343 ? 1.482 6.250 -20.236 1.00 96.56 343 ALA A N 1
ATOM 2732 C CA . ALA A 1 343 ? 2.564 7.075 -19.711 1.00 96.56 343 ALA A CA 1
ATOM 2733 C C . ALA A 1 343 ? 3.937 6.676 -20.272 1.00 96.56 343 ALA A C 1
ATOM 2735 O O . ALA A 1 343 ? 4.760 7.543 -20.577 1.00 96.56 343 ALA A O 1
ATOM 2736 N N . LEU A 1 344 ? 4.195 5.376 -20.444 1.00 96.62 344 LEU A N 1
ATOM 2737 C CA . LEU A 1 344 ? 5.440 4.850 -21.005 1.00 96.62 344 LEU A CA 1
ATOM 2738 C C . LEU A 1 344 ? 5.687 5.372 -22.427 1.00 96.62 344 LEU A C 1
ATOM 2740 O O . LEU A 1 344 ? 6.789 5.816 -22.760 1.00 96.62 344 LEU A O 1
ATOM 2744 N N . PHE A 1 345 ? 4.642 5.345 -23.256 1.00 96.56 345 PHE A N 1
ATOM 2745 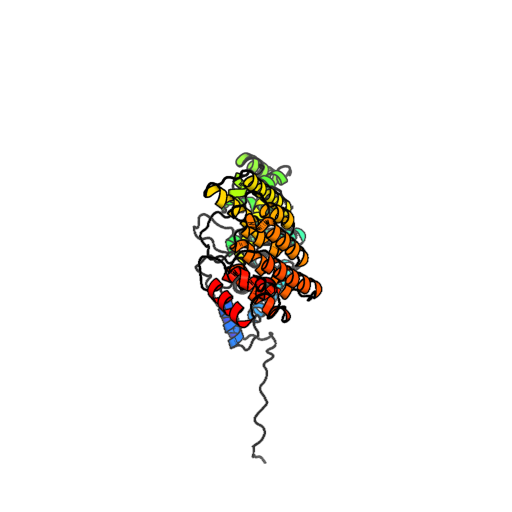C CA . PHE A 1 345 ? 4.697 5.747 -24.662 1.00 96.56 345 PHE A CA 1
ATOM 2746 C C . PHE A 1 345 ? 4.181 7.167 -24.920 1.00 96.56 345 PHE A C 1
ATOM 2748 O O . PHE A 1 345 ? 4.003 7.542 -26.083 1.00 96.56 345 PHE A O 1
ATOM 2755 N N . ALA A 1 346 ? 3.969 7.962 -23.870 1.00 95.94 346 ALA A N 1
ATOM 2756 C CA . ALA A 1 346 ? 3.661 9.376 -24.001 1.00 95.94 346 ALA A CA 1
ATOM 2757 C C . ALA A 1 346 ? 4.799 10.083 -24.749 1.00 95.94 346 ALA A C 1
ATOM 2759 O O . ALA A 1 346 ? 5.976 9.758 -24.569 1.00 95.94 346 ALA A O 1
ATOM 2760 N N . GLU A 1 347 ? 4.453 11.062 -25.587 1.00 92.81 347 GLU A N 1
ATOM 2761 C CA . GLU A 1 347 ? 5.420 11.841 -26.375 1.00 92.81 347 GLU A CA 1
ATOM 2762 C C . GLU A 1 347 ? 6.501 12.456 -25.474 1.00 92.81 347 GLU A C 1
ATOM 2764 O O . GLU A 1 347 ? 7.694 12.394 -25.767 1.00 92.81 347 GLU A O 1
ATOM 2769 N N . TRP A 1 348 ? 6.080 12.959 -24.314 1.00 94.38 348 TRP A N 1
ATOM 2770 C CA . TRP A 1 348 ? 6.953 13.480 -23.279 1.00 94.38 348 TRP A CA 1
ATOM 2771 C C . TRP A 1 348 ? 6.708 12.726 -21.976 1.00 94.38 348 TRP A C 1
ATOM 2773 O O . TRP A 1 348 ? 5.622 12.797 -21.411 1.00 94.38 348 TRP A O 1
ATOM 2783 N N . ASN A 1 349 ? 7.728 12.015 -21.504 1.00 95.19 349 ASN A N 1
ATOM 2784 C CA . ASN A 1 349 ? 7.782 11.462 -20.159 1.00 95.19 349 ASN A CA 1
ATOM 2785 C C . ASN A 1 349 ? 9.248 11.496 -19.687 1.00 95.19 349 ASN A C 1
ATOM 2787 O O . ASN A 1 349 ? 10.079 10.787 -20.255 1.00 95.19 349 ASN A O 1
ATOM 2791 N N . PRO A 1 350 ? 9.595 12.330 -18.693 1.00 92.06 350 PRO A N 1
ATOM 2792 C CA . PRO A 1 350 ? 10.960 12.438 -18.188 1.00 92.06 350 PRO A CA 1
ATOM 2793 C C . PRO A 1 350 ? 11.372 11.285 -17.260 1.00 92.06 350 PRO A C 1
ATOM 2795 O O . PRO A 1 350 ? 12.544 11.210 -16.906 1.00 92.06 350 PRO A O 1
ATOM 2798 N N . ASN A 1 351 ? 10.442 10.410 -16.862 1.00 90.62 351 ASN A N 1
ATOM 2799 C CA . ASN A 1 351 ? 10.716 9.240 -16.036 1.00 90.62 351 ASN A CA 1
ATOM 2800 C C . ASN A 1 351 ? 9.935 8.016 -16.549 1.00 90.62 351 ASN A C 1
ATOM 2802 O O . ASN A 1 351 ? 8.944 7.575 -15.959 1.00 90.62 351 ASN A O 1
ATOM 2806 N N . ARG A 1 352 ? 10.383 7.460 -17.682 1.00 94.25 352 ARG A N 1
ATOM 2807 C CA . ARG A 1 352 ? 9.789 6.235 -18.239 1.00 94.25 352 ARG A CA 1
ATOM 2808 C C . ARG A 1 352 ? 10.154 4.998 -17.431 1.00 94.25 352 ARG A C 1
ATOM 2810 O O . ARG A 1 352 ? 9.399 4.031 -17.461 1.00 94.25 352 ARG A O 1
ATOM 2817 N N . LEU A 1 353 ? 11.256 5.045 -16.682 1.00 91.56 353 LEU A N 1
ATOM 2818 C CA . LEU A 1 353 ? 11.669 3.956 -15.805 1.00 91.56 353 LEU A CA 1
ATOM 2819 C C . LEU A 1 353 ? 10.596 3.624 -14.760 1.00 91.56 353 LEU A C 1
ATOM 2821 O O . LEU A 1 353 ? 10.228 2.464 -14.653 1.00 91.56 353 LEU A O 1
ATOM 2825 N N . CYS A 1 354 ? 9.998 4.612 -14.086 1.00 89.31 354 CYS A N 1
ATOM 2826 C CA . CYS A 1 354 ? 8.921 4.328 -13.127 1.00 89.31 354 CYS A CA 1
ATOM 2827 C C . CYS A 1 354 ? 7.675 3.707 -13.778 1.00 89.31 354 CYS A C 1
ATOM 2829 O O . CYS A 1 354 ? 7.014 2.863 -13.173 1.00 89.31 354 CYS A O 1
ATOM 2831 N N . ALA A 1 355 ? 7.350 4.096 -15.017 1.00 93.62 355 ALA A N 1
ATOM 2832 C CA . ALA A 1 355 ? 6.264 3.460 -15.762 1.00 93.62 355 ALA A CA 1
ATOM 2833 C C . ALA A 1 355 ? 6.604 2.002 -16.115 1.00 93.62 355 ALA A C 1
ATOM 2835 O O . ALA A 1 355 ? 5.747 1.127 -16.008 1.00 93.62 355 ALA A O 1
ATOM 2836 N N . LEU A 1 356 ? 7.859 1.736 -16.491 1.00 93.38 356 LEU A N 1
ATOM 2837 C CA . LEU A 1 356 ? 8.376 0.390 -16.724 1.00 93.38 356 LEU A CA 1
ATOM 2838 C C . LEU A 1 356 ? 8.344 -0.467 -15.447 1.00 93.38 356 LEU A C 1
ATOM 2840 O O . LEU A 1 356 ? 7.786 -1.561 -15.494 1.00 93.38 356 LEU A O 1
ATOM 2844 N N . ASP A 1 357 ? 8.862 0.036 -14.320 1.00 89.69 357 ASP A N 1
ATOM 2845 C CA . ASP A 1 357 ? 8.836 -0.641 -13.014 1.00 89.69 357 ASP A CA 1
ATOM 2846 C C . ASP A 1 357 ? 7.404 -1.066 -12.656 1.00 89.69 357 ASP A C 1
ATOM 2848 O O . ASP A 1 357 ? 7.148 -2.237 -12.379 1.00 89.69 357 ASP A O 1
ATOM 2852 N N . GLY A 1 358 ? 6.441 -0.140 -12.742 1.00 89.19 358 GLY A N 1
ATOM 2853 C CA . GLY A 1 358 ? 5.042 -0.438 -12.423 1.00 89.19 358 GLY A CA 1
ATOM 2854 C C . GLY A 1 358 ? 4.344 -1.380 -13.390 1.00 89.19 358 GLY A C 1
ATOM 2855 O O . GLY A 1 358 ? 3.532 -2.191 -12.952 1.00 89.19 358 GLY A O 1
ATOM 2856 N N . LEU A 1 359 ? 4.662 -1.336 -14.684 1.00 91.62 359 LEU A N 1
ATOM 2857 C CA . LEU A 1 359 ? 4.104 -2.291 -15.641 1.00 91.62 359 LEU A CA 1
ATOM 2858 C C . LEU A 1 359 ? 4.583 -3.711 -15.349 1.00 91.62 359 LEU A C 1
ATOM 2860 O O . LEU A 1 359 ? 3.765 -4.622 -15.229 1.00 91.62 359 LEU A O 1
ATOM 2864 N N . PHE A 1 360 ? 5.896 -3.896 -15.212 1.00 90.44 360 PHE A N 1
ATOM 2865 C CA . PHE A 1 360 ? 6.516 -5.216 -15.068 1.00 90.44 360 PHE A CA 1
ATOM 2866 C C . PHE A 1 360 ? 6.196 -5.905 -13.735 1.00 90.44 360 PHE A C 1
ATOM 2868 O O . PHE A 1 360 ? 6.355 -7.119 -13.644 1.00 90.44 360 PHE A O 1
ATOM 2875 N N . LEU A 1 361 ? 5.672 -5.181 -12.737 1.00 86.44 361 LEU A N 1
ATOM 2876 C CA . LEU A 1 361 ? 5.107 -5.789 -11.525 1.00 86.44 361 LEU A CA 1
ATOM 2877 C C . LEU A 1 361 ? 3.830 -6.606 -11.775 1.00 86.44 361 LEU A C 1
ATOM 2879 O O . LEU A 1 361 ? 3.523 -7.501 -10.988 1.00 86.44 361 LEU A O 1
ATOM 2883 N N . HIS A 1 362 ? 3.052 -6.270 -12.806 1.00 87.56 362 HIS A N 1
ATOM 2884 C CA . HIS A 1 362 ? 1.674 -6.755 -12.945 1.00 87.56 362 HIS A CA 1
ATOM 2885 C C . HIS A 1 362 ? 1.384 -7.468 -14.265 1.00 87.56 362 HIS A C 1
ATOM 2887 O O . HIS A 1 362 ? 0.353 -8.132 -14.375 1.00 87.56 362 HIS A O 1
ATOM 2893 N N . VAL A 1 363 ? 2.249 -7.331 -15.271 1.00 89.25 363 VAL A N 1
ATOM 2894 C CA . VAL A 1 363 ? 2.055 -7.988 -16.567 1.00 89.25 363 VAL A CA 1
ATOM 2895 C C . VAL A 1 363 ? 2.631 -9.400 -16.582 1.00 89.25 363 VAL A C 1
ATOM 2897 O O . VAL A 1 363 ? 3.664 -9.684 -15.978 1.00 89.25 363 VAL A O 1
ATOM 2900 N N . ASP A 1 364 ? 1.976 -10.287 -17.326 1.00 87.69 364 ASP A N 1
ATOM 2901 C CA . ASP A 1 364 ? 2.534 -11.597 -17.643 1.00 87.69 364 ASP A CA 1
ATOM 2902 C C . ASP A 1 364 ? 3.695 -11.489 -18.662 1.00 87.69 364 ASP A C 1
ATOM 2904 O O . ASP A 1 364 ? 3.867 -10.452 -19.320 1.00 87.69 364 ASP A O 1
ATOM 2908 N N . PRO A 1 365 ? 4.500 -12.555 -18.835 1.00 87.25 365 PRO A N 1
ATOM 2909 C CA . PRO A 1 365 ? 5.603 -12.556 -19.793 1.00 87.25 365 PRO A CA 1
ATOM 2910 C C . PRO A 1 365 ? 5.199 -12.245 -21.246 1.00 87.25 365 PRO A C 1
ATOM 2912 O O . PRO A 1 365 ? 5.974 -11.630 -21.979 1.00 87.25 365 PRO A O 1
ATOM 2915 N N . SER A 1 366 ? 3.998 -12.631 -21.688 1.00 88.25 366 SER A N 1
ATOM 2916 C CA . SER A 1 366 ? 3.529 -12.382 -23.058 1.00 88.25 366 SER A CA 1
ATOM 2917 C C . SER A 1 366 ? 3.199 -10.903 -23.286 1.00 88.25 366 SER A C 1
ATOM 2919 O O . SER A 1 366 ? 3.511 -10.341 -24.340 1.00 88.25 366 SER A O 1
ATOM 2921 N N . ALA A 1 367 ? 2.586 -10.244 -22.305 1.00 90.69 367 ALA A N 1
ATOM 2922 C CA . ALA A 1 367 ? 2.351 -8.808 -22.307 1.00 90.69 367 ALA A CA 1
ATOM 2923 C C . ALA A 1 367 ? 3.667 -8.026 -22.169 1.00 90.69 367 ALA A C 1
ATOM 2925 O O . ALA A 1 367 ? 3.878 -7.074 -22.926 1.00 90.69 367 ALA A O 1
ATOM 2926 N N . ALA A 1 368 ? 4.583 -8.470 -21.301 1.00 92.19 368 ALA A N 1
ATOM 2927 C CA . ALA A 1 368 ? 5.931 -7.912 -21.191 1.00 92.19 368 ALA A CA 1
ATOM 2928 C C . ALA A 1 368 ? 6.671 -7.962 -22.538 1.00 92.19 368 ALA A C 1
ATOM 2930 O O . ALA A 1 368 ? 7.191 -6.946 -22.993 1.00 92.19 368 ALA A O 1
ATOM 2931 N N . LEU A 1 369 ? 6.629 -9.100 -23.238 1.00 93.12 369 LEU A N 1
ATOM 2932 C CA . LEU A 1 369 ? 7.237 -9.256 -24.559 1.00 93.12 369 LEU A CA 1
ATOM 2933 C C . LEU A 1 369 ? 6.656 -8.273 -25.590 1.00 93.12 369 LEU A C 1
ATOM 2935 O O . LEU A 1 369 ? 7.404 -7.655 -26.349 1.00 93.12 369 LEU A O 1
ATOM 2939 N N . LYS A 1 370 ? 5.329 -8.084 -25.611 1.00 93.88 370 LYS A N 1
ATOM 2940 C CA . LYS A 1 370 ? 4.675 -7.091 -26.486 1.00 93.88 370 LYS A CA 1
ATOM 2941 C C . LYS A 1 370 ? 5.132 -5.664 -26.172 1.00 93.88 370 LYS A C 1
ATOM 2943 O O . LYS A 1 370 ? 5.360 -4.882 -27.096 1.00 93.88 370 LYS A O 1
ATOM 2948 N N . ILE A 1 371 ? 5.284 -5.326 -24.890 1.00 95.50 371 ILE A N 1
ATOM 2949 C CA . ILE A 1 371 ? 5.815 -4.029 -24.448 1.00 95.50 371 ILE A CA 1
ATOM 2950 C C . ILE A 1 371 ? 7.260 -3.861 -24.930 1.00 95.50 371 ILE A C 1
ATOM 2952 O O . ILE A 1 371 ? 7.574 -2.841 -25.543 1.00 95.50 371 ILE A O 1
ATOM 2956 N N . SER A 1 372 ? 8.120 -4.861 -24.719 1.00 95.94 372 SER A N 1
ATOM 2957 C CA . SER A 1 372 ? 9.531 -4.820 -25.115 1.00 95.94 372 SER A CA 1
ATOM 2958 C C . SER A 1 372 ? 9.718 -4.710 -26.631 1.00 95.94 372 SER A C 1
ATOM 2960 O O . SER A 1 372 ? 10.554 -3.926 -27.075 1.00 95.94 372 SER A O 1
ATOM 2962 N N . ARG A 1 373 ? 8.904 -5.410 -27.437 1.00 96.12 373 ARG A N 1
ATOM 2963 C CA . ARG A 1 373 ? 8.905 -5.269 -28.906 1.00 96.12 373 ARG A CA 1
ATOM 2964 C C . ARG A 1 373 ? 8.545 -3.854 -29.348 1.00 96.12 373 ARG A C 1
ATOM 2966 O O . ARG A 1 373 ? 9.280 -3.254 -30.126 1.00 96.12 373 ARG A O 1
ATOM 2973 N N . ARG A 1 374 ? 7.469 -3.282 -28.801 1.00 96.44 374 ARG A N 1
ATOM 2974 C CA . ARG A 1 374 ? 7.076 -1.898 -29.112 1.00 96.44 374 ARG A CA 1
ATOM 2975 C C . ARG A 1 374 ? 8.121 -0.880 -28.648 1.00 96.44 374 ARG A C 1
ATOM 2977 O O . ARG A 1 374 ? 8.316 0.141 -29.300 1.00 96.44 374 ARG A O 1
ATOM 2984 N N . LEU A 1 375 ? 8.792 -1.138 -27.527 1.00 96.06 375 LEU A N 1
ATOM 2985 C CA . LEU A 1 375 ? 9.903 -0.312 -27.061 1.00 96.06 375 LEU A CA 1
ATOM 2986 C C . LEU A 1 375 ? 11.089 -0.377 -28.035 1.00 96.06 375 LEU A C 1
ATOM 2988 O O . LEU A 1 375 ? 11.629 0.672 -28.363 1.00 96.06 375 LEU A O 1
ATOM 2992 N N . LEU A 1 376 ? 11.444 -1.559 -28.552 1.00 96.00 376 LEU A N 1
ATOM 2993 C CA . LEU A 1 376 ? 12.476 -1.710 -29.587 1.00 96.00 376 LEU A CA 1
ATOM 2994 C C . LEU A 1 376 ? 12.094 -0.987 -30.892 1.00 96.00 376 LEU A C 1
ATOM 2996 O O . LEU A 1 376 ? 12.947 -0.390 -31.543 1.00 96.00 376 LEU A O 1
ATOM 3000 N N . GLU A 1 377 ? 10.815 -1.011 -31.276 1.00 95.56 377 GLU A N 1
ATOM 3001 C CA . GLU A 1 377 ? 10.302 -0.257 -32.431 1.00 95.56 377 GLU A CA 1
ATOM 3002 C C . GLU A 1 377 ? 10.410 1.260 -32.263 1.00 95.56 377 GLU A C 1
ATOM 3004 O O . GLU A 1 377 ? 10.605 1.953 -33.257 1.00 95.56 377 GLU A O 1
ATOM 3009 N N . LYS A 1 378 ? 10.287 1.755 -31.028 1.00 95.00 378 LYS A N 1
ATOM 3010 C CA . LYS A 1 378 ? 10.353 3.179 -30.670 1.00 95.00 378 LYS A CA 1
ATOM 3011 C C . LYS A 1 378 ? 11.598 3.522 -29.854 1.00 95.00 378 LYS A C 1
ATOM 3013 O O . LYS A 1 378 ? 11.541 4.361 -28.952 1.00 95.00 378 LYS A O 1
ATOM 3018 N N . GLN A 1 379 ? 12.704 2.821 -30.097 1.00 92.88 379 GLN A N 1
ATOM 3019 C CA . GLN A 1 379 ? 13.901 2.859 -29.253 1.00 92.88 379 GLN A CA 1
ATOM 3020 C C . GLN A 1 379 ? 14.490 4.266 -29.064 1.00 92.88 379 GLN A C 1
ATOM 3022 O O . GLN A 1 379 ? 15.117 4.528 -28.040 1.00 92.88 379 GLN A O 1
ATOM 3027 N N . GLU A 1 380 ? 14.248 5.178 -30.006 1.00 92.38 380 GLU A N 1
ATOM 3028 C CA . GLU A 1 380 ? 14.633 6.589 -29.966 1.00 92.38 380 GLU A CA 1
ATOM 3029 C C . GLU A 1 380 ? 13.951 7.388 -28.845 1.00 92.38 380 GLU A C 1
ATOM 3031 O O . GLU A 1 380 ? 14.488 8.399 -28.397 1.00 92.38 380 GLU A O 1
ATOM 3036 N N . MET A 1 381 ? 12.792 6.932 -28.353 1.00 93.56 381 MET A N 1
ATOM 3037 C CA . MET A 1 381 ? 12.094 7.551 -27.220 1.00 93.56 381 MET A CA 1
ATOM 3038 C C . MET A 1 381 ? 12.722 7.199 -25.863 1.00 93.56 381 MET A C 1
ATOM 3040 O O . MET A 1 381 ? 12.375 7.816 -24.852 1.00 93.56 381 MET A O 1
ATOM 3044 N N . PHE A 1 382 ? 13.604 6.199 -25.826 1.00 94.50 382 PHE A N 1
ATOM 3045 C CA . PHE A 1 382 ? 14.122 5.596 -24.602 1.00 94.50 382 PHE A CA 1
ATOM 3046 C C . PHE A 1 382 ? 15.637 5.733 -24.523 1.00 94.50 382 PHE A C 1
ATOM 3048 O O . PHE A 1 382 ? 16.364 5.500 -25.490 1.00 94.50 382 PHE A O 1
ATOM 3055 N N . SER A 1 383 ? 16.141 6.035 -23.332 1.00 93.38 383 SER A N 1
ATOM 3056 C CA . SER A 1 383 ? 17.569 5.941 -23.045 1.00 93.38 383 SER A CA 1
ATOM 3057 C C . SER A 1 383 ? 18.047 4.486 -23.117 1.00 93.38 383 SER A C 1
ATOM 3059 O O . SER A 1 383 ? 17.293 3.547 -22.855 1.00 93.38 383 SER A O 1
ATOM 3061 N N . ALA A 1 384 ? 19.336 4.277 -23.399 1.00 92.38 384 ALA A N 1
ATOM 3062 C CA . ALA A 1 384 ? 19.921 2.934 -23.393 1.00 92.38 384 ALA A CA 1
ATOM 3063 C C . ALA A 1 384 ? 19.743 2.216 -22.039 1.00 92.38 384 ALA A C 1
ATOM 3065 O O . ALA A 1 384 ? 19.622 0.994 -21.998 1.00 92.38 384 ALA A O 1
ATOM 3066 N N . TYR A 1 385 ? 19.694 2.972 -20.936 1.00 93.44 385 TYR A N 1
ATOM 3067 C CA . TYR A 1 385 ? 19.439 2.427 -19.606 1.00 93.44 385 TYR A CA 1
ATOM 3068 C C . TYR A 1 385 ? 18.012 1.876 -19.469 1.00 93.44 385 TYR A C 1
ATOM 3070 O O . TYR A 1 385 ? 17.845 0.740 -19.034 1.00 93.44 385 TYR A O 1
ATOM 3078 N N . GLU A 1 386 ? 16.993 2.625 -19.898 1.00 94.94 386 GLU A N 1
ATOM 3079 C CA . GLU A 1 386 ? 15.589 2.182 -19.854 1.00 94.94 386 GLU A CA 1
ATOM 3080 C C . GLU A 1 386 ? 15.353 0.955 -20.744 1.00 94.94 386 GLU A C 1
ATOM 3082 O O . GLU A 1 386 ? 14.681 0.008 -20.330 1.00 94.94 386 GLU A O 1
ATOM 3087 N N . ARG A 1 387 ? 15.957 0.925 -21.942 1.00 95.81 387 ARG A N 1
ATOM 3088 C CA . ARG A 1 387 ? 15.874 -0.243 -22.834 1.00 95.81 387 ARG A CA 1
ATOM 3089 C C . ARG A 1 387 ? 16.525 -1.476 -22.214 1.00 95.81 387 ARG A C 1
ATOM 3091 O O . ARG A 1 387 ? 15.900 -2.529 -22.139 1.00 95.81 387 ARG A O 1
ATOM 3098 N N . MET A 1 388 ? 17.748 -1.324 -21.700 1.00 94.56 388 MET A N 1
ATOM 3099 C CA . MET A 1 388 ? 18.464 -2.386 -20.988 1.00 94.56 388 MET A CA 1
ATOM 3100 C C . MET A 1 388 ? 17.652 -2.931 -19.811 1.00 94.56 388 MET A C 1
ATOM 3102 O O . MET A 1 388 ? 17.549 -4.146 -19.643 1.00 94.56 388 MET A O 1
ATOM 3106 N N . TRP A 1 389 ? 17.095 -2.035 -18.992 1.00 94.81 389 TRP A N 1
ATOM 3107 C CA . TRP A 1 389 ? 16.263 -2.409 -17.855 1.00 94.81 389 TRP A CA 1
ATOM 3108 C C . TRP A 1 389 ? 15.069 -3.248 -18.324 1.00 94.81 389 TRP A C 1
ATOM 3110 O O . TRP A 1 389 ? 14.856 -4.339 -17.802 1.00 94.81 389 TRP A O 1
ATOM 3120 N N . CYS A 1 390 ? 14.365 -2.807 -19.373 1.00 95.69 390 CYS A N 1
ATOM 3121 C CA . CYS A 1 390 ? 13.192 -3.500 -19.909 1.00 95.69 390 CYS A CA 1
ATOM 3122 C C . CYS A 1 390 ? 13.532 -4.913 -20.396 1.00 95.69 390 CYS A C 1
ATOM 3124 O O . CYS A 1 390 ? 12.878 -5.883 -20.010 1.00 95.69 390 CYS A O 1
ATOM 3126 N N . TYR A 1 391 ? 14.598 -5.055 -21.188 1.00 94.94 391 TYR A N 1
ATOM 3127 C CA . TYR A 1 391 ? 15.014 -6.363 -21.698 1.00 94.94 391 TYR A CA 1
ATOM 3128 C C . TYR A 1 391 ? 15.442 -7.296 -20.562 1.00 94.94 391 TYR A C 1
ATOM 3130 O O . TYR A 1 391 ? 15.082 -8.471 -20.560 1.00 94.94 391 TYR A O 1
ATOM 3138 N N . ARG A 1 392 ? 16.141 -6.768 -19.549 1.00 92.69 392 ARG A N 1
ATOM 3139 C CA . ARG A 1 392 ? 16.538 -7.547 -18.374 1.00 92.69 392 ARG A CA 1
ATOM 3140 C C . ARG A 1 392 ? 15.324 -8.070 -17.608 1.00 92.69 392 ARG A C 1
ATOM 3142 O O . ARG A 1 392 ? 15.304 -9.251 -17.268 1.00 92.69 392 ARG A O 1
ATOM 3149 N N . GLN A 1 393 ? 14.321 -7.233 -17.353 1.00 91.94 393 GLN A N 1
ATOM 3150 C CA . GLN A 1 393 ? 13.120 -7.678 -16.644 1.00 91.94 393 GLN A CA 1
ATOM 3151 C C . GLN A 1 393 ? 12.342 -8.732 -17.426 1.00 91.94 393 GLN A C 1
ATOM 3153 O O . GLN A 1 393 ? 11.913 -9.720 -16.840 1.00 91.94 393 GLN A O 1
ATOM 3158 N N . LEU A 1 394 ? 12.232 -8.586 -18.752 1.00 92.00 394 LEU A N 1
ATOM 3159 C CA . LEU A 1 394 ? 11.614 -9.607 -19.599 1.00 92.00 394 LEU A CA 1
ATOM 3160 C C . LEU A 1 394 ? 12.320 -10.965 -19.451 1.00 92.00 394 LEU A C 1
ATOM 3162 O O . LEU A 1 394 ? 11.655 -11.984 -19.272 1.00 92.00 394 LEU A O 1
ATOM 3166 N N . THR A 1 395 ? 13.659 -10.983 -19.481 1.00 88.19 395 THR A N 1
ATOM 3167 C CA . THR A 1 395 ? 14.423 -12.230 -19.293 1.00 88.19 395 THR A CA 1
ATOM 3168 C C . THR A 1 395 ? 14.232 -12.834 -17.900 1.00 88.19 395 THR A C 1
ATOM 3170 O O . THR A 1 395 ? 14.141 -14.053 -17.778 1.00 88.19 395 THR A O 1
ATOM 3173 N N . GLY A 1 396 ? 14.119 -12.002 -16.857 1.00 86.62 396 GLY A N 1
ATOM 3174 C CA . GLY A 1 396 ? 13.821 -12.451 -15.494 1.00 86.62 396 GLY A CA 1
ATOM 3175 C C . GLY A 1 396 ? 12.437 -13.093 -15.389 1.00 86.62 396 GLY A C 1
ATOM 3176 O O . GLY A 1 396 ? 12.321 -14.239 -14.958 1.00 86.62 396 GLY A O 1
ATOM 3177 N N . LEU A 1 397 ? 11.403 -12.410 -15.890 1.00 82.12 397 LEU A N 1
ATOM 3178 C CA . LEU A 1 397 ? 10.023 -12.910 -15.893 1.00 82.12 397 LEU A CA 1
ATOM 3179 C C . LEU A 1 397 ? 9.879 -14.243 -16.642 1.00 82.12 397 LEU A C 1
ATOM 3181 O O . LEU A 1 397 ? 9.146 -15.128 -16.203 1.00 82.12 397 LEU A O 1
ATOM 3185 N N . ALA A 1 398 ? 10.597 -14.415 -17.754 1.00 75.56 398 ALA A N 1
ATOM 3186 C CA . ALA A 1 398 ? 10.585 -15.660 -18.522 1.00 75.56 398 ALA A CA 1
ATOM 3187 C C . ALA A 1 398 ? 11.318 -16.826 -17.826 1.00 75.56 398 ALA A C 1
ATOM 3189 O O . ALA A 1 398 ? 11.065 -17.990 -18.152 1.00 75.56 398 ALA A O 1
ATOM 3190 N N . ALA A 1 399 ? 12.217 -16.535 -16.880 1.00 74.00 399 ALA A N 1
ATOM 3191 C CA . ALA A 1 399 ? 12.974 -17.533 -16.126 1.00 74.00 399 ALA A CA 1
ATOM 3192 C C . ALA A 1 399 ? 12.300 -17.942 -14.800 1.00 74.00 399 ALA A C 1
ATOM 3194 O O . ALA A 1 399 ? 12.498 -19.067 -14.349 1.00 74.00 399 ALA A O 1
ATOM 3195 N N . GLU A 1 400 ? 11.512 -17.054 -14.183 1.00 64.50 400 GLU A N 1
ATOM 3196 C CA . GLU A 1 400 ? 10.915 -17.242 -12.845 1.00 64.50 400 GLU A CA 1
ATOM 3197 C C . GLU A 1 400 ? 9.463 -17.771 -12.853 1.00 64.50 400 GLU A C 1
ATOM 3199 O O . GLU A 1 400 ? 8.910 -18.090 -11.797 1.00 64.50 400 GLU A O 1
ATOM 3204 N N . GLY A 1 401 ? 8.821 -17.889 -14.021 1.00 55.34 401 GLY A N 1
ATOM 3205 C CA . GLY A 1 401 ? 7.437 -18.361 -14.142 1.00 55.34 401 GLY A CA 1
ATOM 3206 C C . GLY A 1 401 ? 7.218 -19.778 -13.586 1.00 55.34 401 GLY A C 1
ATOM 3207 O O . GLY A 1 401 ? 7.874 -20.728 -14.008 1.00 55.34 401 GLY A O 1
ATOM 3208 N N . LYS A 1 402 ? 6.249 -19.936 -12.665 1.00 46.94 402 LYS A N 1
ATOM 3209 C CA . LYS A 1 402 ? 5.866 -21.220 -12.024 1.00 46.94 402 LYS A CA 1
ATOM 3210 C C . LYS A 1 402 ? 5.331 -22.291 -12.986 1.00 46.94 402 LYS A C 1
ATOM 3212 O O . LYS A 1 402 ? 5.213 -23.448 -12.597 1.00 46.94 402 LYS A O 1
ATOM 3217 N N . GLU A 1 403 ? 5.082 -21.931 -14.236 1.00 50.16 403 GLU A N 1
ATOM 3218 C CA . GLU A 1 403 ? 4.984 -22.857 -15.357 1.00 50.16 403 GLU A CA 1
ATOM 3219 C C . GLU A 1 403 ? 6.005 -22.384 -16.392 1.00 50.16 403 GLU A C 1
ATOM 3221 O O . GLU A 1 403 ? 5.868 -21.294 -16.947 1.00 50.16 403 GLU A O 1
ATOM 3226 N N . LEU A 1 404 ? 7.059 -23.173 -16.623 1.00 56.28 404 LEU A N 1
ATOM 3227 C CA . LEU A 1 404 ? 7.986 -22.960 -17.732 1.00 56.28 404 LEU A CA 1
ATOM 3228 C C . LEU A 1 404 ? 7.196 -23.079 -19.041 1.00 56.28 404 LEU A C 1
ATOM 3230 O O . LEU A 1 404 ? 7.106 -24.156 -19.633 1.00 56.28 404 LEU A O 1
ATOM 3234 N N . ASN A 1 405 ? 6.602 -21.981 -19.501 1.00 67.88 405 ASN A N 1
ATOM 3235 C CA . ASN A 1 405 ? 6.048 -21.927 -20.838 1.00 67.88 405 ASN A CA 1
ATOM 3236 C C . ASN A 1 405 ? 7.226 -21.842 -21.819 1.00 67.88 405 ASN A C 1
ATOM 3238 O O . ASN A 1 405 ? 7.745 -20.768 -22.128 1.00 67.88 405 ASN A O 1
ATOM 3242 N N . ILE A 1 406 ? 7.671 -23.014 -22.273 1.00 76.44 406 ILE A N 1
ATOM 3243 C CA . ILE A 1 406 ? 8.771 -23.190 -23.227 1.00 76.44 406 ILE A CA 1
ATOM 3244 C C . ILE A 1 406 ? 8.551 -22.337 -24.488 1.00 76.44 406 ILE A C 1
ATOM 3246 O O . ILE A 1 406 ? 9.519 -21.883 -25.098 1.00 76.44 406 ILE A O 1
ATOM 3250 N N . GLU A 1 407 ? 7.300 -22.095 -24.890 1.00 81.69 407 GLU A N 1
ATOM 3251 C CA . GLU A 1 407 ? 6.980 -21.254 -26.047 1.00 81.69 407 GLU A CA 1
ATOM 3252 C C . GLU A 1 407 ? 7.334 -19.789 -25.782 1.00 81.69 407 GLU A C 1
ATOM 3254 O O . GLU A 1 407 ? 8.025 -19.176 -26.593 1.00 81.69 407 GLU A O 1
ATOM 3259 N N . VAL A 1 408 ? 6.983 -19.257 -24.608 1.00 81.62 408 VAL A N 1
ATOM 3260 C CA . VAL A 1 408 ? 7.355 -17.892 -24.202 1.00 81.62 408 VAL A CA 1
ATOM 3261 C C . VAL A 1 408 ? 8.872 -17.731 -24.140 1.00 81.62 408 VAL A C 1
ATOM 3263 O O . VAL A 1 408 ? 9.397 -16.736 -24.626 1.00 81.62 408 VAL A O 1
ATOM 3266 N N . GLN A 1 409 ? 9.602 -18.709 -23.598 1.00 84.19 409 GLN A N 1
ATOM 3267 C CA . GLN A 1 409 ? 11.069 -18.643 -23.559 1.00 84.19 409 GLN A CA 1
ATOM 3268 C C . GLN A 1 409 ? 11.681 -18.616 -24.963 1.00 84.19 409 GLN A C 1
ATOM 3270 O O . GLN A 1 409 ? 12.579 -17.816 -25.224 1.00 84.19 409 GLN A O 1
ATOM 3275 N N . LYS A 1 410 ? 11.162 -19.427 -25.894 1.00 88.44 410 LYS A N 1
ATOM 3276 C CA . LYS A 1 410 ? 11.578 -19.377 -27.304 1.00 88.44 410 LYS A CA 1
ATOM 3277 C C . LYS A 1 410 ? 11.283 -18.019 -27.931 1.00 88.44 410 LYS A C 1
ATOM 3279 O O . LYS A 1 410 ? 12.119 -17.507 -28.672 1.00 88.44 410 LYS A O 1
ATOM 3284 N N . GLU A 1 411 ? 10.130 -17.425 -27.633 1.00 92.31 411 GLU A N 1
ATOM 3285 C CA . GLU A 1 411 ? 9.796 -16.088 -28.122 1.00 92.31 411 GLU A CA 1
ATOM 3286 C C . GLU A 1 411 ? 10.694 -14.998 -27.525 1.00 92.31 411 GLU A C 1
ATOM 3288 O O . GLU A 1 411 ? 11.083 -14.082 -28.249 1.00 92.31 411 GLU A O 1
ATOM 3293 N N . VAL A 1 412 ? 11.081 -15.103 -26.249 1.00 92.06 412 VAL A N 1
ATOM 3294 C CA . VAL A 1 412 ? 12.050 -14.184 -25.635 1.00 92.06 412 VAL A CA 1
ATOM 3295 C C . VAL A 1 412 ? 13.428 -14.340 -26.274 1.00 92.06 412 VAL A C 1
ATOM 3297 O O . VAL A 1 412 ? 14.041 -13.333 -26.609 1.00 92.06 412 VAL A O 1
ATOM 3300 N N . VAL A 1 413 ? 13.900 -15.565 -26.527 1.00 92.38 413 VAL A N 1
ATOM 3301 C CA . VAL A 1 413 ? 15.159 -15.800 -27.260 1.00 92.38 413 VAL A CA 1
ATOM 3302 C C . VAL A 1 413 ? 15.091 -15.213 -28.672 1.00 92.38 413 VAL A C 1
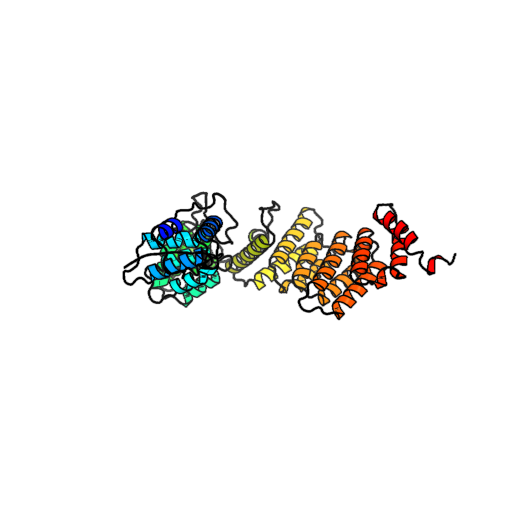ATOM 3304 O O . VAL A 1 413 ? 16.020 -14.525 -29.099 1.00 92.38 413 VAL A O 1
ATOM 3307 N N . ALA A 1 414 ? 13.986 -15.427 -29.392 1.00 94.50 414 ALA A N 1
ATOM 3308 C CA . ALA A 1 414 ? 13.776 -14.835 -30.711 1.00 94.50 414 ALA A CA 1
ATOM 3309 C C . ALA A 1 414 ? 13.812 -13.300 -30.645 1.00 94.50 414 ALA A C 1
ATOM 3311 O O . ALA A 1 414 ? 14.515 -12.665 -31.429 1.00 94.50 414 ALA A O 1
ATOM 3312 N N . PHE A 1 415 ? 13.148 -12.706 -29.653 1.00 96.06 415 PHE A N 1
ATOM 3313 C CA . PHE A 1 415 ? 13.194 -11.269 -29.412 1.00 96.06 415 PHE A CA 1
ATOM 3314 C C . PHE A 1 415 ? 14.602 -10.767 -29.067 1.00 96.06 415 PHE A C 1
ATOM 3316 O O . PHE A 1 415 ? 15.027 -9.747 -29.596 1.00 96.06 415 PHE A O 1
ATOM 3323 N N . LEU A 1 416 ? 15.376 -11.480 -28.247 1.00 96.00 416 LEU A N 1
ATOM 3324 C CA . LEU A 1 416 ? 16.763 -11.108 -27.959 1.00 96.00 416 LEU A CA 1
ATOM 3325 C C . LEU A 1 416 ? 17.630 -11.115 -29.226 1.00 96.00 416 LEU A C 1
ATOM 3327 O O . LEU A 1 416 ? 18.478 -10.237 -29.385 1.00 96.00 416 LEU A O 1
ATOM 3331 N N . ARG A 1 417 ? 17.388 -12.038 -30.165 1.00 95.25 417 ARG A N 1
ATOM 3332 C CA . ARG A 1 417 ? 18.025 -11.999 -31.492 1.00 95.25 417 ARG A CA 1
ATOM 3333 C C . ARG A 1 417 ? 17.576 -10.778 -32.308 1.00 95.25 417 ARG A C 1
ATOM 3335 O O . ARG A 1 417 ? 18.412 -10.150 -32.953 1.00 95.25 417 ARG A O 1
ATOM 3342 N N . GLU A 1 418 ? 16.300 -10.386 -32.243 1.00 95.94 418 GLU A N 1
ATOM 3343 C CA . GLU A 1 418 ? 15.813 -9.134 -32.854 1.00 95.94 418 GLU A CA 1
ATOM 3344 C C . GLU A 1 418 ? 16.516 -7.901 -32.255 1.00 95.94 418 GLU A C 1
ATOM 3346 O O . GLU A 1 418 ? 16.958 -7.023 -32.999 1.00 95.94 418 GLU A O 1
ATOM 3351 N N . VAL A 1 419 ? 16.681 -7.849 -30.927 1.00 96.25 419 VAL A N 1
ATOM 3352 C CA . VAL A 1 419 ? 17.425 -6.784 -30.232 1.00 96.25 419 VAL A CA 1
ATOM 3353 C C . VAL A 1 419 ? 18.885 -6.781 -30.682 1.00 96.25 419 VAL A C 1
ATOM 3355 O O . VAL A 1 419 ? 19.408 -5.731 -31.049 1.00 96.25 419 VAL A O 1
ATOM 3358 N N . ALA A 1 420 ? 19.535 -7.947 -30.733 1.00 94.44 420 ALA A N 1
ATOM 3359 C CA . ALA A 1 420 ? 20.899 -8.076 -31.239 1.00 94.44 420 ALA A CA 1
ATOM 3360 C C . ALA A 1 420 ? 21.025 -7.581 -32.687 1.00 94.44 420 ALA A C 1
ATOM 3362 O O . ALA A 1 420 ? 22.059 -7.034 -33.052 1.00 94.44 420 ALA A O 1
ATOM 3363 N N . ALA A 1 421 ? 19.993 -7.704 -33.520 1.00 92.75 421 ALA A N 1
ATOM 3364 C CA . ALA A 1 421 ? 20.019 -7.198 -34.889 1.00 92.75 421 ALA A CA 1
ATOM 3365 C C . ALA A 1 421 ? 19.771 -5.679 -34.993 1.00 92.75 421 ALA A C 1
ATOM 3367 O O . ALA A 1 421 ? 20.326 -5.048 -35.890 1.00 92.75 421 ALA A O 1
ATOM 3368 N N . ARG A 1 422 ? 18.959 -5.097 -34.099 1.00 92.12 422 ARG A N 1
ATOM 3369 C CA . ARG A 1 422 ? 18.377 -3.752 -34.276 1.00 92.12 422 ARG A CA 1
ATOM 3370 C C . ARG A 1 422 ? 18.835 -2.688 -33.278 1.00 92.12 422 ARG A C 1
ATOM 3372 O O . ARG A 1 422 ? 18.827 -1.514 -33.637 1.00 92.12 422 ARG A O 1
ATOM 3379 N N . ASP A 1 423 ? 19.185 -3.058 -32.046 1.00 91.88 423 ASP A N 1
ATOM 3380 C CA . ASP A 1 423 ? 19.588 -2.085 -31.022 1.00 91.88 423 ASP A CA 1
ATOM 3381 C C . ASP A 1 423 ? 21.071 -1.725 -31.189 1.00 91.88 423 ASP A C 1
ATOM 3383 O O . ASP A 1 423 ? 21.956 -2.585 -31.303 1.00 91.88 423 ASP A O 1
ATOM 3387 N N . GLU A 1 424 ? 21.348 -0.426 -31.227 1.00 85.50 424 GLU A N 1
ATOM 3388 C CA . GLU A 1 424 ? 22.683 0.111 -31.494 1.00 85.50 424 GLU A CA 1
ATOM 3389 C C . GLU A 1 424 ? 23.540 0.245 -30.226 1.00 85.50 424 GLU A C 1
ATOM 3391 O O . GLU A 1 424 ? 24.745 0.486 -30.320 1.00 85.50 424 GLU A O 1
ATOM 3396 N N . GLY A 1 425 ? 22.949 0.079 -29.036 1.00 88.50 425 GLY A N 1
ATOM 3397 C CA . GLY A 1 425 ? 23.633 0.288 -27.764 1.00 88.50 425 GLY A CA 1
ATOM 3398 C C . GLY A 1 425 ? 24.707 -0.764 -27.465 1.00 88.50 425 GLY A C 1
ATOM 3399 O O . GLY A 1 425 ? 24.400 -1.937 -27.275 1.00 88.50 425 GLY A O 1
ATOM 3400 N N . GLN A 1 426 ? 25.959 -0.335 -27.292 1.00 90.62 426 GLN A N 1
ATOM 3401 C CA . GLN A 1 426 ? 27.103 -1.211 -26.977 1.00 90.62 426 GLN A CA 1
ATOM 3402 C C . GLN A 1 426 ? 26.883 -2.050 -25.713 1.00 90.62 426 GLN A C 1
ATOM 3404 O O . GLN A 1 426 ? 27.054 -3.269 -25.721 1.00 90.62 426 GLN A O 1
ATOM 3409 N N . SER A 1 427 ? 26.449 -1.414 -24.621 1.00 90.81 427 SER A N 1
ATOM 3410 C CA . SER A 1 427 ? 26.151 -2.116 -23.367 1.00 90.81 427 SER A CA 1
ATOM 3411 C C . SER A 1 427 ? 25.018 -3.125 -23.534 1.00 90.81 427 SER A C 1
ATOM 3413 O O . SER A 1 427 ? 25.102 -4.217 -22.975 1.00 90.81 427 SER A O 1
ATOM 3415 N N . ILE A 1 428 ? 23.992 -2.778 -24.323 1.00 93.75 428 ILE A N 1
ATOM 3416 C CA . ILE A 1 428 ? 22.853 -3.651 -24.648 1.00 93.75 428 ILE A CA 1
ATOM 3417 C C . ILE A 1 428 ? 23.342 -4.872 -25.415 1.00 93.75 428 ILE A C 1
ATOM 3419 O O . ILE A 1 428 ? 23.076 -5.988 -24.981 1.00 93.75 428 ILE A O 1
ATOM 3423 N N . ALA A 1 429 ? 24.143 -4.682 -26.462 1.00 93.19 429 ALA A N 1
ATOM 3424 C CA . ALA A 1 429 ? 24.750 -5.773 -27.215 1.00 93.19 429 ALA A CA 1
ATOM 3425 C C . ALA A 1 429 ? 25.536 -6.744 -26.319 1.00 93.19 429 ALA A C 1
ATOM 3427 O O . ALA A 1 429 ? 25.341 -7.954 -26.406 1.00 93.19 429 ALA A O 1
ATOM 3428 N N . ALA A 1 430 ? 26.368 -6.232 -25.406 1.00 93.31 430 ALA A N 1
ATOM 3429 C CA . ALA A 1 430 ? 27.131 -7.064 -24.472 1.00 93.31 430 ALA A CA 1
ATOM 3430 C C . ALA A 1 430 ? 26.248 -7.838 -23.474 1.00 93.31 430 ALA A C 1
ATOM 3432 O O . ALA A 1 430 ? 26.603 -8.933 -23.034 1.00 93.31 430 ALA A O 1
ATOM 3433 N N . ALA A 1 431 ? 25.114 -7.276 -23.050 1.00 94.31 431 ALA A N 1
ATOM 3434 C CA . ALA A 1 431 ? 24.173 -7.984 -22.183 1.00 94.31 431 ALA A CA 1
ATOM 3435 C C . ALA A 1 431 ? 23.388 -9.048 -22.956 1.00 94.31 431 ALA A C 1
ATOM 3437 O O . ALA A 1 431 ? 23.324 -10.189 -22.509 1.00 94.31 431 ALA A O 1
ATOM 3438 N N . VAL A 1 432 ? 22.872 -8.692 -24.132 1.00 94.88 432 VAL A N 1
ATOM 3439 C CA . VAL A 1 432 ? 22.109 -9.587 -25.004 1.00 94.88 432 VAL A CA 1
ATOM 3440 C C . VAL A 1 432 ? 22.959 -10.767 -25.470 1.00 94.88 432 VAL A C 1
ATOM 3442 O O . VAL A 1 432 ? 22.477 -11.892 -25.407 1.00 94.88 432 VAL A O 1
ATOM 3445 N N . ASP A 1 433 ? 24.229 -10.555 -25.840 1.00 95.31 433 ASP A N 1
ATOM 3446 C CA . ASP A 1 433 ? 25.151 -11.650 -26.182 1.00 95.31 433 ASP A CA 1
ATOM 3447 C C . ASP A 1 433 ? 25.285 -12.650 -25.026 1.00 95.31 433 ASP A C 1
ATOM 3449 O O . ASP A 1 433 ? 25.175 -13.859 -25.224 1.00 95.31 433 ASP A O 1
ATOM 3453 N N . ARG A 1 434 ? 25.446 -12.149 -23.794 1.00 93.81 434 ARG A N 1
ATOM 3454 C CA . ARG A 1 434 ? 25.537 -12.992 -22.593 1.00 93.81 434 ARG A CA 1
ATOM 3455 C C . ARG A 1 434 ? 24.239 -13.737 -22.295 1.00 93.81 434 ARG A C 1
ATOM 3457 O O . ARG A 1 434 ? 24.302 -14.900 -21.906 1.00 93.81 434 ARG A O 1
ATOM 3464 N N . TRP A 1 435 ? 23.084 -13.090 -22.449 1.00 93.50 435 TRP A N 1
ATOM 3465 C CA . TRP A 1 435 ? 21.784 -13.735 -22.242 1.00 93.50 435 TRP A CA 1
ATOM 3466 C C . TRP A 1 435 ? 21.529 -14.820 -23.292 1.00 93.50 435 TRP A C 1
ATOM 3468 O O . TRP A 1 435 ? 21.208 -15.948 -22.935 1.00 93.50 435 TRP A O 1
ATOM 3478 N N . LEU A 1 436 ? 21.788 -14.535 -24.571 1.00 93.69 436 LEU A N 1
ATOM 3479 C CA . LEU A 1 436 ? 21.650 -15.515 -25.649 1.00 93.69 436 LEU A CA 1
ATOM 3480 C C . LEU A 1 436 ? 22.616 -16.696 -25.498 1.00 93.69 436 LEU A C 1
ATOM 3482 O O . LEU A 1 436 ? 22.203 -17.829 -25.698 1.00 93.69 436 LEU A O 1
ATOM 3486 N N . LEU A 1 437 ? 23.872 -16.480 -25.090 1.00 93.06 437 LEU A N 1
ATOM 3487 C CA . LEU A 1 437 ? 24.807 -17.582 -24.807 1.00 93.06 437 LEU A CA 1
ATOM 3488 C C . LEU A 1 437 ? 24.312 -18.521 -23.704 1.00 93.06 437 LEU A C 1
ATOM 3490 O O . LEU A 1 437 ? 24.605 -19.716 -23.736 1.00 93.06 437 LEU A O 1
ATOM 3494 N N . LYS A 1 438 ? 23.620 -17.965 -22.708 1.00 89.25 438 LYS A N 1
ATOM 3495 C CA . LYS A 1 438 ? 23.074 -18.726 -21.590 1.00 89.25 438 LYS A CA 1
ATOM 3496 C C . LYS A 1 438 ? 21.856 -19.542 -22.025 1.00 89.25 438 LYS A C 1
ATOM 3498 O O . LYS A 1 438 ? 21.771 -20.719 -21.683 1.00 89.25 438 LYS A O 1
ATOM 3503 N N . ASP A 1 439 ? 20.943 -18.918 -22.762 1.00 85.75 439 ASP A N 1
ATOM 3504 C CA . ASP A 1 439 ? 19.608 -19.471 -23.011 1.00 85.75 439 ASP A CA 1
ATOM 3505 C C . ASP A 1 439 ? 19.494 -20.186 -24.375 1.00 85.75 439 ASP A C 1
ATOM 3507 O O . ASP A 1 439 ? 18.567 -20.962 -24.598 1.00 85.75 439 ASP A O 1
ATOM 3511 N N . ASP A 1 440 ? 20.456 -19.981 -25.281 1.00 88.50 440 ASP A N 1
ATOM 3512 C CA . ASP A 1 440 ? 20.500 -20.575 -26.617 1.00 88.50 440 ASP A CA 1
ATOM 3513 C C . ASP A 1 440 ? 21.937 -20.958 -27.037 1.00 88.50 440 ASP A C 1
ATOM 3515 O O . ASP A 1 440 ? 22.668 -20.161 -27.635 1.00 88.50 440 ASP A O 1
ATOM 3519 N N . PRO A 1 441 ? 22.354 -22.220 -26.815 1.00 88.00 441 PRO A N 1
ATOM 3520 C CA . PRO A 1 441 ? 23.690 -22.690 -27.181 1.00 88.00 441 PRO A CA 1
ATOM 3521 C C . PRO A 1 441 ? 24.031 -22.536 -28.672 1.00 88.00 441 PRO A C 1
ATOM 3523 O O . PRO A 1 441 ? 25.209 -22.450 -29.028 1.00 88.00 441 PRO A O 1
ATOM 3526 N N . SER A 1 442 ? 23.025 -22.481 -29.557 1.00 91.25 442 SER A N 1
ATOM 3527 C CA . SER A 1 442 ? 23.252 -22.294 -30.996 1.00 91.25 442 SER A CA 1
ATOM 3528 C C . SER A 1 442 ? 23.772 -20.891 -31.334 1.00 91.25 442 SER A C 1
ATOM 3530 O O . SER A 1 442 ? 24.399 -20.702 -32.379 1.00 91.25 442 SER A O 1
ATOM 3532 N N . TRP A 1 443 ? 23.591 -19.922 -30.430 1.00 95.19 443 TRP A N 1
ATOM 3533 C CA . TRP A 1 443 ? 24.062 -18.549 -30.585 1.00 95.19 443 TRP A CA 1
ATOM 3534 C C . TRP A 1 443 ? 25.586 -18.451 -30.709 1.00 95.19 443 TRP A C 1
ATOM 3536 O O . TRP A 1 443 ? 26.081 -17.658 -31.513 1.00 95.19 443 TRP A O 1
ATOM 3546 N N . ALA A 1 444 ? 26.335 -19.288 -29.978 1.00 92.25 444 ALA A N 1
ATOM 3547 C CA . ALA A 1 444 ? 27.775 -19.139 -29.752 1.00 92.25 444 ALA A CA 1
ATOM 3548 C C . ALA A 1 444 ? 28.622 -18.994 -31.028 1.00 92.25 444 ALA A C 1
ATOM 3550 O O . ALA A 1 444 ? 29.621 -18.273 -31.019 1.00 92.25 444 ALA A O 1
ATOM 3551 N N . ARG A 1 445 ? 28.223 -19.652 -32.123 1.00 91.38 445 ARG A N 1
ATOM 3552 C CA . ARG A 1 445 ? 28.878 -19.569 -33.444 1.00 91.38 445 ARG A CA 1
ATOM 3553 C C . ARG A 1 445 ? 27.900 -19.224 -34.570 1.00 91.38 445 ARG A C 1
ATOM 3555 O O . ARG A 1 445 ? 28.165 -19.531 -35.733 1.00 91.38 445 ARG A O 1
ATOM 3562 N N . SER A 1 446 ? 26.758 -18.639 -34.219 1.00 94.00 446 SER A N 1
ATOM 3563 C CA . SER A 1 446 ? 25.736 -18.250 -35.185 1.00 94.00 446 SER A CA 1
ATOM 3564 C C . SER A 1 446 ? 26.207 -17.096 -36.070 1.00 94.00 446 SER A C 1
ATOM 3566 O O . SER A 1 446 ? 27.035 -16.273 -35.674 1.00 94.00 446 SER A O 1
ATOM 3568 N N . GLU A 1 447 ? 25.643 -17.020 -37.272 1.00 94.12 447 GLU A N 1
ATOM 3569 C CA . GLU A 1 447 ? 25.900 -15.914 -38.195 1.00 94.12 447 GLU A CA 1
ATOM 3570 C C . GLU A 1 447 ? 25.414 -14.571 -37.628 1.00 94.12 447 GLU A C 1
ATOM 3572 O O . GLU A 1 447 ? 26.084 -13.550 -37.760 1.00 94.12 447 GLU A O 1
ATOM 3577 N N . ASP A 1 448 ? 24.295 -14.585 -36.906 1.00 93.69 448 ASP A N 1
ATOM 3578 C CA . ASP A 1 448 ? 23.740 -13.402 -36.248 1.00 93.69 448 ASP A CA 1
ATOM 3579 C C . ASP A 1 448 ? 24.684 -12.854 -35.164 1.00 93.69 448 ASP A C 1
ATOM 3581 O O . ASP A 1 448 ? 24.863 -11.638 -35.061 1.00 93.69 448 ASP A O 1
ATOM 3585 N N . ARG A 1 449 ? 25.369 -13.730 -34.411 1.00 95.19 449 ARG A N 1
ATOM 3586 C CA . ARG A 1 449 ? 26.392 -13.320 -33.435 1.00 95.19 449 ARG A CA 1
ATOM 3587 C C . ARG A 1 449 ? 27.613 -12.694 -34.104 1.00 95.19 449 ARG A C 1
ATOM 3589 O O . ARG A 1 449 ? 28.126 -11.697 -33.601 1.00 95.19 449 ARG A O 1
ATOM 3596 N N . ARG A 1 450 ? 28.058 -13.226 -35.251 1.00 95.19 450 ARG A N 1
ATOM 3597 C CA . ARG A 1 450 ? 29.144 -12.616 -36.046 1.00 95.19 450 ARG A CA 1
ATOM 3598 C C . ARG A 1 450 ? 28.758 -11.233 -36.553 1.00 95.19 450 ARG A C 1
ATOM 3600 O O . ARG A 1 450 ? 29.547 -10.302 -36.433 1.00 95.19 450 ARG A O 1
ATOM 3607 N N . ARG A 1 451 ? 27.532 -11.077 -37.064 1.00 94.56 451 ARG A N 1
ATOM 3608 C CA . ARG A 1 451 ? 26.994 -9.782 -37.513 1.00 94.56 451 ARG A CA 1
ATOM 3609 C C . ARG A 1 451 ? 26.906 -8.773 -36.371 1.00 94.56 451 ARG A C 1
ATOM 3611 O O . ARG A 1 451 ? 27.303 -7.625 -36.554 1.00 94.56 451 ARG A O 1
ATOM 3618 N N . LEU A 1 452 ? 26.442 -9.198 -35.192 1.00 94.94 452 LEU A N 1
ATOM 3619 C CA . LEU A 1 452 ? 26.462 -8.366 -33.989 1.00 94.94 452 LEU A CA 1
ATOM 3620 C C . LEU A 1 452 ? 27.896 -7.933 -33.654 1.00 94.94 452 LEU A C 1
ATOM 3622 O O . LEU A 1 452 ? 28.145 -6.744 -33.466 1.00 94.94 452 LEU A O 1
ATOM 3626 N N . ALA A 1 453 ? 28.834 -8.883 -33.607 1.00 94.31 453 ALA A N 1
ATOM 3627 C CA . ALA A 1 453 ? 30.220 -8.608 -33.253 1.00 94.31 453 ALA A CA 1
ATOM 3628 C C . ALA A 1 453 ? 30.896 -7.646 -34.232 1.00 94.31 453 ALA A C 1
ATOM 3630 O O . ALA A 1 453 ? 31.478 -6.661 -33.787 1.00 94.31 453 ALA A O 1
ATOM 3631 N N . ALA A 1 454 ? 30.739 -7.863 -35.539 1.00 93.88 454 ALA A N 1
ATOM 3632 C CA . ALA A 1 454 ? 31.240 -6.960 -36.571 1.00 93.88 454 ALA A CA 1
ATOM 3633 C C . ALA A 1 454 ? 30.641 -5.552 -36.437 1.00 93.88 454 ALA A C 1
ATOM 3635 O O . ALA A 1 454 ? 31.375 -4.563 -36.466 1.00 93.88 454 ALA A O 1
ATOM 3636 N N . ARG A 1 455 ? 29.321 -5.449 -36.209 1.00 93.81 455 ARG A N 1
ATOM 3637 C CA . ARG A 1 455 ? 28.646 -4.157 -36.024 1.00 93.81 455 ARG A CA 1
ATOM 3638 C C . ARG A 1 455 ? 29.211 -3.389 -34.833 1.00 93.81 455 ARG A C 1
ATOM 3640 O O . ARG A 1 455 ? 29.517 -2.212 -34.978 1.00 93.81 455 ARG A O 1
ATOM 3647 N N . ILE A 1 456 ? 29.343 -4.027 -33.669 1.00 94.38 456 ILE A N 1
ATOM 3648 C CA . ILE A 1 456 ? 29.833 -3.363 -32.451 1.00 94.38 456 ILE A CA 1
ATOM 3649 C C . ILE A 1 456 ? 31.335 -3.072 -32.531 1.00 94.38 456 ILE A C 1
ATOM 3651 O O . ILE A 1 456 ? 31.764 -1.999 -32.113 1.00 94.38 456 ILE A O 1
ATOM 3655 N N . ALA A 1 457 ? 32.129 -3.972 -33.116 1.00 92.50 457 ALA A N 1
ATOM 3656 C CA . ALA A 1 457 ? 33.568 -3.794 -33.318 1.00 92.50 457 ALA A CA 1
ATOM 3657 C C . ALA A 1 457 ? 33.914 -2.564 -34.180 1.00 92.50 457 ALA A C 1
ATOM 3659 O O . ALA A 1 457 ? 34.989 -1.982 -34.008 1.00 92.50 457 ALA A O 1
ATOM 3660 N N . ALA A 1 458 ? 33.009 -2.166 -35.080 1.00 91.94 458 ALA A N 1
ATOM 3661 C CA . ALA A 1 458 ? 33.154 -1.001 -35.950 1.00 91.94 458 ALA A CA 1
ATOM 3662 C C . ALA A 1 458 ? 32.731 0.333 -35.299 1.00 91.94 458 ALA A C 1
ATOM 3664 O O . ALA A 1 458 ? 32.941 1.391 -35.892 1.00 91.94 458 ALA A O 1
ATOM 3665 N N . GLN A 1 459 ? 32.124 0.318 -34.106 1.00 91.12 459 GLN A N 1
ATOM 3666 C CA . GLN A 1 459 ? 31.618 1.537 -33.472 1.00 91.12 459 GLN A CA 1
ATOM 3667 C C . GLN A 1 459 ? 32.715 2.369 -32.792 1.00 91.12 459 GLN A C 1
ATOM 3669 O O . GLN A 1 459 ? 33.712 1.856 -32.284 1.00 91.12 459 GLN A O 1
ATOM 3674 N N . THR A 1 460 ? 32.469 3.679 -32.709 1.00 83.25 460 THR A N 1
ATOM 3675 C CA . THR A 1 460 ? 33.296 4.657 -31.986 1.00 83.25 460 THR A CA 1
ATOM 3676 C C . THR A 1 460 ? 32.485 5.357 -30.886 1.00 83.25 460 THR A C 1
ATOM 3678 O O . THR A 1 460 ? 31.296 5.597 -31.101 1.00 83.25 460 THR A O 1
ATOM 3681 N N . PRO A 1 461 ? 33.092 5.763 -29.752 1.00 85.81 461 PRO A N 1
ATOM 3682 C CA . PRO A 1 461 ? 34.502 5.595 -29.394 1.00 85.81 461 PRO A CA 1
ATOM 3683 C C . PRO A 1 461 ? 34.841 4.146 -29.029 1.00 85.81 461 PRO A C 1
ATOM 3685 O O . PRO A 1 461 ? 33.983 3.386 -28.579 1.00 85.81 461 PRO A O 1
ATOM 3688 N N . GLU A 1 462 ? 36.110 3.781 -29.202 1.00 86.81 462 GLU A N 1
ATOM 3689 C CA . GLU A 1 462 ? 36.612 2.496 -28.728 1.00 86.81 462 GLU A CA 1
ATOM 3690 C C . GLU A 1 462 ? 36.613 2.474 -27.197 1.00 86.81 462 GLU A C 1
ATOM 3692 O O . GLU A 1 462 ? 37.133 3.371 -26.532 1.00 86.81 462 GLU A O 1
ATOM 3697 N N . ASN A 1 463 ? 35.986 1.446 -26.642 1.00 91.81 463 ASN A N 1
ATOM 3698 C CA . ASN A 1 463 ? 35.898 1.202 -25.213 1.00 91.81 463 ASN A CA 1
ATOM 3699 C C . ASN A 1 463 ? 36.017 -0.309 -24.948 1.00 91.81 463 ASN A C 1
ATOM 3701 O O . ASN A 1 463 ? 36.051 -1.090 -25.905 1.00 91.81 463 ASN A O 1
ATOM 3705 N N . PRO A 1 464 ? 36.047 -0.755 -23.678 1.00 94.94 464 PRO A N 1
ATOM 3706 C CA . PRO A 1 464 ? 36.245 -2.167 -23.363 1.00 94.94 464 PRO A CA 1
ATOM 3707 C C . PRO A 1 464 ? 35.237 -3.116 -24.026 1.00 94.94 464 PRO A C 1
ATOM 3709 O O . PRO A 1 464 ? 35.587 -4.254 -24.321 1.00 94.94 464 PRO A O 1
ATOM 3712 N N . ILE A 1 465 ? 34.005 -2.661 -24.293 1.00 93.31 465 ILE A N 1
ATOM 3713 C CA . ILE A 1 465 ? 32.992 -3.466 -24.985 1.00 93.31 465 ILE A CA 1
ATOM 3714 C C . ILE A 1 465 ? 33.366 -3.622 -26.460 1.00 93.31 465 ILE A C 1
ATOM 3716 O O . ILE A 1 465 ? 33.397 -4.742 -26.961 1.00 93.31 465 ILE A O 1
ATOM 3720 N N . VAL A 1 466 ? 33.697 -2.526 -27.147 1.00 93.25 466 VAL A N 1
ATOM 3721 C CA . VAL A 1 466 ? 34.133 -2.561 -28.554 1.00 93.25 466 VAL A CA 1
ATOM 3722 C C . VAL A 1 466 ? 35.371 -3.448 -28.717 1.00 93.25 466 VAL A C 1
ATOM 3724 O O . VAL A 1 466 ? 35.398 -4.298 -29.605 1.00 93.25 466 VAL A O 1
ATOM 3727 N N . THR A 1 467 ? 36.366 -3.318 -27.833 1.00 94.25 467 THR A N 1
ATOM 3728 C CA . THR A 1 467 ? 37.565 -4.173 -27.841 1.00 94.25 467 THR A CA 1
ATOM 3729 C C . THR A 1 467 ? 37.210 -5.647 -27.620 1.00 94.25 467 THR A C 1
ATOM 3731 O O . THR A 1 467 ? 37.670 -6.498 -28.377 1.00 94.25 467 THR A O 1
ATOM 3734 N N . ALA A 1 468 ? 36.324 -5.956 -26.666 1.00 94.50 468 ALA A N 1
ATOM 3735 C CA . ALA A 1 468 ? 35.866 -7.327 -26.437 1.00 94.50 468 ALA A CA 1
ATOM 3736 C C . ALA A 1 468 ? 35.155 -7.922 -27.665 1.00 94.50 468 ALA A C 1
ATOM 3738 O O . ALA A 1 468 ? 35.375 -9.084 -27.996 1.00 94.50 468 ALA A O 1
ATOM 3739 N N . PHE A 1 469 ? 34.347 -7.134 -28.381 1.00 95.12 469 PHE A N 1
ATOM 3740 C CA . PHE A 1 469 ? 33.694 -7.593 -29.610 1.00 95.12 469 PHE A CA 1
ATOM 3741 C C . PHE A 1 469 ? 34.660 -7.718 -30.801 1.00 95.12 469 PHE A C 1
ATOM 3743 O O . PHE A 1 469 ? 34.472 -8.615 -31.621 1.00 95.12 469 PHE A O 1
ATOM 3750 N N . LYS A 1 470 ? 35.731 -6.910 -30.876 1.00 94.44 470 LYS A N 1
ATOM 3751 C CA . LYS A 1 470 ? 36.833 -7.117 -31.841 1.00 94.44 470 LYS A CA 1
ATOM 3752 C C . LYS A 1 470 ? 37.550 -8.442 -31.591 1.00 94.44 470 LYS A C 1
ATOM 3754 O O . LYS A 1 470 ? 37.851 -9.165 -32.537 1.00 94.44 470 LYS A O 1
ATOM 3759 N N . ASP A 1 471 ? 37.829 -8.763 -30.332 1.00 94.69 471 ASP A N 1
ATOM 3760 C CA . ASP A 1 471 ? 38.479 -10.024 -29.975 1.00 94.69 471 ASP A CA 1
ATOM 3761 C C . ASP A 1 471 ? 37.549 -11.220 -30.191 1.00 94.69 471 ASP A C 1
ATOM 3763 O O . ASP A 1 471 ? 37.978 -12.229 -30.750 1.00 94.69 471 ASP A O 1
ATOM 3767 N N . LEU A 1 472 ? 36.258 -11.072 -29.877 1.00 93.62 472 LEU A N 1
ATOM 3768 C CA . LEU A 1 472 ? 35.246 -12.069 -30.210 1.00 93.62 472 LEU A CA 1
ATOM 3769 C C . LEU A 1 472 ? 35.207 -12.339 -31.719 1.00 93.62 472 LEU A C 1
ATOM 3771 O O . LEU A 1 472 ? 35.199 -13.496 -32.124 1.00 93.62 472 LEU A O 1
ATOM 3775 N N . LEU A 1 473 ? 35.227 -11.302 -32.562 1.00 93.62 473 LEU A N 1
ATOM 3776 C CA . LEU A 1 473 ? 35.200 -11.455 -34.020 1.00 93.62 473 LEU A CA 1
ATOM 3777 C C . LEU A 1 473 ? 36.422 -12.229 -34.548 1.00 93.62 473 LEU A C 1
ATOM 3779 O O . LEU A 1 473 ? 36.277 -13.063 -35.442 1.00 93.62 473 LEU A O 1
ATOM 3783 N N . LYS A 1 474 ? 37.606 -12.038 -33.944 1.00 93.50 474 LYS A N 1
ATOM 3784 C CA . LYS A 1 474 ? 38.800 -12.857 -34.236 1.00 93.50 474 LYS A CA 1
ATOM 3785 C C . LYS A 1 474 ? 38.604 -14.324 -33.845 1.00 93.50 474 LYS A C 1
ATOM 3787 O O . LYS A 1 474 ? 39.127 -15.203 -34.524 1.00 93.50 474 LYS A O 1
ATOM 3792 N N . GLU A 1 475 ? 37.873 -14.590 -32.763 1.00 93.12 475 GLU A N 1
ATOM 3793 C CA . GLU A 1 475 ? 37.608 -15.942 -32.263 1.00 93.12 475 GLU A CA 1
ATOM 3794 C C . GLU A 1 475 ? 36.575 -16.695 -33.119 1.00 93.12 475 GLU A C 1
ATOM 3796 O O . GLU A 1 475 ? 36.801 -17.844 -33.503 1.00 93.12 475 GLU A O 1
ATOM 3801 N N . ILE A 1 476 ? 35.432 -16.067 -33.418 1.00 93.12 476 ILE A N 1
ATOM 3802 C CA . ILE A 1 476 ? 34.293 -16.734 -34.080 1.00 93.12 476 ILE A CA 1
ATOM 3803 C C . ILE A 1 476 ? 34.248 -16.527 -35.602 1.00 93.12 476 ILE A C 1
ATOM 3805 O O . ILE A 1 476 ? 33.448 -17.184 -36.284 1.00 93.12 476 ILE A O 1
ATOM 3809 N N . GLY A 1 477 ? 35.122 -15.664 -36.125 1.00 90.50 477 GLY A N 1
ATOM 3810 C CA . GLY A 1 477 ? 35.263 -15.324 -37.537 1.00 90.50 477 GLY A CA 1
ATOM 3811 C C . GLY A 1 477 ? 34.321 -14.213 -38.007 1.00 90.50 477 GLY A C 1
ATOM 3812 O O . GLY A 1 477 ? 33.275 -13.961 -37.414 1.00 90.50 477 GLY A O 1
ATOM 3813 N N . GLU A 1 478 ? 34.702 -13.583 -39.118 1.00 90.38 478 GLU A N 1
ATOM 3814 C CA . GLU A 1 478 ? 33.923 -12.563 -39.829 1.00 90.38 478 GLU A CA 1
ATOM 3815 C C . GLU A 1 478 ? 32.595 -13.114 -40.392 1.00 90.38 478 GLU A C 1
ATOM 3817 O O . GLU A 1 478 ? 32.546 -14.294 -40.773 1.00 90.38 478 GLU A O 1
ATOM 3822 N N . PRO A 1 479 ? 31.525 -12.296 -40.477 1.00 90.25 479 PRO A N 1
ATOM 3823 C CA . PRO A 1 479 ? 30.272 -12.706 -41.101 1.00 90.25 479 PRO A CA 1
ATOM 3824 C C . PRO A 1 479 ? 30.469 -13.068 -42.583 1.00 90.25 479 PRO A C 1
ATOM 3826 O O . PRO A 1 479 ? 31.352 -12.559 -43.269 1.00 90.25 479 PRO A O 1
ATOM 3829 N N . ALA A 1 480 ? 29.632 -13.958 -43.107 1.00 83.75 480 ALA A N 1
ATOM 3830 C CA . ALA A 1 480 ? 29.746 -14.485 -44.468 1.00 83.75 480 ALA A CA 1
ATOM 3831 C C . ALA A 1 480 ? 29.679 -13.387 -45.548 1.00 83.75 480 ALA A C 1
ATOM 3833 O O . ALA A 1 480 ? 30.284 -13.525 -46.613 1.00 83.75 480 ALA A O 1
ATOM 3834 N N . ASP A 1 481 ? 28.982 -12.289 -45.251 1.00 72.00 481 ASP A N 1
ATOM 3835 C CA . ASP A 1 481 ? 28.743 -11.180 -46.174 1.00 72.00 481 ASP A CA 1
ATOM 3836 C C . ASP A 1 481 ? 29.902 -10.161 -46.231 1.00 72.00 481 ASP A C 1
ATOM 3838 O O . ASP A 1 481 ? 29.963 -9.378 -47.174 1.00 72.00 481 ASP A O 1
ATOM 3842 N N . SER A 1 482 ? 30.864 -10.186 -45.295 1.00 59.12 482 SER A N 1
ATOM 3843 C CA . SER A 1 482 ? 32.010 -9.253 -45.284 1.00 59.12 482 SER A CA 1
ATOM 3844 C C . SER A 1 482 ? 33.189 -9.688 -46.165 1.00 59.12 482 SER A C 1
ATOM 3846 O O . SER A 1 482 ? 34.191 -8.987 -46.252 1.00 59.12 482 SER A O 1
ATOM 3848 N N . LYS A 1 483 ? 33.078 -10.830 -46.859 1.00 50.59 483 LYS A N 1
ATOM 3849 C CA . LYS A 1 483 ? 34.094 -11.346 -47.801 1.00 50.59 483 LYS A CA 1
ATOM 3850 C C . LYS A 1 483 ? 33.820 -10.999 -49.272 1.00 50.59 483 LYS A C 1
ATOM 3852 O O . LYS A 1 483 ? 34.420 -11.606 -50.157 1.00 50.59 483 LYS A O 1
ATOM 3857 N N . ARG A 1 484 ? 32.893 -10.075 -49.546 1.00 42.75 484 ARG A N 1
ATOM 3858 C CA . ARG A 1 484 ? 32.604 -9.553 -50.891 1.00 42.75 484 ARG A CA 1
ATOM 3859 C C . ARG A 1 484 ? 33.048 -8.093 -51.009 1.00 42.75 484 ARG A C 1
ATOM 3861 O O . ARG A 1 484 ? 32.207 -7.212 -51.135 1.00 42.75 484 ARG A O 1
ATOM 3868 N N . GLU A 1 485 ? 34.356 -7.871 -50.992 1.00 34.59 485 GLU A N 1
ATOM 3869 C CA . GLU A 1 485 ? 34.999 -6.695 -51.597 1.00 34.59 485 GLU A CA 1
ATOM 3870 C C . GLU A 1 485 ? 36.171 -7.152 -52.461 1.00 34.59 485 GLU A C 1
ATOM 3872 O O . GLU A 1 485 ? 36.936 -8.032 -51.995 1.00 34.59 485 GLU A O 1
#

pLDDT: mean 85.32, std 15.85, range [23.19, 98.06]

Secondary structure (DSSP, 8-state):
--------S--S---------TT---HHHHHHHT---PPPSS---TTS---TTHHHHHHHHHHHTPPTTHHHHHHHHHHHHHHT-TT---HHHHHHHHHHHHTT--GGGHHHHHHHHT-SS-TTHHHHHHHHHTT-TT-HHHHHHHHHHHS-HHHHHHHHHHHGGGS--TTSS---HHHHHHHHHHHHHHHH---HHHHHHHHHHHHHH-HHHHT-HHHHHHHHHHTT-SSHHHHHHHHHHHHH-------HHHIIIII-----S--S--HHHHHHHHHHHHHHHHHHHT--HHHHHHHHHHHHHHHHHHT--SHHHHHHHHHHHHHHHHHT-GGGHHHHHHHHT-S--S-HHHHHHHHHTT--HHHHHHHHHHHHHTGGGS-HHHHHHHHHHHHHHHHH-SS--HHHHHHHHHHHHHHHHH---HHHHHHHHHHHHHH-GGGGG-HHHHHHHHHHHT-SS--HHHHHHHHHHHHH---GGGG--

Sequence (485 aa):
MNKRSLLSFAMLFFSPFAVYAIGDLTDMQKTEMLRYVPAPDEPWFWLEPDTSRCAYNAAFEKANGLEPGDAVRILGRLLEEEILSPNGGDSNTVARLVDAVLKSGDNSITNVLDRLLFAKTNPWRGMVFCARTGFCGVDQRALAEQVVRRLPSSERELCYVAAFPFIVDTRKGVVNKRELEVTAVLEECAIAETDPLLVSAIDKELASRHNWWKSRNLRKRIARRYADTESAAGQYFRSVIAEIGEPRAFTSQDIWEHLIDRSFEPNGCTEEQNKKLQYYRNRHFALDFGLTAPETLRHLEHFALGLLKEKKATPEGKENVSHVLCAIYRSGEASSTNMLYEALFAEWNPNRLCALDGLFLHVDPSAALKISRRLLEKQEMFSAYERMWCYRQLTGLAAEGKELNIEVQKEVVAFLREVAARDEGQSIAAAVDRWLLKDDPSWARSEDRRRLAARIAAQTPENPIVTAFKDLLKEIGEPADSKRE

Foldseek 3Di:
DDDDDDDDDDPDPDPPPDPPPLPDDDPVLVCLLLDDFDFDPDADLLLAAAQSCQVVQVVSCVVVVHDRCSSLVSLLVQLLCQQPPPVRHDPVSNVSSLVSNRNNRDLVSLVSLVCQLLPPDGPCNLSSLLSNLSNCRLNLLVVLLCLQVRDDPVSSLSNLVSLLVLAAQVVVVDHHSSNVSSNVNLLSNLVNHDDLVSVLVSLVSCCVGPVCSLQFLLLLVSLVVLLPPPDPSVVVSVVSCVVNHHRDADDVVCCCVQQWDPPPPCPVDDLLSLLSSNLNSLVSVCSSHVHDSVVSLVVLLVVLVVLLVVLPVDPVSLVVNVRSLQSSLSPLDLVCLVSLLCQLPRPDHSCNVSSLSSNLSRDALVVLLVSLVVCLVVVVSDDPVSNLVSLVSSLVRCVPDPDNPVVSLVSNLVVLLVCLVRPLDLVSVVVSLVSNVVSPVCSLLDLSLLVSLVSLLPDPDDDPSNVVSVVSCVVNHHHPVVPPD

Radius of gyration: 31.33 Å; chains: 1; bounding box: 72×87×101 Å